Protein AF-0000000068149369 (afdb_homodimer)

Foldseek 3Di:
DQDAKEKEEALLDLLSLLLLLLCVQLVGDHHYHYWDQPPPVGTDPVCCVLPVVRDDIWMDGPRDIDDDSVVSSVVSQPPGHHDHQADPDPQLNVQLVVLLCLLVPQLQCQLQVQFLCQQPVQVVVPHHHDVVSVVVRLVSNLVSVVVQLVCCPQELESSHPDHHSSLSSCLSSLVRSCVGVSSVVSCVVRVSSVNSNVVSCPDPSNVVSPHD/DQDAKEKEEALLDLLSLLLLLLCVQLVGDHHYHYWDQPPPVGTDPVCCVLPVVRDDIWMDGPRDIDDDSVVSSVVSQVPGHHDHQADPDPQLNVQLVVLLCLLVPQLQCQLQVQFLCQQPVQVVVPHHHDVVSVVVRLVSNLVSVVVQLVCCPQELESSHPDHHSSLSSCLSSLVRSCVGPSSVVSCVVRVSSVNSNVVSCPDPSNVVSPHD

Sequence (424 aa):
MTGRPRLFGAEYSVYVRIVRLALAEKGTDYELVPVDIFASDGPPQDYLERHPFGRIPAFEYEGFRLYETGAITRYVDDVFDGRRLQPLDPRERARCSQLMSIADNYAYPTLVWGVYVERVSKPASGAAADENAIAAALPKARTCLKAISEIMGTAPWLAGETMSLADLYAAPIFDYFLRAPEGQEMLREHEMLAAWWARMSVRRSMMETRPAMTGRPRLFGAEYSVYVRIVRLALAEKGTDYELVPVDIFASDGPPQDYLERHPFGRIPAFEYEGFRLYETGAITRYVDDVFDGRRLQPLDPRERARCSQLMSIADNYAYPTLVWGVYVERVSKPASGAAADENAIAAALPKARTCLKAISEIMGTAPWLAGETMSLADLYAAPIFDYFLRAPEGQEMLREHEMLAAWWARMSVRRSMMETRPA

Secondary structure (DSSP, 8-state):
--PPPEEEE-TT-HHHHHHHHHHHHTT---EEEE--TTSTT-S-GGGGGT-TTS-S-EEEETTEEEESHHHHHHHHHHHS-SS-SS-SSHHHHHHHHHHHHHIIIIIIIIIIIIIIIIIIIHHHTTPPP-HHHHHHHHHHHHHHHHHHHHHHTTSSBTTBSS--HHHHHHHHHHHHHTTSHHHHHHHHT-HHHHHHHHHHTTSHHHHHT---/--PPPEEEE-TT-HHHHHHHHHHHHTT---EEEE--TTSTT-S-GGGGGT-TTS-S-EEEETTEEEESHHHHHHHHHHHS-SS-SS-SSHHHHHHHHHHHHHIIIIIIIIIIIIIIIIIIIHHHTTPPP-HHHHHHHHHHHHHHHHHHHHHHTT-SBTTBSS--HHHHHHHHHHHHHTTSHHHHHHHHT-HHHHHHHHHHTTSHHHHHT---

Organism: Rhizobium meliloti (strain 1021) (NCBI:txid266834)

Nearest PDB structures (foldseek):
  1aw9-assembly1_A  TM=8.803E-01  e=4.520E-15  Zea mays
  5a4u-assembly1_F  TM=8.894E-01  e=4.764E-15  Arabidopsis thaliana
  5f05-assembly1_B  TM=9.022E-01  e=8.944E-15  Populus trichocarpa
  4zba-assembly2_C  TM=8.306E-01  e=3.420E-10  Phanerodontia chrysosporium
  2jl4-assembly1_B  TM=7.849E-01  e=1.270E-09  Ralstonia sp. U2

Structure (mmCIF, N/CA/C/O backbone):
data_AF-0000000068149369-model_v1
#
loop_
_entity.id
_entity.type
_entity.pdbx_description
1 polymer 'glutathione transferase'
#
loop_
_atom_site.group_PDB
_atom_site.id
_atom_site.type_symbol
_atom_site.label_atom_id
_atom_site.label_alt_id
_atom_site.label_comp_id
_atom_site.label_asym_id
_atom_site.label_entity_id
_atom_site.label_seq_id
_atom_site.pdbx_PDB_ins_code
_atom_site.Cartn_x
_atom_site.Cartn_y
_atom_site.Cartn_z
_atom_site.occupancy
_atom_site.B_iso_or_equiv
_atom_site.auth_seq_id
_atom_site.auth_comp_id
_atom_site.auth_asym_id
_atom_site.auth_atom_id
_atom_site.pdbx_PDB_model_num
ATOM 1 N N . MET A 1 1 ? 14.984 19.656 -23.672 1 37.75 1 MET A N 1
ATOM 2 C CA . MET A 1 1 ? 13.953 20.469 -23.016 1 37.75 1 MET A CA 1
ATOM 3 C C . MET A 1 1 ? 13.344 19.719 -21.844 1 37.75 1 MET A C 1
ATOM 5 O O . MET A 1 1 ? 12.672 18.703 -22.016 1 37.75 1 MET A O 1
ATOM 9 N N . THR A 1 2 ? 14.039 19.547 -20.641 1 57.09 2 THR A N 1
ATOM 10 C CA . THR A 1 2 ? 13.812 18.656 -19.516 1 57.09 2 THR A CA 1
ATOM 11 C C . THR A 1 2 ? 12.406 18.828 -18.969 1 57.09 2 THR A C 1
ATOM 13 O O . THR A 1 2 ? 12.039 19.906 -18.5 1 57.09 2 THR A O 1
ATOM 16 N N . GLY A 1 3 ? 11.312 18.156 -19.562 1 78.81 3 GLY A N 1
ATOM 17 C CA . GLY A 1 3 ? 9.898 18.453 -19.406 1 78.81 3 GLY A CA 1
ATOM 18 C C . GLY A 1 3 ? 9.43 18.422 -17.969 1 78.81 3 GLY A C 1
ATOM 19 O O . GLY A 1 3 ? 10.086 17.812 -17.125 1 78.81 3 GLY A O 1
ATOM 20 N N . ARG A 1 4 ? 8.633 19.406 -17.594 1 93.5 4 ARG A N 1
ATOM 21 C CA . ARG A 1 4 ? 8.016 19.5 -16.281 1 93.5 4 ARG A CA 1
ATOM 22 C C . ARG A 1 4 ? 7.023 18.375 -16.047 1 93.5 4 ARG A C 1
ATOM 24 O O . ARG A 1 4 ? 6.207 18.078 -16.922 1 93.5 4 ARG A O 1
ATOM 31 N N . PRO A 1 5 ? 7.152 17.688 -14.867 1 98.19 5 PRO A N 1
ATOM 32 C CA . PRO A 1 5 ? 6.168 16.641 -14.57 1 98.19 5 PRO A CA 1
ATOM 33 C C . PRO A 1 5 ? 4.73 17.156 -14.586 1 98.19 5 PRO A C 1
ATOM 35 O O . PRO A 1 5 ? 4.488 18.328 -14.273 1 98.19 5 PRO A O 1
ATOM 38 N N . ARG A 1 6 ? 3.857 16.312 -15.047 1 98.62 6 ARG A N 1
ATOM 39 C CA . ARG A 1 6 ? 2.422 16.562 -14.961 1 98.62 6 ARG A CA 1
ATOM 40 C C . ARG A 1 6 ? 1.763 15.641 -13.945 1 98.62 6 ARG A C 1
ATOM 42 O O . ARG A 1 6 ? 1.981 14.43 -13.969 1 98.62 6 ARG A O 1
ATOM 49 N N . LEU A 1 7 ? 1.094 16.234 -13.023 1 98.75 7 LEU A N 1
ATOM 50 C CA . LEU A 1 7 ? 0.338 15.531 -11.992 1 98.75 7 LEU A CA 1
ATOM 51 C C . LEU A 1 7 ? -1.162 15.703 -12.211 1 98.75 7 LEU A C 1
ATOM 53 O O . LEU A 1 7 ? -1.664 16.828 -12.266 1 98.75 7 LEU A O 1
ATOM 57 N N . PHE A 1 8 ? -1.88 14.586 -12.367 1 98.5 8 PHE A N 1
ATOM 58 C CA . PHE A 1 8 ? -3.311 14.609 -12.641 1 98.5 8 PHE A CA 1
ATOM 59 C C . PHE A 1 8 ? -4.113 14.297 -11.383 1 98.5 8 PHE A C 1
ATOM 61 O O . PHE A 1 8 ? -3.9 13.258 -10.75 1 98.5 8 PHE A O 1
ATOM 68 N N . GLY A 1 9 ? -4.977 15.156 -11.008 1 97.31 9 GLY A N 1
ATOM 69 C CA . GLY A 1 9 ? -5.812 14.938 -9.844 1 97.31 9 GLY A CA 1
ATOM 70 C C . GLY A 1 9 ? -6.426 16.219 -9.297 1 97.31 9 GLY A C 1
ATOM 71 O O . GLY A 1 9 ? -6.352 17.266 -9.938 1 97.31 9 GLY A O 1
ATOM 72 N N . ALA A 1 10 ? -7.074 16.094 -8.156 1 96.56 10 ALA A N 1
ATOM 73 C CA . ALA A 1 10 ? -7.758 17.219 -7.523 1 96.56 10 ALA A CA 1
ATOM 74 C C . ALA A 1 10 ? -6.973 17.734 -6.316 1 96.56 10 ALA A C 1
ATOM 76 O O . ALA A 1 10 ? -6.379 16.938 -5.578 1 96.56 10 ALA A O 1
ATOM 77 N N . GLU A 1 11 ? -7.074 19 -6.016 1 96 11 GLU A N 1
ATOM 78 C CA . GLU A 1 11 ? -6.316 19.641 -4.945 1 96 11 GLU A CA 1
ATOM 79 C C . GLU A 1 11 ? -6.742 19.125 -3.576 1 96 11 GLU A C 1
ATOM 81 O O . GLU A 1 11 ? -5.934 19.062 -2.646 1 96 11 GLU A O 1
ATOM 86 N N . TYR A 1 12 ? -7.977 18.672 -3.486 1 95.25 12 TYR A N 1
ATOM 87 C CA . TYR A 1 12 ? -8.5 18.266 -2.188 1 95.25 12 TYR A CA 1
ATOM 88 C C . TYR A 1 12 ? -8.078 16.844 -1.852 1 95.25 12 TYR A C 1
ATOM 90 O O . TYR A 1 12 ? -8.234 16.391 -0.716 1 95.25 12 TYR A O 1
ATOM 98 N N . SER A 1 13 ? -7.648 16.141 -2.848 1 97.69 13 SER A N 1
ATOM 99 C CA . SER A 1 13 ? -7.316 14.734 -2.662 1 97.69 13 SER A CA 1
ATOM 100 C C . SER A 1 13 ? -6.09 14.57 -1.772 1 97.69 13 SER A C 1
ATOM 102 O O . SER A 1 13 ? -5.02 15.102 -2.074 1 97.69 13 SER A O 1
ATOM 104 N N . VAL A 1 14 ? -6.254 13.766 -0.746 1 98.56 14 VAL A N 1
ATOM 105 C CA . VAL A 1 14 ? -5.152 13.414 0.145 1 98.56 14 VAL A CA 1
ATOM 106 C C . VAL A 1 14 ? -3.988 12.852 -0.668 1 98.56 14 VAL A C 1
ATOM 108 O O . VAL A 1 14 ? -2.84 13.258 -0.479 1 98.56 14 VAL A O 1
ATOM 111 N N . TYR A 1 15 ? -4.254 11.992 -1.598 1 98.75 15 TYR A N 1
ATOM 112 C CA . TYR A 1 15 ? -3.221 11.258 -2.318 1 98.75 15 TYR A CA 1
ATOM 113 C C . TYR A 1 15 ? -2.549 12.148 -3.361 1 98.75 15 TYR A C 1
ATOM 115 O O . TYR A 1 15 ? -1.35 12.016 -3.615 1 98.75 15 TYR A O 1
ATOM 123 N N . VAL A 1 16 ? -3.283 13.023 -3.984 1 98.75 16 VAL A N 1
ATOM 124 C CA . VAL A 1 16 ? -2.678 14.008 -4.871 1 98.75 16 VAL A CA 1
ATOM 125 C C . VAL A 1 16 ? -1.761 14.93 -4.066 1 98.75 16 VAL A C 1
ATOM 127 O O . VAL A 1 16 ? -0.644 15.234 -4.492 1 98.75 16 VAL A O 1
ATOM 130 N N . ARG A 1 17 ? -2.207 15.328 -2.893 1 98.88 17 ARG A N 1
ATOM 131 C CA . ARG A 1 17 ? -1.43 16.25 -2.07 1 98.88 17 ARG A CA 1
ATOM 132 C C . ARG A 1 17 ? -0.136 15.594 -1.593 1 98.88 17 ARG A C 1
ATOM 134 O O . ARG A 1 17 ? 0.893 16.266 -1.47 1 98.88 17 ARG A O 1
ATOM 141 N N . ILE A 1 18 ? -0.173 14.328 -1.31 1 98.94 18 ILE A N 1
ATOM 142 C CA . ILE A 1 18 ? 1.034 13.609 -0.918 1 98.94 18 ILE A CA 1
ATOM 143 C C . ILE A 1 18 ? 2.09 13.742 -2.014 1 98.94 18 ILE A C 1
ATOM 145 O O . ILE A 1 18 ? 3.256 14.023 -1.729 1 98.94 18 ILE A O 1
ATOM 149 N N . VAL A 1 19 ? 1.724 13.57 -3.271 1 98.94 19 VAL A N 1
ATOM 150 C CA . VAL A 1 19 ? 2.67 13.688 -4.379 1 98.94 19 VAL A CA 1
ATOM 151 C C . VAL A 1 19 ? 3.133 15.141 -4.512 1 98.94 19 VAL A C 1
ATOM 153 O O . VAL A 1 19 ? 4.312 15.398 -4.75 1 98.94 19 VAL A O 1
ATOM 156 N N . ARG A 1 20 ? 2.209 16.062 -4.32 1 98.88 20 ARG A N 1
ATOM 157 C CA . ARG A 1 20 ? 2.576 17.484 -4.379 1 98.88 20 ARG A CA 1
ATOM 158 C C . ARG A 1 20 ? 3.59 17.828 -3.295 1 98.88 20 ARG A C 1
ATOM 160 O O . ARG A 1 20 ? 4.535 18.578 -3.541 1 98.88 20 ARG A O 1
ATOM 167 N N . LEU A 1 21 ? 3.393 17.297 -2.119 1 98.94 21 LEU A N 1
ATOM 168 C CA . LEU A 1 21 ? 4.34 17.516 -1.03 1 98.94 21 LEU A CA 1
ATOM 169 C C . LEU A 1 21 ? 5.719 16.969 -1.398 1 98.94 21 LEU A C 1
ATOM 171 O O . LEU A 1 21 ? 6.734 17.641 -1.158 1 98.94 21 LEU A O 1
ATOM 175 N N . ALA A 1 22 ? 5.785 15.758 -1.965 1 98.94 22 ALA A N 1
ATOM 176 C CA . ALA A 1 22 ? 7.059 15.172 -2.369 1 98.94 22 ALA A CA 1
ATOM 177 C C . ALA A 1 22 ? 7.762 16.047 -3.4 1 98.94 22 ALA A C 1
ATOM 179 O O . ALA A 1 22 ? 8.961 16.328 -3.283 1 98.94 22 ALA A O 1
ATOM 180 N N . LEU A 1 23 ? 6.988 16.516 -4.414 1 98.75 23 LEU A N 1
ATOM 181 C CA . LEU A 1 23 ? 7.555 17.359 -5.461 1 98.75 23 LEU A CA 1
ATOM 182 C C . LEU A 1 23 ? 8.055 18.672 -4.887 1 98.75 23 LEU A C 1
ATOM 184 O O . LEU A 1 23 ? 9.133 19.156 -5.25 1 98.75 23 LEU A O 1
ATOM 188 N N . ALA A 1 24 ? 7.277 19.25 -3.965 1 98.56 24 ALA A N 1
ATOM 189 C CA . ALA A 1 24 ? 7.668 20.5 -3.328 1 98.56 24 ALA A CA 1
ATOM 190 C C . ALA A 1 24 ? 8.953 20.328 -2.523 1 98.56 24 ALA A C 1
ATOM 192 O O . ALA A 1 24 ? 9.852 21.172 -2.596 1 98.56 24 ALA A O 1
ATOM 193 N N . GLU A 1 25 ? 9.031 19.234 -1.756 1 98.69 25 GLU A N 1
ATOM 194 C CA . GLU A 1 25 ? 10.203 19 -0.92 1 98.69 25 GLU A CA 1
ATOM 195 C C . GLU A 1 25 ? 11.445 18.734 -1.771 1 98.69 25 GLU A C 1
ATOM 197 O O . GLU A 1 25 ? 12.57 19 -1.337 1 98.69 25 GLU A O 1
ATOM 202 N N . LYS A 1 26 ? 11.219 18.25 -3.02 1 98.19 26 LYS A N 1
ATOM 203 C CA . LYS A 1 26 ? 12.312 18.031 -3.965 1 98.19 26 LYS A CA 1
ATOM 204 C C . LYS A 1 26 ? 12.656 19.312 -4.719 1 98.19 26 LYS A C 1
ATOM 206 O O . LYS A 1 26 ? 13.633 19.359 -5.469 1 98.19 26 LYS A O 1
ATOM 211 N N . GLY A 1 27 ? 11.852 20.328 -4.512 1 97.31 27 GLY A N 1
ATOM 212 C CA . GLY A 1 27 ? 12.062 21.578 -5.223 1 97.31 27 GLY A CA 1
ATOM 213 C C . GLY A 1 27 ? 11.781 21.484 -6.711 1 97.31 27 GLY A C 1
ATOM 214 O O . GLY A 1 27 ? 12.414 22.156 -7.52 1 97.31 27 GLY A O 1
ATOM 215 N N . THR A 1 28 ? 10.906 20.609 -7.082 1 97.12 28 THR A N 1
ATOM 216 C CA . THR A 1 28 ? 10.609 20.344 -8.484 1 97.12 28 THR A CA 1
ATOM 217 C C . THR A 1 28 ? 9.305 21.016 -8.898 1 97.12 28 THR A C 1
ATOM 219 O O . THR A 1 28 ? 8.258 20.75 -8.305 1 97.12 28 THR A O 1
ATOM 222 N N . ASP A 1 29 ? 9.367 21.828 -9.898 1 96.69 29 ASP A N 1
ATOM 223 C CA . ASP A 1 29 ? 8.156 22.422 -10.469 1 96.69 29 ASP A CA 1
ATOM 224 C C . ASP A 1 29 ? 7.363 21.375 -11.25 1 96.69 29 ASP A C 1
ATOM 226 O O . ASP A 1 29 ? 7.938 20.484 -11.875 1 96.69 29 ASP A O 1
ATOM 230 N N . TYR A 1 30 ? 6.07 21.562 -11.164 1 98.12 30 TYR A N 1
ATOM 231 C CA . TYR A 1 30 ? 5.188 20.625 -11.852 1 98.12 30 TYR A CA 1
ATOM 232 C C . TYR A 1 30 ? 3.898 21.312 -12.289 1 98.12 30 TYR A C 1
ATOM 234 O O . TYR A 1 30 ? 3.594 22.422 -11.844 1 98.12 30 TYR A O 1
ATOM 242 N N . GLU A 1 31 ? 3.227 20.656 -13.234 1 98.25 31 GLU A N 1
ATOM 243 C CA . GLU A 1 31 ? 1.89 21.078 -13.648 1 98.25 31 GLU A CA 1
ATOM 244 C C . GLU A 1 31 ? 0.815 20.188 -13.023 1 98.25 31 GLU A C 1
ATOM 246 O O . GLU A 1 31 ? 0.845 18.969 -13.18 1 98.25 31 GLU A O 1
ATOM 251 N N . LEU A 1 32 ? -0.08 20.797 -12.312 1 97.94 32 LEU A N 1
ATOM 252 C CA . LEU A 1 32 ? -1.246 20.078 -11.812 1 97.94 32 LEU A CA 1
ATOM 253 C C . LEU A 1 32 ? -2.398 20.156 -12.805 1 97.94 32 LEU A C 1
ATOM 255 O O . LEU A 1 32 ? -2.891 21.25 -13.109 1 97.94 32 LEU A O 1
ATOM 259 N N . VAL A 1 33 ? -2.824 19.047 -13.352 1 97.38 33 VAL A N 1
ATOM 260 C CA . VAL A 1 33 ? -3.938 18.953 -14.289 1 97.38 33 VAL A CA 1
ATOM 261 C C . VAL A 1 33 ? -5.184 18.453 -13.555 1 97.38 33 VAL A C 1
ATOM 263 O O . VAL A 1 33 ? -5.246 17.297 -13.125 1 97.38 33 VAL A O 1
ATOM 266 N N . PRO A 1 34 ? -6.191 19.281 -13.461 1 95.12 34 PRO A N 1
ATOM 267 C CA . PRO A 1 34 ? -7.359 18.922 -12.656 1 95.12 34 PRO A CA 1
ATOM 268 C C . PRO A 1 34 ? -8.133 17.734 -13.227 1 95.12 34 PRO A C 1
ATOM 270 O O . PRO A 1 34 ? -8.375 17.672 -14.438 1 95.12 34 PRO A O 1
ATOM 273 N N . VAL A 1 35 ? -8.344 16.797 -12.406 1 93.81 35 VAL A N 1
ATOM 274 C CA . VAL A 1 35 ? -9.219 15.656 -12.664 1 93.81 35 VAL A CA 1
ATOM 275 C C . VAL A 1 35 ? -10.188 15.469 -11.5 1 93.81 35 VAL A C 1
ATOM 277 O O . VAL A 1 35 ? -9.766 15.375 -10.344 1 93.81 35 VAL A O 1
ATOM 280 N N . ASP A 1 36 ? -11.516 15.422 -11.82 1 86.5 36 ASP A N 1
ATOM 281 C CA . ASP A 1 36 ? -12.516 15.188 -10.781 1 86.5 36 ASP A CA 1
ATOM 282 C C . ASP A 1 36 ? -13.148 13.812 -10.938 1 86.5 36 ASP A C 1
ATOM 284 O O . ASP A 1 36 ? -14.055 13.625 -11.758 1 86.5 36 ASP A O 1
ATOM 288 N N . ILE A 1 37 ? -12.781 12.953 -9.969 1 85 37 ILE A N 1
ATOM 289 C CA . ILE A 1 37 ? -13.242 11.578 -10.117 1 85 37 ILE A CA 1
ATOM 290 C C . ILE A 1 37 ? -14.594 11.406 -9.43 1 85 37 ILE A C 1
ATOM 292 O O . ILE A 1 37 ? -15.219 10.352 -9.531 1 85 37 ILE A O 1
ATOM 296 N N . PHE A 1 38 ? -15.078 12.406 -8.766 1 79.81 38 PHE A N 1
ATOM 297 C CA . PHE A 1 38 ? -16.391 12.336 -8.117 1 79.81 38 PHE A CA 1
ATOM 298 C C . PHE A 1 38 ? -17.438 13.078 -8.938 1 79.81 38 PHE A C 1
ATOM 300 O O . PHE A 1 38 ? -18.562 13.281 -8.484 1 79.81 38 PHE A O 1
ATOM 307 N N . ALA A 1 39 ? -17.016 13.453 -10.164 1 78.25 39 ALA A N 1
ATOM 308 C CA . ALA A 1 39 ? -18 14.055 -11.055 1 78.25 39 ALA A CA 1
ATOM 309 C C . ALA A 1 39 ? -19.141 13.086 -11.352 1 78.25 39 ALA A C 1
ATOM 311 O O . ALA A 1 39 ? -18.953 11.867 -11.305 1 78.25 39 ALA A O 1
ATOM 312 N N . SER A 1 40 ? -20.219 13.602 -11.531 1 78.56 40 SER A N 1
ATOM 313 C CA . SER A 1 40 ? -21.422 12.82 -11.703 1 78.56 40 SER A CA 1
ATOM 314 C C . SER A 1 40 ? -21.25 11.758 -12.781 1 78.56 40 SER A C 1
ATOM 316 O O . SER A 1 40 ? -21.797 10.656 -12.68 1 78.56 40 SER A O 1
ATOM 318 N N . ASP A 1 41 ? -20.453 12.023 -13.711 1 80.19 41 ASP A N 1
ATOM 319 C CA . ASP A 1 41 ? -20.266 11.086 -14.82 1 80.19 41 ASP A CA 1
ATOM 320 C C . ASP A 1 41 ? -19.031 10.211 -14.594 1 80.19 41 ASP A C 1
ATOM 322 O O . ASP A 1 41 ? -18.688 9.398 -15.445 1 80.19 41 ASP A O 1
ATOM 326 N N . GLY A 1 42 ? -18.5 10.359 -13.43 1 80.69 42 GLY A N 1
ATOM 327 C CA . GLY A 1 42 ? -17.25 9.633 -13.172 1 80.69 42 GLY A CA 1
ATOM 328 C C . GLY A 1 42 ? -16.062 10.234 -13.883 1 80.69 42 GLY A C 1
ATOM 329 O O . GLY A 1 42 ? -16.156 11.305 -14.477 1 80.69 42 GLY A O 1
ATOM 330 N N . PRO A 1 43 ? -14.922 9.516 -13.719 1 83.81 43 PRO A N 1
ATOM 331 C CA . PRO A 1 43 ? -13.75 10.047 -14.422 1 83.81 43 PRO A CA 1
ATOM 332 C C . PRO A 1 43 ? -13.914 10.016 -15.945 1 83.81 43 PRO A C 1
ATOM 334 O O . PRO A 1 43 ? -14.531 9.094 -16.484 1 83.81 43 PRO A O 1
ATOM 337 N N . PRO A 1 44 ? -13.375 11.047 -16.578 1 84 44 PRO A N 1
ATOM 338 C CA . PRO A 1 44 ? -13.398 11.055 -18.031 1 84 44 PRO A CA 1
ATOM 339 C C . PRO A 1 44 ? -12.758 9.805 -18.641 1 84 44 PRO A C 1
ATOM 341 O O . PRO A 1 44 ? -11.766 9.297 -18.109 1 84 44 PRO A O 1
ATOM 344 N N . GLN A 1 45 ? -13.32 9.383 -19.719 1 84.62 45 GLN A N 1
ATOM 345 C CA . GLN A 1 45 ? -12.859 8.156 -20.359 1 84.62 45 GLN A CA 1
ATOM 346 C C . GLN A 1 45 ? -11.391 8.266 -20.766 1 84.62 45 GLN A C 1
ATOM 348 O O . GLN A 1 45 ? -10.633 7.301 -20.656 1 84.62 45 GLN A O 1
ATOM 353 N N . ASP A 1 46 ? -11.039 9.375 -21.203 1 90.62 46 ASP A N 1
ATOM 354 C CA . ASP A 1 46 ? -9.664 9.594 -21.625 1 90.62 46 ASP A CA 1
ATOM 355 C C . ASP A 1 46 ? -8.703 9.477 -20.438 1 90.62 46 ASP A C 1
ATOM 357 O O . ASP A 1 46 ? -7.543 9.102 -20.609 1 90.62 46 ASP A O 1
ATOM 361 N N . TYR A 1 47 ? -9.234 9.703 -19.203 1 95.12 47 TYR A N 1
ATOM 362 C CA . TYR A 1 47 ? -8.406 9.609 -18 1 95.12 47 TYR A CA 1
ATOM 363 C C . TYR A 1 47 ? -8.125 8.164 -17.641 1 95.12 47 TYR A C 1
ATOM 365 O O . TYR A 1 47 ? -7.078 7.848 -17.062 1 95.12 47 TYR A O 1
ATOM 373 N N . LEU A 1 48 ? -8.984 7.305 -18.078 1 94.38 48 LEU A N 1
ATOM 374 C CA . LEU A 1 48 ? -8.852 5.895 -17.719 1 94.38 48 LEU A CA 1
ATOM 375 C C . LEU A 1 48 ? -7.648 5.27 -18.422 1 94.38 48 LEU A C 1
ATOM 377 O O . LEU A 1 48 ? -7.145 4.23 -17.984 1 94.38 48 LEU A O 1
ATOM 381 N N . GLU A 1 49 ? -7.137 5.867 -19.469 1 94.81 49 GLU A N 1
ATOM 382 C CA . GLU A 1 49 ? -5.91 5.418 -20.109 1 94.81 49 GLU A CA 1
ATOM 383 C C . GLU A 1 49 ? -4.688 5.699 -19.25 1 94.81 49 GLU A C 1
ATOM 385 O O . GLU A 1 49 ? -3.666 5.016 -19.359 1 94.81 49 GLU A O 1
ATOM 390 N N . ARG A 1 50 ? -4.859 6.703 -18.328 1 96.5 50 ARG A N 1
ATOM 391 C CA . ARG A 1 50 ? -3.766 7.094 -17.453 1 96.5 50 ARG A CA 1
ATOM 392 C C . ARG A 1 50 ? -3.836 6.34 -16.125 1 96.5 50 ARG A C 1
ATOM 394 O O . ARG A 1 50 ? -2.805 6.027 -15.523 1 96.5 50 ARG A O 1
ATOM 401 N N . HIS A 1 51 ? -5.051 6.066 -15.734 1 98 51 HIS A N 1
ATOM 402 C CA . HIS A 1 51 ? -5.32 5.34 -14.5 1 98 51 HIS A CA 1
ATOM 403 C C . HIS A 1 51 ? -6.484 4.371 -14.672 1 98 51 HIS A C 1
ATOM 405 O O . HIS A 1 51 ? -7.633 4.719 -14.391 1 98 51 HIS A O 1
ATOM 411 N N . PRO A 1 52 ? -6.234 3.172 -14.969 1 97.5 52 PRO A N 1
ATOM 412 C CA . PRO A 1 52 ? -7.273 2.232 -15.406 1 97.5 52 PRO A CA 1
ATOM 413 C C . PRO A 1 52 ? -8.266 1.895 -14.297 1 97.5 52 PRO A C 1
ATOM 415 O O . PRO A 1 52 ? -9.328 1.336 -14.562 1 97.5 52 PRO A O 1
ATOM 418 N N . PHE A 1 53 ? -7.984 2.246 -13.055 1 97.38 53 PHE A N 1
ATOM 419 C CA . PHE A 1 53 ? -8.883 1.948 -11.945 1 97.38 53 PHE A CA 1
ATOM 420 C C . PHE A 1 53 ? -9.711 3.174 -11.578 1 97.38 53 PHE A C 1
ATOM 422 O O . PHE A 1 53 ? -10.477 3.145 -10.617 1 97.38 53 PHE A O 1
ATOM 429 N N . GLY A 1 54 ? -9.477 4.32 -12.32 1 96.19 54 GLY A N 1
ATOM 430 C CA . GLY A 1 54 ? -10.32 5.504 -12.188 1 96.19 54 GLY A CA 1
ATOM 431 C C . GLY A 1 54 ? -10.039 6.289 -10.922 1 96.19 54 GLY A C 1
ATOM 432 O O . GLY A 1 54 ? -10.922 6.996 -10.422 1 96.19 54 GLY A O 1
ATOM 433 N N . ARG A 1 55 ? -8.859 6.121 -10.383 1 97.12 55 ARG A N 1
ATOM 434 C CA . ARG A 1 55 ? -8.469 6.848 -9.172 1 97.12 55 ARG A CA 1
ATOM 435 C C . ARG A 1 55 ? -7.484 7.961 -9.5 1 97.12 55 ARG A C 1
ATOM 437 O O . ARG A 1 55 ? -7.184 8.211 -10.664 1 97.12 55 ARG A O 1
ATOM 444 N N . ILE A 1 56 ? -7.168 8.758 -8.617 1 97.75 56 ILE A N 1
ATOM 445 C CA . ILE A 1 56 ? -6.145 9.797 -8.695 1 97.75 56 ILE A CA 1
ATOM 446 C C . ILE A 1 56 ? -5.137 9.617 -7.559 1 97.75 56 ILE A C 1
ATOM 448 O O . ILE A 1 56 ? -5.477 9.086 -6.496 1 97.75 56 ILE A O 1
ATOM 452 N N . PRO A 1 57 ? -3.859 9.977 -7.766 1 98.5 57 PRO A N 1
ATOM 453 C CA . PRO A 1 57 ? -3.297 10.719 -8.898 1 98.5 57 PRO A CA 1
ATOM 454 C C . PRO A 1 57 ? -2.781 9.805 -10.008 1 98.5 57 PRO A C 1
ATOM 456 O O . PRO A 1 57 ? -2.598 8.602 -9.781 1 98.5 57 PRO A O 1
ATOM 459 N N . ALA A 1 58 ? -2.627 10.328 -11.188 1 98.69 58 ALA A N 1
ATOM 460 C CA . ALA A 1 58 ? -1.709 9.852 -12.219 1 98.69 58 ALA A CA 1
ATOM 461 C C . ALA A 1 58 ? -0.569 10.844 -12.438 1 98.69 58 ALA A C 1
ATOM 463 O O . ALA A 1 58 ? -0.676 12.016 -12.07 1 98.69 58 ALA A O 1
ATOM 464 N N . PHE A 1 59 ? 0.525 10.391 -12.969 1 98.81 59 PHE A N 1
ATOM 465 C CA . PHE A 1 59 ? 1.758 11.156 -13.094 1 98.81 59 PHE A CA 1
ATOM 466 C C . PHE A 1 59 ? 2.422 10.898 -14.438 1 98.81 59 PHE A C 1
ATOM 468 O O . PHE A 1 59 ? 2.404 9.766 -14.938 1 98.81 59 PHE A O 1
ATOM 475 N N . GLU A 1 60 ? 2.934 11.938 -15.086 1 98.44 60 GLU A N 1
ATOM 476 C CA . GLU A 1 60 ? 3.678 11.812 -16.344 1 98.44 60 GLU A CA 1
ATOM 477 C C . GLU A 1 60 ? 4.938 12.672 -16.312 1 98.44 60 GLU A C 1
ATOM 479 O O . GLU A 1 60 ? 4.891 13.852 -15.945 1 98.44 60 GLU A O 1
ATOM 484 N N . TYR A 1 61 ? 6.055 12.078 -16.688 1 98.31 61 TYR A N 1
ATOM 485 C CA . TYR A 1 61 ? 7.332 12.773 -16.797 1 98.31 61 TYR A CA 1
ATOM 486 C C . TYR A 1 61 ? 8.188 12.164 -17.906 1 98.31 61 TYR A C 1
ATOM 488 O O . TYR A 1 61 ? 8.508 10.977 -17.859 1 98.31 61 TYR A O 1
ATOM 496 N N . GLU A 1 62 ? 8.531 12.938 -18.922 1 97.19 62 GLU A N 1
ATOM 497 C CA . GLU A 1 62 ? 9.375 12.516 -20.031 1 97.19 62 GLU A CA 1
ATOM 498 C C . GLU A 1 62 ? 8.844 11.242 -20.672 1 97.19 62 GLU A C 1
ATOM 500 O O . GLU A 1 62 ? 9.594 10.281 -20.875 1 97.19 62 GLU A O 1
ATOM 505 N N . GLY A 1 63 ? 7.59 11.203 -20.828 1 96.38 63 GLY A N 1
ATOM 506 C CA . GLY A 1 63 ? 6.941 10.117 -21.547 1 96.38 63 GLY A CA 1
ATOM 507 C C . GLY A 1 63 ? 6.637 8.914 -20.672 1 96.38 63 GLY A C 1
ATOM 508 O O . GLY A 1 63 ? 5.969 7.977 -21.109 1 96.38 63 GLY A O 1
ATOM 509 N N . PHE A 1 64 ? 7.121 8.984 -19.422 1 98 64 PHE A N 1
ATOM 510 C CA . PHE A 1 64 ? 6.855 7.906 -18.484 1 98 64 PHE A CA 1
ATOM 511 C C . PHE A 1 64 ? 5.578 8.172 -17.703 1 98 64 PHE A C 1
ATOM 513 O O . PHE A 1 64 ? 5.484 9.164 -16.969 1 98 64 PHE A O 1
ATOM 520 N N . ARG A 1 65 ? 4.555 7.332 -17.875 1 98.44 65 ARG A N 1
ATOM 521 C CA . ARG A 1 65 ? 3.279 7.445 -17.172 1 98.44 65 ARG A CA 1
ATOM 522 C C . ARG A 1 65 ? 3.225 6.5 -15.977 1 98.44 65 ARG A C 1
ATOM 524 O O . ARG A 1 65 ? 3.648 5.348 -16.078 1 98.44 65 ARG A O 1
ATOM 531 N N . LEU A 1 66 ? 2.734 7.035 -14.922 1 98.81 66 LEU A N 1
ATOM 532 C CA . LEU A 1 66 ? 2.713 6.293 -13.664 1 98.81 66 LEU A CA 1
ATOM 533 C C . LEU A 1 66 ? 1.479 6.648 -12.844 1 98.81 66 LEU A C 1
ATOM 535 O O . LEU A 1 66 ? 1.005 7.785 -12.891 1 98.81 66 LEU A O 1
ATOM 539 N N . TYR A 1 67 ? 0.923 5.594 -12.141 1 98.75 67 TYR A N 1
ATOM 540 C CA . TYR A 1 67 ? -0.085 5.832 -11.117 1 98.75 67 TYR A CA 1
ATOM 541 C C . TYR A 1 67 ? 0.218 5.027 -9.859 1 98.75 67 TYR A C 1
ATOM 543 O O . TYR A 1 67 ? 1.197 4.281 -9.812 1 98.75 67 TYR A O 1
ATOM 551 N N . GLU A 1 68 ? -0.601 5.242 -8.852 1 98.81 68 GLU A N 1
ATOM 552 C CA . GLU A 1 68 ? -0.383 4.777 -7.488 1 98.81 68 GLU A CA 1
ATOM 553 C C . GLU A 1 68 ? 0.553 5.711 -6.73 1 98.81 68 GLU A C 1
ATOM 555 O O . GLU A 1 68 ? 1.734 5.824 -7.066 1 98.81 68 GLU A O 1
ATOM 560 N N . THR A 1 69 ? 0.088 6.277 -5.68 1 98.88 69 THR A N 1
ATOM 561 C CA . THR A 1 69 ? 0.771 7.344 -4.957 1 98.88 69 THR A CA 1
ATOM 562 C C . THR A 1 69 ? 2.135 6.875 -4.457 1 98.88 69 THR A C 1
ATOM 564 O O . THR A 1 69 ? 3.139 7.566 -4.633 1 98.88 69 THR A O 1
ATOM 567 N N . GLY A 1 70 ? 2.168 5.652 -3.889 1 98.88 70 GLY A N 1
ATOM 568 C CA . GLY A 1 70 ? 3.43 5.133 -3.379 1 98.88 70 GLY A CA 1
ATOM 569 C C . GLY A 1 70 ? 4.488 4.984 -4.453 1 98.88 70 GLY A C 1
ATOM 570 O O . GLY A 1 70 ? 5.656 5.316 -4.23 1 98.88 70 GLY A O 1
ATOM 571 N N . ALA A 1 71 ? 4.117 4.512 -5.625 1 98.94 71 ALA A N 1
ATOM 572 C CA . ALA A 1 71 ? 5.039 4.352 -6.746 1 98.94 71 ALA A CA 1
ATOM 573 C C . ALA A 1 71 ? 5.516 5.707 -7.262 1 98.94 71 ALA A C 1
ATOM 575 O O . ALA A 1 71 ? 6.703 5.891 -7.539 1 98.94 71 ALA A O 1
ATOM 576 N N . ILE A 1 72 ? 4.598 6.664 -7.336 1 98.94 72 ILE A N 1
ATOM 577 C CA . ILE A 1 72 ? 4.914 7.988 -7.852 1 98.94 72 ILE A CA 1
ATOM 578 C C . ILE A 1 72 ? 5.914 8.68 -6.922 1 98.94 72 ILE A C 1
ATOM 580 O O . ILE A 1 72 ? 6.938 9.195 -7.379 1 98.94 72 ILE A O 1
ATOM 584 N N . THR A 1 73 ? 5.656 8.633 -5.625 1 98.94 73 THR A N 1
ATOM 585 C CA . THR A 1 73 ? 6.5 9.367 -4.691 1 98.94 73 THR A CA 1
ATOM 586 C C . THR A 1 73 ? 7.887 8.742 -4.602 1 98.94 73 THR A C 1
ATOM 588 O O . THR A 1 73 ? 8.891 9.453 -4.473 1 98.94 73 THR A O 1
ATOM 591 N N . ARG A 1 74 ? 7.953 7.434 -4.672 1 98.88 74 ARG A N 1
ATOM 592 C CA . ARG A 1 74 ? 9.25 6.773 -4.672 1 98.88 74 ARG A CA 1
ATOM 593 C C . ARG A 1 74 ? 10.023 7.09 -5.949 1 98.88 74 ARG A C 1
ATOM 595 O O . ARG A 1 74 ? 11.242 7.289 -5.91 1 98.88 74 ARG A O 1
ATOM 602 N N . TYR A 1 75 ? 9.32 7.164 -7.066 1 98.88 75 TYR A N 1
ATOM 603 C CA . TYR A 1 75 ? 9.953 7.535 -8.328 1 98.88 75 TYR A CA 1
ATOM 604 C C . TYR A 1 75 ? 10.477 8.961 -8.273 1 98.88 75 TYR A C 1
ATOM 606 O O . TYR A 1 75 ? 11.609 9.227 -8.68 1 98.88 75 TYR A O 1
ATOM 614 N N . VAL A 1 76 ? 9.703 9.852 -7.73 1 98.81 76 VAL A N 1
ATOM 615 C CA . VAL A 1 76 ? 10.094 11.25 -7.555 1 98.81 76 VAL A CA 1
ATOM 616 C C . VAL A 1 76 ? 11.359 11.336 -6.711 1 98.81 76 VAL A C 1
ATOM 618 O O . VAL A 1 76 ? 12.289 12.07 -7.051 1 98.81 76 VAL A O 1
ATOM 621 N N . ASP A 1 77 ? 11.367 10.555 -5.668 1 98.69 77 ASP A N 1
ATOM 622 C CA . ASP A 1 77 ? 12.531 10.523 -4.797 1 98.69 77 ASP A CA 1
ATOM 623 C C . ASP A 1 77 ? 13.773 10.047 -5.551 1 98.69 77 ASP A C 1
ATOM 625 O O . ASP A 1 77 ? 14.875 10.555 -5.336 1 98.69 77 ASP A O 1
ATOM 629 N N . ASP A 1 78 ? 13.578 9.109 -6.41 1 97.75 78 ASP A N 1
ATOM 630 C CA . ASP A 1 78 ? 14.672 8.438 -7.098 1 97.75 78 ASP A CA 1
ATOM 631 C C . ASP A 1 78 ? 15.273 9.336 -8.18 1 97.75 78 ASP A C 1
ATOM 633 O O . ASP A 1 78 ? 16.484 9.312 -8.406 1 97.75 78 ASP A O 1
ATOM 637 N N . VAL A 1 79 ? 14.484 10.141 -8.875 1 97.81 79 VAL A N 1
ATOM 638 C CA . VAL A 1 79 ? 14.984 10.648 -10.148 1 97.81 79 VAL A CA 1
ATOM 639 C C . VAL A 1 79 ? 15.172 12.164 -10.062 1 97.81 79 VAL A C 1
ATOM 641 O O . VAL A 1 79 ? 15.883 12.758 -10.875 1 97.81 79 VAL A O 1
ATOM 644 N N . PHE A 1 80 ? 14.5 12.773 -9.133 1 97.88 80 PHE A N 1
ATOM 645 C CA . PHE A 1 80 ? 14.648 14.219 -9.031 1 97.88 80 PHE A CA 1
ATOM 646 C C . PHE A 1 80 ? 15.703 14.586 -8.008 1 97.88 80 PHE A C 1
ATOM 648 O O . PHE A 1 80 ? 15.852 13.914 -6.984 1 97.88 80 PHE A O 1
ATOM 655 N N . ASP A 1 81 ? 16.391 15.633 -8.188 1 96.62 81 ASP A N 1
ATOM 656 C CA . ASP A 1 81 ? 17.422 16.125 -7.277 1 96.62 81 ASP A CA 1
ATOM 657 C C . ASP A 1 81 ? 16.797 16.656 -5.98 1 96.62 81 ASP A C 1
ATOM 659 O O . ASP A 1 81 ? 15.578 16.844 -5.902 1 96.62 81 ASP A O 1
ATOM 663 N N . GLY A 1 82 ? 17.688 16.844 -4.953 1 96.75 82 GLY A N 1
ATOM 664 C CA . GLY A 1 82 ? 17.234 17.359 -3.67 1 96.75 82 GLY A CA 1
ATOM 665 C C . GLY A 1 82 ? 17.375 16.359 -2.543 1 96.75 82 GLY A C 1
ATOM 666 O O . GLY A 1 82 ? 18.125 15.383 -2.662 1 96.75 82 GLY A O 1
ATOM 667 N N . ARG A 1 83 ? 16.703 16.656 -1.529 1 96.88 83 ARG A N 1
ATOM 668 C CA . ARG A 1 83 ? 16.844 15.828 -0.334 1 96.88 83 ARG A CA 1
ATOM 669 C C . ARG A 1 83 ? 16.297 14.422 -0.568 1 96.88 83 ARG A C 1
ATOM 671 O O . ARG A 1 83 ? 15.328 14.25 -1.307 1 96.88 83 ARG A O 1
ATOM 678 N N . ARG A 1 84 ? 16.859 13.461 0.104 1 97.88 84 ARG A N 1
ATOM 679 C CA . ARG A 1 84 ? 16.328 12.102 0.092 1 97.88 84 ARG A CA 1
ATOM 680 C C . ARG A 1 84 ? 15.055 12 0.921 1 97.88 84 ARG A C 1
ATOM 682 O O . ARG A 1 84 ? 14.992 12.516 2.039 1 97.88 84 ARG A O 1
ATOM 689 N N . LEU A 1 85 ? 14.109 11.359 0.375 1 98.81 85 LEU A N 1
ATOM 690 C CA . LEU A 1 85 ? 12.82 11.273 1.059 1 98.81 85 LEU A CA 1
ATOM 691 C C . LEU A 1 85 ? 12.609 9.883 1.645 1 98.81 85 LEU A C 1
ATOM 693 O O . LEU A 1 85 ? 11.547 9.594 2.197 1 98.81 85 LEU A O 1
ATOM 697 N N . GLN A 1 86 ? 13.539 8.992 1.439 1 98.62 86 GLN A N 1
ATOM 698 C CA . GLN A 1 86 ? 13.57 7.703 2.131 1 98.62 86 GLN A CA 1
ATOM 699 C C . GLN A 1 86 ? 14.883 7.52 2.889 1 98.62 86 GLN A C 1
ATOM 701 O O . GLN A 1 86 ? 15.953 7.82 2.363 1 98.62 86 GLN A O 1
ATOM 706 N N . PRO A 1 87 ? 14.773 7.023 4.113 1 98.44 87 PRO A N 1
ATOM 707 C CA . PRO A 1 87 ? 15.984 6.863 4.922 1 98.44 87 PRO A CA 1
ATOM 708 C C . PRO A 1 87 ? 17 5.914 4.285 1 98.44 87 PRO A C 1
ATOM 710 O O . PRO A 1 87 ? 16.609 4.984 3.57 1 98.44 87 PRO A O 1
ATOM 713 N N . LEU A 1 88 ? 18.281 6.113 4.605 1 96.81 88 LEU A N 1
ATOM 714 C CA . LEU A 1 88 ? 19.344 5.234 4.129 1 96.81 88 LEU A CA 1
ATOM 715 C C . LEU A 1 88 ? 19.469 3.998 5.012 1 96.81 88 LEU A C 1
ATOM 717 O O . LEU A 1 88 ? 19.75 2.904 4.52 1 96.81 88 LEU A O 1
ATOM 721 N N . ASP A 1 89 ? 19.266 4.254 6.309 1 97.81 89 ASP A N 1
ATOM 722 C CA . ASP A 1 89 ? 19.328 3.141 7.246 1 97.81 89 ASP A CA 1
ATOM 723 C C . ASP A 1 89 ? 18.219 2.121 6.961 1 97.81 89 ASP A C 1
ATOM 725 O O . ASP A 1 89 ? 17.047 2.479 6.887 1 97.81 89 ASP A O 1
ATOM 729 N N . PRO A 1 90 ? 18.578 0.851 6.836 1 97.94 90 PRO A N 1
ATOM 730 C CA . PRO A 1 90 ? 17.594 -0.15 6.422 1 97.94 90 PRO A CA 1
ATOM 731 C C . PRO A 1 90 ? 16.422 -0.255 7.387 1 97.94 90 PRO A C 1
ATOM 733 O O . PRO A 1 90 ? 15.281 -0.471 6.961 1 97.94 90 PRO A O 1
ATOM 736 N N . ARG A 1 91 ? 16.672 -0.131 8.656 1 98.19 91 ARG A N 1
ATOM 737 C CA . ARG A 1 91 ? 15.586 -0.23 9.617 1 98.19 91 ARG A CA 1
ATOM 738 C C . ARG A 1 91 ? 14.672 0.986 9.531 1 98.19 91 ARG A C 1
ATOM 740 O O . ARG A 1 91 ? 13.445 0.848 9.539 1 98.19 91 ARG A O 1
ATOM 747 N N . GLU A 1 92 ? 15.258 2.174 9.422 1 98.62 92 GLU A N 1
ATOM 748 C CA . GLU A 1 92 ? 14.453 3.383 9.258 1 98.62 92 GLU A CA 1
ATOM 749 C C . GLU A 1 92 ? 13.695 3.369 7.934 1 98.62 92 GLU A C 1
ATOM 751 O O . GLU A 1 92 ? 12.555 3.832 7.863 1 98.62 92 GLU A O 1
ATOM 756 N N . ARG A 1 93 ? 14.32 2.838 6.891 1 98.62 93 ARG A N 1
ATOM 757 C CA . ARG A 1 93 ? 13.664 2.736 5.594 1 98.62 93 ARG A CA 1
ATOM 758 C C . ARG A 1 93 ? 12.484 1.776 5.648 1 98.62 93 ARG A C 1
ATOM 760 O O . ARG A 1 93 ? 11.445 2.021 5.027 1 98.62 93 ARG A O 1
ATOM 767 N N . ALA A 1 94 ? 12.648 0.71 6.438 1 98.88 94 ALA A N 1
ATOM 768 C CA . ALA A 1 94 ? 11.547 -0.226 6.645 1 98.88 94 ALA A CA 1
ATOM 769 C C . ALA A 1 94 ? 10.406 0.437 7.402 1 98.88 94 ALA A C 1
ATOM 771 O O . ALA A 1 94 ? 9.234 0.231 7.07 1 98.88 94 ALA A O 1
ATOM 772 N N . ARG A 1 95 ? 10.742 1.244 8.398 1 98.94 95 ARG A N 1
ATOM 773 C CA . ARG A 1 95 ? 9.719 1.977 9.148 1 98.94 95 ARG A CA 1
ATOM 774 C C . ARG A 1 95 ? 8.977 2.955 8.242 1 98.94 95 ARG A C 1
ATOM 776 O O . ARG A 1 95 ? 7.758 3.096 8.336 1 98.94 95 ARG A O 1
ATOM 783 N N . CYS A 1 96 ? 9.727 3.59 7.379 1 98.94 96 CYS A N 1
ATOM 784 C CA . CYS A 1 96 ? 9.117 4.492 6.406 1 98.94 96 CYS A CA 1
ATOM 785 C C . CYS A 1 96 ? 8.086 3.762 5.551 1 98.94 96 CYS A C 1
ATOM 787 O O . CYS A 1 96 ? 6.941 4.199 5.441 1 98.94 96 CYS A O 1
ATOM 789 N N . SER A 1 97 ? 8.461 2.615 5.023 1 98.88 97 SER A N 1
ATOM 790 C CA . SER A 1 97 ? 7.555 1.811 4.207 1 98.88 97 SER A CA 1
ATOM 791 C C . SER A 1 97 ? 6.363 1.318 5.02 1 98.88 97 SER A C 1
ATOM 793 O O . SER A 1 97 ? 5.238 1.286 4.523 1 98.88 97 SER A O 1
ATOM 795 N N . GLN A 1 98 ? 6.637 0.942 6.238 1 98.94 98 GLN A N 1
ATOM 796 C CA . GLN A 1 98 ? 5.586 0.479 7.137 1 98.94 98 GLN A CA 1
ATOM 797 C C . GLN A 1 98 ? 4.551 1.574 7.383 1 98.94 98 GLN A C 1
ATOM 799 O O . GLN A 1 98 ? 3.346 1.327 7.305 1 98.94 98 GLN A O 1
ATOM 804 N N . LEU A 1 99 ? 5.004 2.748 7.645 1 98.94 99 LEU A N 1
ATOM 805 C CA . LEU A 1 99 ? 4.125 3.871 7.957 1 98.94 99 LEU A CA 1
ATOM 806 C C . LEU A 1 99 ? 3.332 4.297 6.727 1 98.94 99 LEU A C 1
ATOM 808 O O . LEU A 1 99 ? 2.172 4.699 6.84 1 98.94 99 LEU A O 1
ATOM 812 N N . MET A 1 100 ? 3.955 4.23 5.535 1 98.94 100 MET A N 1
ATOM 813 C CA . MET A 1 100 ? 3.211 4.473 4.301 1 98.94 100 MET A CA 1
ATOM 814 C C . MET A 1 100 ? 2.07 3.471 4.152 1 98.94 100 MET A C 1
ATOM 816 O O . MET A 1 100 ? 0.954 3.846 3.787 1 98.94 100 MET A O 1
ATOM 820 N N . SER A 1 101 ? 2.371 2.221 4.449 1 98.88 101 SER A N 1
ATOM 821 C CA . SER A 1 101 ? 1.357 1.175 4.371 1 98.88 101 SER A CA 1
ATOM 822 C C . SER A 1 101 ? 0.254 1.397 5.402 1 98.88 101 SER A C 1
ATOM 824 O O . SER A 1 101 ? -0.928 1.223 5.102 1 98.88 101 SER A O 1
ATOM 826 N N . ILE A 1 102 ? 0.583 1.76 6.637 1 98.94 102 ILE A N 1
ATOM 827 C CA . ILE A 1 102 ? -0.384 2.061 7.688 1 98.94 102 ILE A CA 1
ATOM 828 C C . ILE A 1 102 ? -1.283 3.213 7.246 1 98.94 102 ILE A C 1
ATOM 830 O O . ILE A 1 102 ? -2.496 3.182 7.469 1 98.94 102 ILE A O 1
ATOM 834 N N . ALA A 1 103 ? -0.685 4.203 6.617 1 98.88 103 ALA A N 1
ATOM 835 C CA . ALA A 1 103 ? -1.44 5.348 6.121 1 98.88 103 ALA A CA 1
ATOM 836 C C . ALA A 1 103 ? -2.48 4.914 5.094 1 98.88 103 ALA A C 1
ATOM 838 O O . ALA A 1 103 ? -3.646 5.312 5.176 1 98.88 103 ALA A O 1
ATOM 839 N N . ASP A 1 104 ? -2.076 4.074 4.188 1 98.62 104 ASP A N 1
ATOM 840 C CA . ASP A 1 104 ? -2.93 3.65 3.084 1 98.62 104 ASP A CA 1
ATOM 841 C C . ASP A 1 104 ? -4.043 2.727 3.574 1 98.62 104 ASP A C 1
ATOM 843 O O . ASP A 1 104 ? -5.195 2.859 3.156 1 98.62 104 ASP A O 1
ATOM 847 N N . ASN A 1 105 ? -3.668 1.809 4.477 1 98.44 105 ASN A N 1
ATOM 848 C CA . ASN A 1 105 ? -4.547 0.67 4.727 1 98.44 105 ASN A CA 1
ATOM 849 C C . ASN A 1 105 ? -5.461 0.92 5.926 1 98.44 105 ASN A C 1
ATOM 851 O O . ASN A 1 105 ? -6.52 0.302 6.039 1 98.44 105 ASN A O 1
ATOM 855 N N . TYR A 1 106 ? -5.07 1.841 6.805 1 98.75 106 TYR A N 1
ATOM 856 C CA . TYR A 1 106 ? -5.82 1.979 8.047 1 98.75 106 TYR A CA 1
ATOM 857 C C . TYR A 1 106 ? -6.125 3.443 8.344 1 98.75 106 TYR A C 1
ATOM 859 O O . TYR A 1 106 ? -7.281 3.807 8.578 1 98.75 106 TYR A O 1
ATOM 867 N N . ALA A 1 107 ? -5.129 4.332 8.242 1 98.94 107 ALA A N 1
ATOM 868 C CA . ALA A 1 107 ? -5.297 5.715 8.688 1 98.94 107 ALA A CA 1
ATOM 869 C C . ALA A 1 107 ? -6.227 6.48 7.75 1 98.94 107 ALA A C 1
ATOM 871 O O . ALA A 1 107 ? -7.176 7.129 8.195 1 98.94 107 ALA A O 1
ATOM 872 N N . TYR A 1 108 ? -5.984 6.348 6.441 1 98.88 108 TYR A N 1
ATOM 873 C CA . TYR A 1 108 ? -6.781 7.117 5.488 1 98.88 108 TYR A CA 1
ATOM 874 C C . TYR A 1 108 ? -8.25 6.727 5.57 1 98.88 108 TYR A C 1
ATOM 876 O O . TYR A 1 108 ? -9.117 7.578 5.789 1 98.88 108 TYR A O 1
ATOM 884 N N . PRO A 1 109 ? -8.578 5.43 5.465 1 98.75 109 PRO A N 1
ATOM 885 C CA . PRO A 1 109 ? -10 5.105 5.52 1 98.75 109 PRO A CA 1
ATOM 886 C C . PRO A 1 109 ? -10.641 5.465 6.859 1 98.75 109 PRO A C 1
ATOM 888 O O . PRO A 1 109 ? -11.805 5.859 6.906 1 98.75 109 PRO A O 1
ATOM 891 N N . THR A 1 110 ? -9.938 5.395 7.934 1 98.88 110 THR A N 1
ATOM 892 C CA . THR A 1 110 ? -10.516 5.598 9.258 1 98.88 110 THR A CA 1
ATOM 893 C C . THR A 1 110 ? -10.539 7.082 9.617 1 98.88 110 THR A C 1
ATOM 895 O O . THR A 1 110 ? -11.594 7.641 9.906 1 98.88 110 THR A O 1
ATOM 898 N N . LEU A 1 111 ? -9.398 7.746 9.531 1 98.94 111 LEU A N 1
ATOM 899 C CA . LEU A 1 111 ? -9.266 9.117 10.016 1 98.94 111 LEU A CA 1
ATOM 900 C C . LEU A 1 111 ? -9.961 10.094 9.07 1 98.94 111 LEU A C 1
ATOM 902 O O . LEU A 1 111 ? -10.562 11.07 9.516 1 98.94 111 LEU A O 1
ATOM 906 N N . VAL A 1 112 ? -9.898 9.82 7.781 1 98.81 112 VAL A N 1
ATOM 907 C CA . VAL A 1 112 ? -10.469 10.75 6.809 1 98.81 112 VAL A CA 1
ATOM 908 C C . VAL A 1 112 ? -11.914 10.367 6.516 1 98.81 112 VAL A C 1
ATOM 910 O O . VAL A 1 112 ? -12.836 11.148 6.785 1 98.81 112 VAL A O 1
ATOM 913 N N . TRP A 1 113 ? -12.172 9.164 6.109 1 98.38 113 TRP A N 1
ATOM 914 C CA . TRP A 1 113 ? -13.516 8.789 5.691 1 98.38 113 TRP A CA 1
ATOM 915 C C . TRP A 1 113 ? -14.398 8.477 6.898 1 98.38 113 TRP A C 1
ATOM 917 O O . TRP A 1 113 ? -15.586 8.797 6.898 1 98.38 113 TRP A O 1
ATOM 927 N N . GLY A 1 114 ? -13.844 7.879 7.891 1 98.69 114 GLY A N 1
ATOM 928 C CA . GLY A 1 114 ? -14.609 7.488 9.062 1 98.69 114 GLY A CA 1
ATOM 929 C C . GLY A 1 114 ? -14.914 8.648 9.992 1 98.69 114 GLY A C 1
ATOM 930 O O . GLY A 1 114 ? -15.945 8.656 10.664 1 98.69 114 GLY A O 1
ATOM 931 N N . VAL A 1 115 ? -13.961 9.641 10.047 1 98.81 115 VAL A N 1
ATOM 932 C CA . VAL A 1 115 ? -14.133 10.711 11.031 1 98.81 115 VAL A CA 1
ATOM 933 C C . VAL A 1 115 ? -14.305 12.047 10.312 1 98.81 115 VAL A C 1
ATOM 935 O O . VAL A 1 115 ? -15.391 12.641 10.344 1 98.81 115 VAL A O 1
ATOM 938 N N . TYR A 1 116 ? -13.43 12.492 9.516 1 98.81 116 TYR A N 1
ATOM 939 C CA . TYR A 1 116 ? -13.461 13.828 8.922 1 98.81 116 TYR A CA 1
ATOM 940 C C . TYR A 1 116 ? -14.656 13.984 7.996 1 98.81 116 TYR A C 1
ATOM 942 O O . TYR A 1 116 ? -15.391 14.977 8.078 1 98.81 116 TYR A O 1
ATOM 950 N N . VAL A 1 117 ? -14.805 12.992 7.074 1 98.44 117 VAL A N 1
ATOM 951 C CA . VAL A 1 117 ? -15.883 13.109 6.102 1 98.44 117 VAL A CA 1
ATOM 952 C C . VAL A 1 117 ? -17.234 13.148 6.824 1 98.44 117 VAL A C 1
ATOM 954 O O . VAL A 1 117 ? -18.078 14 6.535 1 98.44 117 VAL A O 1
ATOM 957 N N . GLU A 1 118 ? -17.375 12.305 7.832 1 98.56 118 GLU A N 1
ATOM 958 C CA . GLU A 1 118 ? -18.641 12.219 8.555 1 98.56 118 GLU A CA 1
ATOM 959 C C . GLU A 1 118 ? -18.844 13.43 9.461 1 98.56 118 GLU A C 1
ATOM 961 O O . GLU A 1 118 ? -19.938 13.992 9.523 1 98.56 118 GLU A O 1
ATOM 966 N N . ARG A 1 119 ? -17.781 13.883 10.102 1 98.44 119 ARG A N 1
ATOM 967 C CA . ARG A 1 119 ? -17.922 14.891 11.148 1 98.44 119 ARG A CA 1
ATOM 968 C C . ARG A 1 119 ? -17.844 16.297 10.562 1 98.44 119 ARG A C 1
ATOM 970 O O . ARG A 1 119 ? -18.469 17.219 11.086 1 98.44 119 ARG A O 1
ATOM 977 N N . VAL A 1 120 ? -17.172 16.438 9.422 1 98.5 120 VAL A N 1
ATOM 978 C CA . VAL A 1 120 ? -16.844 17.797 8.969 1 98.5 120 VAL A CA 1
ATOM 979 C C . VAL A 1 120 ? -17.359 17.984 7.547 1 98.5 120 VAL A C 1
ATOM 981 O O . VAL A 1 120 ? -18.172 18.891 7.289 1 98.5 120 VAL A O 1
ATOM 984 N N . SER A 1 121 ? -16.984 17.156 6.598 1 97.62 121 SER A N 1
ATOM 985 C CA . SER A 1 121 ? -17.266 17.359 5.18 1 97.62 121 SER A CA 1
ATOM 986 C C . SER A 1 121 ? -18.766 17.297 4.895 1 97.62 121 SER A C 1
ATOM 988 O O . SER A 1 121 ? -19.312 18.172 4.238 1 97.62 121 SER A O 1
ATOM 990 N N . LYS A 1 122 ? -19.422 16.266 5.391 1 97.38 122 LYS A N 1
ATOM 991 C CA . LYS A 1 122 ? -20.844 16.078 5.133 1 97.38 122 LYS A CA 1
ATOM 992 C C . LYS A 1 122 ? -21.672 17.234 5.707 1 97.38 122 LYS A C 1
ATOM 994 O O . LYS A 1 122 ? -22.422 17.891 4.98 1 97.38 122 LYS A O 1
ATOM 999 N N . PRO A 1 123 ? -21.453 17.531 6.949 1 97.62 123 PRO A N 1
ATOM 1000 C CA . PRO A 1 123 ? -22.234 18.656 7.492 1 97.62 123 PRO A CA 1
ATOM 1001 C C . PRO A 1 123 ? -21.953 19.969 6.773 1 97.62 123 PRO A C 1
ATOM 1003 O O . PRO A 1 123 ? -22.859 20.781 6.582 1 97.62 123 PRO A O 1
ATOM 1006 N N . ALA A 1 124 ? -20.719 20.156 6.414 1 96.62 124 ALA A N 1
ATOM 1007 C CA . ALA A 1 124 ? -20.359 21.391 5.699 1 96.62 124 ALA A CA 1
ATOM 1008 C C . ALA A 1 124 ? -21.094 21.484 4.367 1 96.62 124 ALA A C 1
ATOM 1010 O O . ALA A 1 124 ? -21.359 22.578 3.871 1 96.62 124 ALA A O 1
ATOM 1011 N N . SER A 1 125 ? -21.453 20.359 3.766 1 94.94 125 SER A N 1
ATOM 1012 C CA . SER A 1 125 ? -22.156 20.328 2.484 1 94.94 125 SER A CA 1
ATOM 1013 C C . SER A 1 125 ? -23.656 20.172 2.676 1 94.94 125 SER A C 1
ATOM 1015 O O . SER A 1 125 ? -24.391 19.969 1.709 1 94.94 125 SER A O 1
ATOM 1017 N N . GLY A 1 126 ? -24.062 20.141 3.941 1 96.56 126 GLY A N 1
ATOM 1018 C CA . GLY A 1 126 ? -25.484 20.141 4.246 1 96.56 126 GLY A CA 1
ATOM 1019 C C . GLY A 1 126 ? -26.031 18.75 4.512 1 96.56 126 GLY A C 1
ATOM 1020 O O . GLY A 1 126 ? -27.234 18.578 4.738 1 96.56 126 GLY A O 1
ATOM 1021 N N . ALA A 1 127 ? -25.188 17.812 4.441 1 96.88 127 ALA A N 1
ATOM 1022 C CA . ALA A 1 127 ? -25.594 16.453 4.719 1 96.88 127 ALA A CA 1
ATOM 1023 C C . ALA A 1 127 ? -25.438 16.109 6.199 1 96.88 127 ALA A C 1
ATOM 1025 O O . ALA A 1 127 ? -24.641 16.734 6.898 1 96.88 127 ALA A O 1
ATOM 1026 N N . ALA A 1 128 ? -26.25 15.195 6.66 1 97.06 128 ALA A N 1
ATOM 1027 C CA . ALA A 1 128 ? -26.172 14.805 8.062 1 97.06 128 ALA A CA 1
ATOM 1028 C C . ALA A 1 128 ? -25.016 13.852 8.305 1 97.06 128 ALA A C 1
ATOM 1030 O O . ALA A 1 128 ? -24.734 12.977 7.48 1 97.06 128 ALA A O 1
ATOM 1031 N N . ALA A 1 129 ? -24.375 14.008 9.453 1 97.38 129 ALA A N 1
ATOM 1032 C CA . ALA A 1 129 ? -23.328 13.078 9.875 1 97.38 129 ALA A CA 1
ATOM 1033 C C . ALA A 1 129 ? -23.906 11.711 10.211 1 97.38 129 ALA A C 1
ATOM 1035 O O . ALA A 1 129 ? -25.031 11.617 10.719 1 97.38 129 ALA A O 1
ATOM 1036 N N . ASP A 1 130 ? -23.219 10.664 9.938 1 98.06 130 ASP A N 1
ATOM 1037 C CA . ASP A 1 130 ? -23.547 9.32 10.406 1 98.06 130 ASP A CA 1
ATOM 1038 C C . ASP A 1 130 ? -22.875 9.008 11.734 1 98.06 130 ASP A C 1
ATOM 1040 O O . ASP A 1 130 ? -21.766 8.477 11.75 1 98.06 130 ASP A O 1
ATOM 1044 N N . GLU A 1 131 ? -23.594 9.234 12.766 1 97.75 131 GLU A N 1
ATOM 1045 C CA . GLU A 1 131 ? -23 9.109 14.094 1 97.75 131 GLU A CA 1
ATOM 1046 C C . GLU A 1 131 ? -22.578 7.672 14.383 1 97.75 131 GLU A C 1
ATOM 1048 O O . GLU A 1 131 ? -21.625 7.438 15.125 1 97.75 131 GLU A O 1
ATOM 1053 N N . ASN A 1 132 ? -23.266 6.703 13.828 1 98.19 132 ASN A N 1
ATOM 1054 C CA . ASN A 1 132 ? -22.875 5.309 13.992 1 98.19 132 ASN A CA 1
ATOM 1055 C C . ASN A 1 132 ? -21.547 5.012 13.312 1 98.19 132 ASN A C 1
ATOM 1057 O O . ASN A 1 132 ? -20.719 4.273 13.844 1 98.19 132 ASN A O 1
ATOM 1061 N N . ALA A 1 133 ? -21.359 5.586 12.148 1 97.88 133 ALA A N 1
ATOM 1062 C CA . ALA A 1 133 ? -20.094 5.422 11.43 1 97.88 133 ALA A CA 1
ATOM 1063 C C . ALA A 1 133 ? -18.938 6.051 12.203 1 97.88 133 ALA A C 1
ATOM 1065 O O . ALA A 1 133 ? -17.859 5.469 12.289 1 97.88 133 ALA A O 1
ATOM 1066 N N . ILE A 1 134 ? -19.219 7.211 12.758 1 98.38 134 ILE A N 1
ATOM 1067 C CA . ILE A 1 134 ? -18.203 7.902 13.547 1 98.38 134 ILE A CA 1
ATOM 1068 C C . ILE A 1 134 ? -17.844 7.07 14.773 1 98.38 134 ILE A C 1
ATOM 1070 O O . ILE A 1 134 ? -16.672 6.848 15.062 1 98.38 134 ILE A O 1
ATOM 1074 N N . ALA A 1 135 ? -18.859 6.578 15.469 1 98.44 135 ALA A N 1
ATOM 1075 C CA . ALA A 1 135 ? -18.656 5.789 16.688 1 98.44 135 ALA A CA 1
ATOM 1076 C C . ALA A 1 135 ? -17.844 4.531 16.391 1 98.44 135 ALA A C 1
ATOM 1078 O O . ALA A 1 135 ? -17.016 4.113 17.203 1 98.44 135 ALA A O 1
ATOM 1079 N N . ALA A 1 136 ? -18.078 3.953 15.234 1 98.44 136 ALA A N 1
ATOM 1080 C CA . ALA A 1 136 ? -17.359 2.748 14.828 1 98.44 136 ALA A CA 1
ATOM 1081 C C . ALA A 1 136 ? -15.914 3.07 14.453 1 98.44 136 ALA A C 1
ATOM 1083 O O . ALA A 1 136 ? -15.016 2.238 14.625 1 98.44 136 ALA A O 1
ATOM 1084 N N . ALA A 1 137 ? -15.641 4.301 14.016 1 98.75 137 ALA A N 1
ATOM 1085 C CA . ALA A 1 137 ? -14.328 4.688 13.508 1 98.75 137 ALA A CA 1
ATOM 1086 C C . ALA A 1 137 ? -13.398 5.109 14.641 1 98.75 137 ALA A C 1
ATOM 1088 O O . ALA A 1 137 ? -12.172 5.004 14.523 1 98.75 137 ALA A O 1
ATOM 1089 N N . LEU A 1 138 ? -13.914 5.586 15.727 1 98.75 138 LEU A N 1
ATOM 1090 C CA . LEU A 1 138 ? -13.125 6.258 16.75 1 98.75 138 LEU A CA 1
ATOM 1091 C C . LEU A 1 138 ? -12.164 5.281 17.422 1 98.75 138 LEU A C 1
ATOM 1093 O O . LEU A 1 138 ? -10.977 5.59 17.594 1 98.75 138 LEU A O 1
ATOM 1097 N N . PRO A 1 139 ? -12.602 4.023 17.797 1 98.56 139 PRO A N 1
ATOM 1098 C CA . PRO A 1 139 ? -11.625 3.09 18.359 1 98.56 139 PRO A CA 1
ATOM 1099 C C . PRO A 1 139 ? -10.523 2.727 17.359 1 98.56 139 PRO A C 1
ATOM 1101 O O . PRO A 1 139 ? -9.367 2.547 17.766 1 98.56 139 PRO A O 1
ATOM 1104 N N . LYS A 1 140 ? -10.844 2.625 16.125 1 98.75 140 LYS A N 1
ATOM 1105 C CA . LYS A 1 140 ? -9.852 2.344 15.086 1 98.75 140 LYS A CA 1
ATOM 1106 C C . LYS A 1 140 ? -8.883 3.51 14.914 1 98.75 140 LYS A C 1
ATOM 1108 O O . LYS A 1 140 ? -7.695 3.305 14.664 1 98.75 140 LYS A O 1
ATOM 1113 N N . ALA A 1 141 ? -9.438 4.703 15.023 1 98.88 141 ALA A N 1
ATOM 1114 C CA . ALA A 1 141 ? -8.602 5.898 14.953 1 98.88 141 ALA A CA 1
ATOM 1115 C C . ALA A 1 141 ? -7.57 5.918 16.078 1 98.88 141 ALA A C 1
ATOM 1117 O O . ALA A 1 141 ? -6.402 6.238 15.852 1 98.88 141 ALA A O 1
ATOM 1118 N N . ARG A 1 142 ? -7.98 5.52 17.25 1 98.81 142 ARG A N 1
ATOM 1119 C CA . ARG A 1 142 ? -7.062 5.461 18.375 1 98.81 142 ARG A CA 1
ATOM 1120 C C . ARG A 1 142 ? -5.953 4.441 18.141 1 98.81 142 ARG A C 1
ATOM 1122 O O . ARG A 1 142 ? -4.793 4.684 18.469 1 98.81 142 ARG A O 1
ATOM 1129 N N . THR A 1 143 ? -6.328 3.305 17.547 1 98.69 143 THR A N 1
ATOM 1130 C CA . THR A 1 143 ? -5.34 2.285 17.203 1 98.69 143 THR A CA 1
ATOM 1131 C C . THR A 1 143 ? -4.324 2.826 16.203 1 98.69 143 THR A C 1
ATOM 1133 O O . THR A 1 143 ? -3.125 2.564 16.328 1 98.69 143 THR A O 1
ATOM 1136 N N . CYS A 1 144 ? -4.777 3.588 15.227 1 98.88 144 CYS A N 1
ATOM 1137 C CA . CYS A 1 144 ? -3.887 4.184 14.234 1 98.88 144 CYS A CA 1
ATOM 1138 C C . CYS A 1 144 ? -2.883 5.117 14.898 1 98.88 144 CYS A C 1
ATOM 1140 O O . CYS A 1 144 ? -1.676 5 14.68 1 98.88 144 CYS A O 1
ATOM 1142 N N . LEU A 1 145 ? -3.361 6.039 15.742 1 98.94 145 LEU A N 1
ATOM 1143 C CA . LEU A 1 145 ? -2.484 7.012 16.375 1 98.94 145 LEU A CA 1
ATOM 1144 C C . LEU A 1 145 ? -1.499 6.324 17.312 1 98.94 145 LEU A C 1
ATOM 1146 O O . LEU A 1 145 ? -0.321 6.684 17.359 1 98.94 145 LEU A O 1
ATOM 1150 N N . LYS A 1 146 ? -1.983 5.34 18.016 1 98.81 146 LYS A N 1
ATOM 1151 C CA . LYS A 1 146 ? -1.105 4.598 18.906 1 98.81 146 LYS A CA 1
ATOM 1152 C C . LYS A 1 146 ? 0.003 3.889 18.141 1 98.81 146 LYS A C 1
ATOM 1154 O O . LYS A 1 146 ? 1.169 3.93 18.547 1 98.81 146 LYS A O 1
ATOM 1159 N N . ALA A 1 147 ? -0.353 3.217 17.062 1 98.81 147 ALA A N 1
ATOM 1160 C CA . ALA A 1 147 ? 0.624 2.494 16.25 1 98.81 147 ALA A CA 1
ATOM 1161 C C . ALA A 1 147 ? 1.68 3.441 15.695 1 98.81 147 ALA A C 1
ATOM 1163 O O . ALA A 1 147 ? 2.879 3.164 15.781 1 98.81 147 ALA A O 1
ATOM 1164 N N . ILE A 1 148 ? 1.209 4.559 15.133 1 98.94 148 ILE A N 1
ATOM 1165 C CA . ILE A 1 148 ? 2.117 5.535 14.539 1 98.94 148 ILE A CA 1
ATOM 1166 C C . ILE A 1 148 ? 3.035 6.105 15.625 1 98.94 148 ILE A C 1
ATOM 1168 O O . ILE A 1 148 ? 4.242 6.246 15.406 1 98.94 148 ILE A O 1
ATOM 1172 N N . SER A 1 149 ? 2.471 6.41 16.781 1 98.81 149 SER A N 1
ATOM 1173 C CA . SER A 1 149 ? 3.234 6.949 17.906 1 98.81 149 SER A CA 1
ATOM 1174 C C . SER A 1 149 ? 4.312 5.969 18.359 1 98.81 149 SER A C 1
ATOM 1176 O O . SER A 1 149 ? 5.449 6.367 18.625 1 98.81 149 SER A O 1
ATOM 1178 N N . GLU A 1 150 ? 3.961 4.715 18.469 1 98.44 150 GLU A N 1
ATOM 1179 C CA . GLU A 1 150 ? 4.895 3.695 18.922 1 98.44 150 GLU A CA 1
ATOM 1180 C C . GLU A 1 150 ? 6.035 3.494 17.938 1 98.44 150 GLU A C 1
ATOM 1182 O O . GLU A 1 150 ? 7.184 3.299 18.328 1 98.44 150 GLU A O 1
ATOM 1187 N N . ILE A 1 151 ? 5.742 3.564 16.672 1 98.75 151 ILE A N 1
ATOM 1188 C CA . ILE A 1 151 ? 6.773 3.424 15.648 1 98.75 151 ILE A CA 1
ATOM 1189 C C . ILE A 1 151 ? 7.711 4.629 15.695 1 98.75 151 ILE A C 1
ATOM 1191 O O . ILE A 1 151 ? 8.93 4.473 15.625 1 98.75 151 ILE A O 1
ATOM 1195 N N . MET A 1 152 ? 7.148 5.785 15.836 1 98.69 152 MET A N 1
ATOM 1196 C CA . MET A 1 152 ? 7.922 7.023 15.867 1 98.69 152 MET A CA 1
ATOM 1197 C C . MET A 1 152 ? 8.852 7.051 17.078 1 98.69 152 MET A C 1
ATOM 1199 O O . MET A 1 152 ? 10 7.492 16.969 1 98.69 152 MET A O 1
ATOM 1203 N N . GLY A 1 153 ? 8.305 6.602 18.188 1 98 153 GLY A N 1
ATOM 1204 C CA . GLY A 1 153 ? 9.062 6.699 19.422 1 98 153 GLY A CA 1
ATOM 1205 C C . GLY A 1 153 ? 9.352 8.125 19.844 1 98 153 GLY A C 1
ATOM 1206 O O . GLY A 1 153 ? 8.445 8.953 19.906 1 98 153 GLY A O 1
ATOM 1207 N N . THR A 1 154 ? 10.633 8.445 20.016 1 97.88 154 THR A N 1
ATOM 1208 C CA . THR A 1 154 ? 11.023 9.781 20.469 1 97.88 154 THR A CA 1
ATOM 1209 C C . THR A 1 154 ? 11.695 10.562 19.344 1 97.88 154 THR A C 1
ATOM 1211 O O . THR A 1 154 ? 12.289 11.617 19.578 1 97.88 154 THR A O 1
ATOM 1214 N N . ALA A 1 155 ? 11.711 10.023 18.156 1 98.31 155 ALA A N 1
ATOM 1215 C CA . ALA A 1 155 ? 12.352 10.68 17.016 1 98.31 155 ALA A CA 1
ATOM 1216 C C . ALA A 1 155 ? 11.578 11.922 16.594 1 98.31 155 ALA A C 1
ATOM 1218 O O . ALA A 1 155 ? 10.398 12.062 16.906 1 98.31 155 ALA A O 1
ATOM 1219 N N . PRO A 1 156 ? 12.234 12.844 15.945 1 98.31 156 PRO A N 1
ATOM 1220 C CA . PRO A 1 156 ? 11.562 14.078 15.531 1 98.31 156 PRO A CA 1
ATOM 1221 C C . PRO A 1 156 ? 10.617 13.859 14.352 1 98.31 156 PRO A C 1
ATOM 1223 O O . PRO A 1 156 ? 9.688 14.648 14.148 1 98.31 156 PRO A O 1
ATOM 1226 N N . TRP A 1 157 ? 10.875 12.812 13.578 1 98.81 157 TRP A N 1
ATOM 1227 C CA . TRP A 1 157 ? 10.039 12.477 12.43 1 98.81 157 TRP A CA 1
ATOM 1228 C C . TRP A 1 157 ? 9.508 11.055 12.539 1 98.81 157 TRP A C 1
ATOM 1230 O O . TRP A 1 157 ? 9.977 10.266 13.367 1 98.81 157 TRP A O 1
ATOM 1240 N N . LEU A 1 158 ? 8.516 10.711 11.727 1 98.94 158 LEU A N 1
ATOM 1241 C CA . LEU A 1 158 ? 7.762 9.484 11.93 1 98.94 158 LEU A CA 1
ATOM 1242 C C . LEU A 1 158 ? 8.656 8.258 11.781 1 98.94 158 LEU A C 1
ATOM 1244 O O . LEU A 1 158 ? 8.523 7.285 12.523 1 98.94 158 LEU A O 1
ATOM 1248 N N . ALA A 1 159 ? 9.57 8.32 10.773 1 98.75 159 ALA A N 1
ATOM 1249 C CA . ALA A 1 159 ? 10.398 7.148 10.508 1 98.75 159 ALA A CA 1
ATOM 1250 C C . ALA A 1 159 ? 11.844 7.391 10.953 1 98.75 159 ALA A C 1
ATOM 1252 O O . ALA A 1 159 ? 12.773 6.805 10.398 1 98.75 159 ALA A O 1
ATOM 1253 N N . GLY A 1 160 ? 12.039 8.32 11.898 1 98.12 160 GLY A N 1
ATOM 1254 C CA . GLY A 1 160 ? 13.391 8.492 12.398 1 98.12 160 GLY A CA 1
ATOM 1255 C C . GLY A 1 160 ? 13.828 9.945 12.438 1 98.12 160 GLY A C 1
ATOM 1256 O O . GLY A 1 160 ? 13.031 10.836 12.734 1 98.12 160 GLY A O 1
ATOM 1257 N N . GLU A 1 161 ? 15.117 10.164 12.102 1 97.25 161 GLU A N 1
ATOM 1258 C CA . GLU A 1 161 ? 15.773 11.438 12.398 1 97.25 161 GLU A CA 1
ATOM 1259 C C . GLU A 1 161 ? 15.516 12.453 11.289 1 97.25 161 GLU A C 1
ATOM 1261 O O . GLU A 1 161 ? 15.68 13.656 11.492 1 97.25 161 GLU A O 1
ATOM 1266 N N . THR A 1 162 ? 15.117 11.969 10.18 1 97.56 162 THR A N 1
ATOM 1267 C CA . THR A 1 162 ? 14.914 12.867 9.047 1 97.56 162 THR A CA 1
ATOM 1268 C C . THR A 1 162 ? 13.5 12.711 8.484 1 97.56 162 THR A C 1
ATOM 1270 O O . THR A 1 162 ? 12.922 11.625 8.555 1 97.56 162 THR A O 1
ATOM 1273 N N . MET A 1 163 ? 13 13.852 7.934 1 98.56 163 MET A N 1
ATOM 1274 C CA . MET A 1 163 ? 11.703 13.797 7.266 1 98.56 163 MET A CA 1
ATOM 1275 C C . MET A 1 163 ? 11.75 12.844 6.074 1 98.56 163 MET A C 1
ATOM 1277 O O . MET A 1 163 ? 12.727 12.82 5.324 1 98.56 163 MET A O 1
ATOM 1281 N N . SER A 1 164 ? 10.75 12.07 5.926 1 98.88 164 SER A N 1
ATOM 1282 C CA . SER A 1 164 ? 10.688 11.07 4.863 1 98.88 164 SER A CA 1
ATOM 1283 C C . SER A 1 164 ? 9.297 10.992 4.254 1 98.88 164 SER A C 1
ATOM 1285 O O . SER A 1 164 ? 8.414 11.781 4.605 1 98.88 164 SER A O 1
ATOM 1287 N N . LEU A 1 165 ? 9.078 10.07 3.355 1 98.94 165 LEU A N 1
ATOM 1288 C CA . LEU A 1 165 ? 7.781 9.836 2.738 1 98.94 165 LEU A CA 1
ATOM 1289 C C . LEU A 1 165 ? 6.738 9.461 3.787 1 98.94 165 LEU A C 1
ATOM 1291 O O . LEU A 1 165 ? 5.551 9.742 3.617 1 98.94 165 LEU A O 1
ATOM 1295 N N . ALA A 1 166 ? 7.18 8.859 4.891 1 98.94 166 ALA A N 1
ATOM 1296 C CA . ALA A 1 166 ? 6.242 8.547 5.969 1 98.94 166 ALA A CA 1
ATOM 1297 C C . ALA A 1 166 ? 5.531 9.812 6.453 1 98.94 166 ALA A C 1
ATOM 1299 O O . ALA A 1 166 ? 4.312 9.805 6.656 1 98.94 166 ALA A O 1
ATOM 1300 N N . ASP A 1 167 ? 6.273 10.883 6.602 1 98.94 167 ASP A N 1
ATOM 1301 C CA . ASP A 1 167 ? 5.711 12.148 7.059 1 98.94 167 ASP A CA 1
ATOM 1302 C C . ASP A 1 167 ? 4.805 12.766 5.992 1 98.94 167 ASP A C 1
ATOM 1304 O O . ASP A 1 167 ? 3.729 13.273 6.305 1 98.94 167 ASP A O 1
ATOM 1308 N N . LEU A 1 168 ? 5.234 12.68 4.773 1 98.94 168 LEU A N 1
ATOM 1309 C CA . LEU A 1 168 ? 4.5 13.297 3.674 1 98.94 168 LEU A CA 1
ATOM 1310 C C . LEU A 1 168 ? 3.197 12.555 3.404 1 98.94 168 LEU A C 1
ATOM 1312 O O . LEU A 1 168 ? 2.213 13.156 2.969 1 98.94 168 LEU A O 1
ATOM 1316 N N . TYR A 1 169 ? 3.156 11.234 3.668 1 98.88 169 TYR A N 1
ATOM 1317 C CA . TYR A 1 169 ? 1.943 10.438 3.549 1 98.88 169 TYR A CA 1
ATOM 1318 C C . TYR A 1 169 ? 0.955 10.781 4.66 1 98.88 169 TYR A C 1
ATOM 1320 O O . TYR A 1 169 ? -0.248 10.891 4.41 1 98.88 169 TYR A O 1
ATOM 1328 N N . ALA A 1 170 ? 1.481 10.961 5.801 1 98.94 170 ALA A N 1
ATOM 1329 C CA . ALA A 1 170 ? 0.63 11.133 6.977 1 98.94 170 ALA A CA 1
ATOM 1330 C C . ALA A 1 170 ? 0.066 12.547 7.043 1 98.94 170 ALA A C 1
ATOM 1332 O O . ALA A 1 170 ? -1.059 12.75 7.504 1 98.94 170 ALA A O 1
ATOM 1333 N N . ALA A 1 171 ? 0.763 13.516 6.59 1 98.94 171 ALA A N 1
ATOM 1334 C CA . ALA A 1 171 ? 0.478 14.922 6.855 1 98.94 171 ALA A CA 1
ATOM 1335 C C . ALA A 1 171 ? -0.887 15.32 6.301 1 98.94 171 ALA A C 1
ATOM 1337 O O . ALA A 1 171 ? -1.717 15.883 7.02 1 98.94 171 ALA A O 1
ATOM 1338 N N . PRO A 1 172 ? -1.194 15 5 1 98.94 172 PRO A N 1
ATOM 1339 C CA . PRO A 1 172 ? -2.52 15.383 4.508 1 98.94 172 PRO A CA 1
ATOM 1340 C C . PRO A 1 172 ? -3.652 14.672 5.246 1 98.94 172 PRO A C 1
ATOM 1342 O O . PRO A 1 172 ? -4.742 15.234 5.402 1 98.94 172 PRO A O 1
ATOM 1345 N N . ILE A 1 173 ? -3.416 13.469 5.711 1 98.94 173 ILE A N 1
ATOM 1346 C CA . ILE A 1 173 ? -4.406 12.695 6.453 1 98.94 173 ILE A CA 1
ATOM 1347 C C . ILE A 1 173 ? -4.68 13.367 7.797 1 98.94 173 ILE A C 1
ATOM 1349 O O . ILE A 1 173 ? -5.836 13.586 8.164 1 98.94 173 ILE A O 1
ATOM 1353 N N . PHE A 1 174 ? -3.613 13.75 8.477 1 98.94 174 PHE A N 1
ATOM 1354 C CA . PHE A 1 174 ? -3.744 14.414 9.773 1 98.94 174 PHE A CA 1
ATOM 1355 C C . PHE A 1 174 ? -4.375 15.797 9.609 1 98.94 174 PHE A C 1
ATOM 1357 O O . PHE A 1 174 ? -5.152 16.234 10.461 1 98.94 174 PHE A O 1
ATOM 1364 N N . ASP A 1 175 ? -4.016 16.484 8.547 1 98.88 175 ASP A N 1
ATOM 1365 C CA . ASP A 1 175 ? -4.578 17.797 8.305 1 98.88 175 ASP A CA 1
ATOM 1366 C C . ASP A 1 175 ? -6.105 17.75 8.25 1 98.88 175 ASP A C 1
ATOM 1368 O O . ASP A 1 175 ? -6.781 18.609 8.828 1 98.88 175 ASP A O 1
ATOM 1372 N N . TYR A 1 176 ? -6.656 16.75 7.594 1 98.88 176 TYR A N 1
ATOM 1373 C CA . TYR A 1 176 ? -8.102 16.578 7.543 1 98.88 176 TYR A CA 1
ATOM 1374 C C . TYR A 1 176 ? -8.641 16.078 8.875 1 98.88 176 TYR A C 1
ATOM 1376 O O . TYR A 1 176 ? -9.609 16.625 9.406 1 98.88 176 TYR A O 1
ATOM 1384 N N . PHE A 1 177 ? -8.008 15.102 9.438 1 98.94 177 PHE A N 1
ATOM 1385 C CA . PHE A 1 177 ? -8.453 14.461 10.664 1 98.94 177 PHE A CA 1
ATOM 1386 C C . PHE A 1 177 ? -8.578 15.469 11.797 1 98.94 177 PHE A C 1
ATOM 1388 O O . PHE A 1 177 ? -9.531 15.422 12.578 1 98.94 177 PHE A O 1
ATOM 1395 N N . LEU A 1 178 ? -7.711 16.422 11.82 1 98.81 178 LEU A N 1
ATOM 1396 C CA . LEU A 1 178 ? -7.613 17.344 12.945 1 98.81 178 LEU A CA 1
ATOM 1397 C C . LEU A 1 178 ? -8.602 18.5 12.781 1 98.81 178 LEU A C 1
ATOM 1399 O O . LEU A 1 178 ? -8.711 19.359 13.664 1 98.81 178 LEU A O 1
ATOM 1403 N N . ARG A 1 179 ? -9.312 18.484 11.703 1 98.56 179 ARG A N 1
ATOM 1404 C CA . ARG A 1 179 ? -10.43 19.422 11.578 1 98.56 179 ARG A CA 1
ATOM 1405 C C . ARG A 1 179 ? -11.617 18.953 12.414 1 98.56 179 ARG A C 1
ATOM 1407 O O . ARG A 1 179 ? -12.531 19.734 12.688 1 98.56 179 ARG A O 1
ATOM 1414 N N . ALA A 1 180 ? -11.641 17.703 12.703 1 98.69 180 ALA A N 1
ATOM 1415 C CA . ALA A 1 180 ? -12.672 17.172 13.594 1 98.69 180 ALA A CA 1
ATOM 1416 C C . ALA A 1 180 ? -12.266 17.344 15.055 1 98.69 180 ALA A C 1
ATOM 1418 O O . ALA A 1 180 ? -11.117 17.094 15.422 1 98.69 180 ALA A O 1
ATOM 1419 N N . PRO A 1 181 ? -13.203 17.703 15.906 1 98.19 181 PRO A N 1
ATOM 1420 C CA . PRO A 1 181 ? -12.875 17.828 17.328 1 98.19 181 PRO A CA 1
ATOM 1421 C C . PRO A 1 181 ? -12.312 16.547 17.922 1 98.19 181 PRO A C 1
ATOM 1423 O O . PRO A 1 181 ? -11.43 16.594 18.781 1 98.19 181 PRO A O 1
ATOM 1426 N N . GLU A 1 182 ? -12.82 15.383 17.516 1 98.31 182 GLU A N 1
ATOM 1427 C CA . GLU A 1 182 ? -12.32 14.102 18 1 98.31 182 GLU A CA 1
ATOM 1428 C C . GLU A 1 182 ? -10.836 13.938 17.688 1 98.31 182 GLU A C 1
ATOM 1430 O O . GLU A 1 182 ? -10.086 13.398 18.5 1 98.31 182 GLU A O 1
ATOM 1435 N N . GLY A 1 183 ? -10.438 14.391 16.469 1 98.75 183 GLY A N 1
ATOM 1436 C CA . GLY A 1 183 ? -9.047 14.297 16.078 1 98.75 183 GLY A CA 1
ATOM 1437 C C . GLY A 1 183 ? -8.125 15.133 16.953 1 98.75 183 GLY A C 1
ATOM 1438 O O . GLY A 1 183 ? -7.047 14.672 17.344 1 98.75 183 GLY A O 1
ATOM 1439 N N . GLN A 1 184 ? -8.547 16.312 17.297 1 98.5 184 GLN A N 1
ATOM 1440 C CA . GLN A 1 184 ? -7.773 17.203 18.156 1 98.5 184 GLN A CA 1
ATOM 1441 C C . GLN A 1 184 ? -7.594 16.578 19.547 1 98.5 184 GLN A C 1
ATOM 1443 O O . GLN A 1 184 ? -6.496 16.594 20.109 1 98.5 184 GLN A O 1
ATOM 1448 N N . GLU A 1 185 ? -8.641 16.031 20.047 1 98.44 185 GLU A N 1
ATOM 1449 C CA . GLU A 1 185 ? -8.594 15.398 21.359 1 98.44 185 GLU A CA 1
ATOM 1450 C C . GLU A 1 185 ? -7.645 14.211 21.359 1 98.44 185 GLU A C 1
ATOM 1452 O O . GLU A 1 185 ? -6.832 14.055 22.281 1 98.44 185 GLU A O 1
ATOM 1457 N N . MET A 1 186 ? -7.699 13.398 20.375 1 98.75 186 MET A N 1
ATOM 1458 C CA . MET A 1 186 ? -6.875 12.195 20.297 1 98.75 186 MET A CA 1
ATOM 1459 C C . MET A 1 186 ? -5.402 12.547 20.141 1 98.75 186 MET A C 1
ATOM 1461 O O . MET A 1 186 ? -4.531 11.891 20.719 1 98.75 186 MET A O 1
ATOM 1465 N N . LEU A 1 187 ? -5.148 13.578 19.297 1 98.75 187 LEU A N 1
ATOM 1466 C CA . LEU A 1 187 ? -3.758 13.961 19.094 1 98.75 187 LEU A CA 1
ATOM 1467 C C . LEU A 1 187 ? -3.111 14.406 20.391 1 98.75 187 LEU A C 1
ATOM 1469 O O . LEU A 1 187 ? -1.933 14.133 20.641 1 98.75 187 LEU A O 1
ATOM 1473 N N . ARG A 1 188 ? -3.82 15.039 21.266 1 97.94 188 ARG A N 1
ATOM 1474 C CA . ARG A 1 188 ? -3.314 15.57 22.531 1 97.94 188 ARG A CA 1
ATOM 1475 C C . ARG A 1 188 ? -2.867 14.445 23.453 1 97.94 188 ARG A C 1
ATOM 1477 O O . ARG A 1 188 ? -2.068 14.664 24.375 1 97.94 188 ARG A O 1
ATOM 1484 N N . GLU A 1 189 ? -3.367 13.25 23.203 1 98.06 189 GLU A N 1
ATOM 1485 C CA . GLU A 1 189 ? -3.008 12.094 24.016 1 98.06 189 GLU A CA 1
ATOM 1486 C C . GLU A 1 189 ? -1.627 11.562 23.641 1 98.06 189 GLU A C 1
ATOM 1488 O O . GLU A 1 189 ? -1.083 10.695 24.328 1 98.06 189 GLU A O 1
ATOM 1493 N N . HIS A 1 190 ? -1.038 12.109 22.578 1 98.69 190 HIS A N 1
ATOM 1494 C CA . HIS A 1 190 ? 0.262 11.672 22.078 1 98.69 190 HIS A CA 1
ATOM 1495 C C . HIS A 1 190 ? 1.222 12.852 21.938 1 98.69 190 HIS A C 1
ATOM 1497 O O . HIS A 1 190 ? 1.312 13.461 20.875 1 98.69 190 HIS A O 1
ATOM 1503 N N . GLU A 1 191 ? 2.012 13.062 22.906 1 98.25 191 GLU A N 1
ATOM 1504 C CA . GLU A 1 191 ? 2.844 14.258 23 1 98.25 191 GLU A CA 1
ATOM 1505 C C . GLU A 1 191 ? 3.82 14.336 21.828 1 98.25 191 GLU A C 1
ATOM 1507 O O . GLU A 1 191 ? 3.934 15.383 21.188 1 98.25 191 GLU A O 1
ATOM 1512 N N . MET A 1 192 ? 4.504 13.203 21.594 1 98.56 192 MET A N 1
ATOM 1513 C CA . MET A 1 192 ? 5.512 13.219 20.547 1 98.56 192 MET A CA 1
ATOM 1514 C C . MET A 1 192 ? 4.863 13.391 19.172 1 98.56 192 MET A C 1
ATOM 1516 O O . MET A 1 192 ? 5.41 14.07 18.297 1 98.56 192 MET A O 1
ATOM 1520 N N . LEU A 1 193 ? 3.74 12.773 18.969 1 98.69 193 LEU A N 1
ATOM 1521 C CA . LEU A 1 193 ? 3.021 12.906 17.719 1 98.69 193 LEU A CA 1
ATOM 1522 C C . LEU A 1 193 ? 2.506 14.328 17.531 1 98.69 193 LEU A C 1
ATOM 1524 O O . LEU A 1 193 ? 2.514 14.859 16.406 1 98.69 193 LEU A O 1
ATOM 1528 N N . ALA A 1 194 ? 2.002 14.938 18.609 1 98.81 194 ALA A N 1
ATOM 1529 C CA . ALA A 1 194 ? 1.578 16.344 18.562 1 98.81 194 ALA A CA 1
ATOM 1530 C C . ALA A 1 194 ? 2.744 17.25 18.203 1 98.81 194 ALA A C 1
ATOM 1532 O O . ALA A 1 194 ? 2.578 18.203 17.438 1 98.81 194 ALA A O 1
ATOM 1533 N N . ALA A 1 195 ? 3.869 17 18.734 1 98.81 195 ALA A N 1
ATOM 1534 C CA . ALA A 1 195 ? 5.066 17.766 18.422 1 98.81 195 ALA A CA 1
ATOM 1535 C C . ALA A 1 195 ? 5.449 17.609 16.953 1 98.81 195 ALA A C 1
ATOM 1537 O O . ALA A 1 195 ? 5.844 18.562 16.297 1 98.81 195 ALA A O 1
ATOM 1538 N N . TRP A 1 196 ? 5.387 16.375 16.484 1 98.88 196 TRP A N 1
ATOM 1539 C CA . TRP A 1 196 ? 5.625 16.109 15.062 1 98.88 196 TRP A CA 1
ATOM 1540 C C . TRP A 1 196 ? 4.691 16.953 14.195 1 98.88 196 TRP A C 1
ATOM 1542 O O . TRP A 1 196 ? 5.125 17.578 13.227 1 98.88 196 TRP A O 1
ATOM 1552 N N . TRP A 1 197 ? 3.402 16.969 14.5 1 98.88 197 TRP A N 1
ATOM 1553 C CA . TRP A 1 197 ? 2.428 17.719 13.711 1 98.88 197 TRP A CA 1
ATOM 1554 C C . TRP A 1 197 ? 2.732 19.203 13.742 1 98.88 197 TRP A C 1
ATOM 1556 O O . TRP A 1 197 ? 2.627 19.891 12.719 1 98.88 197 TRP A O 1
ATOM 1566 N N . ALA A 1 198 ? 3.104 19.703 14.875 1 98.75 198 ALA A N 1
ATOM 1567 C CA . ALA A 1 198 ? 3.441 21.125 15.008 1 98.75 198 ALA A CA 1
ATOM 1568 C C . ALA A 1 198 ? 4.594 21.5 14.078 1 98.75 198 ALA A C 1
ATOM 1570 O O . ALA A 1 198 ? 4.613 22.594 13.523 1 98.75 198 ALA A O 1
ATOM 1571 N N . ARG A 1 199 ? 5.543 20.609 13.898 1 98.62 199 ARG A N 1
ATOM 1572 C CA . ARG A 1 199 ? 6.656 20.828 12.984 1 98.62 199 ARG A CA 1
ATOM 1573 C C . ARG A 1 199 ? 6.211 20.703 11.531 1 98.62 199 ARG A C 1
ATOM 1575 O O . ARG A 1 199 ? 6.539 21.547 10.703 1 98.62 199 ARG A O 1
ATOM 1582 N N . MET A 1 200 ? 5.484 19.688 11.258 1 98.81 200 MET A N 1
ATOM 1583 C CA . MET A 1 200 ? 5.09 19.359 9.891 1 98.81 200 MET A CA 1
ATOM 1584 C C . MET A 1 200 ? 4.113 20.391 9.336 1 98.81 200 MET A C 1
ATOM 1586 O O . MET A 1 200 ? 4.234 20.812 8.188 1 98.81 200 MET A O 1
ATOM 1590 N N . SER A 1 201 ? 3.15 20.844 10.141 1 98.5 201 SER A N 1
ATOM 1591 C CA . SER A 1 201 ? 2.021 21.641 9.688 1 98.5 201 SER A CA 1
ATOM 1592 C C . SER A 1 201 ? 2.471 23.031 9.242 1 98.5 201 SER A C 1
ATOM 1594 O O . SER A 1 201 ? 1.764 23.719 8.5 1 98.5 201 SER A O 1
ATOM 1596 N N . VAL A 1 202 ? 3.645 23.469 9.617 1 98.19 202 VAL A N 1
ATOM 1597 C CA . VAL A 1 202 ? 4.047 24.844 9.312 1 98.19 202 VAL A CA 1
ATOM 1598 C C . VAL A 1 202 ? 5.117 24.844 8.227 1 98.19 202 VAL A C 1
ATOM 1600 O O . VAL A 1 202 ? 5.707 25.875 7.93 1 98.19 202 VAL A O 1
ATOM 1603 N N . ARG A 1 203 ? 5.418 23.703 7.707 1 98.38 203 ARG A N 1
ATOM 1604 C CA . ARG A 1 203 ? 6.398 23.641 6.629 1 98.38 203 ARG A CA 1
ATOM 1605 C C . ARG A 1 203 ? 5.91 24.391 5.391 1 98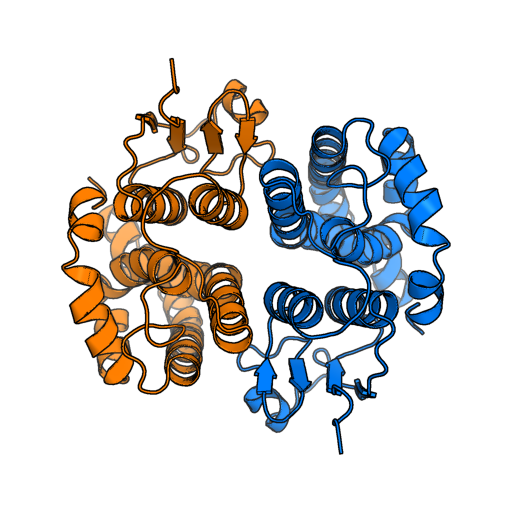.38 203 ARG A C 1
ATOM 1607 O O . ARG A 1 203 ? 4.711 24.406 5.109 1 98.38 203 ARG A O 1
ATOM 1614 N N . ARG A 1 204 ? 6.852 24.891 4.613 1 98.25 204 ARG A N 1
ATOM 1615 C CA . ARG A 1 204 ? 6.523 25.609 3.385 1 98.25 204 ARG A CA 1
ATOM 1616 C C . ARG A 1 204 ? 5.742 24.719 2.422 1 98.25 204 ARG A C 1
ATOM 1618 O O . ARG A 1 204 ? 4.781 25.172 1.794 1 98.25 204 ARG A O 1
ATOM 1625 N N . SER A 1 205 ? 6.16 23.453 2.234 1 98.62 205 SER A N 1
ATOM 1626 C CA . SER A 1 205 ? 5.465 22.547 1.334 1 98.62 205 SER A CA 1
ATOM 1627 C C . SER A 1 205 ? 4.008 22.359 1.74 1 98.62 205 SER A C 1
ATOM 1629 O O . SER A 1 205 ? 3.125 22.266 0.883 1 98.62 205 SER A O 1
ATOM 1631 N N . MET A 1 206 ? 3.756 22.328 3.082 1 98.75 206 MET A N 1
ATOM 1632 C CA . MET A 1 206 ? 2.389 22.203 3.58 1 98.75 206 MET A CA 1
ATOM 1633 C C . MET A 1 206 ? 1.565 23.438 3.219 1 98.75 206 MET A C 1
ATOM 1635 O O . MET A 1 206 ? 0.404 23.312 2.824 1 98.75 206 MET A O 1
ATOM 1639 N N . MET A 1 207 ? 2.07 24.562 3.281 1 97.88 207 MET A N 1
ATOM 1640 C CA . MET A 1 207 ? 1.377 25.797 2.938 1 97.88 207 MET A CA 1
ATOM 1641 C C . MET A 1 207 ? 1.11 25.875 1.438 1 97.88 207 MET A C 1
ATOM 1643 O O . MET A 1 207 ? 0.011 26.25 1.016 1 97.88 207 MET A O 1
ATOM 1647 N N . GLU A 1 208 ? 2.078 25.469 0.668 1 97.44 208 GLU A N 1
ATOM 1648 C CA . GLU A 1 208 ? 2.012 25.594 -0.785 1 97.44 208 GLU A CA 1
ATOM 1649 C C . GLU A 1 208 ? 1 24.609 -1.371 1 97.44 208 GLU A C 1
ATOM 1651 O O . GLU A 1 208 ? 0.511 24.812 -2.486 1 97.44 208 GLU A O 1
ATOM 1656 N N . THR A 1 209 ? 0.718 23.531 -0.596 1 98.31 209 THR A N 1
ATOM 1657 C CA . THR A 1 209 ? -0.146 22.5 -1.152 1 98.31 209 THR A CA 1
ATOM 1658 C C . THR A 1 209 ? -1.51 22.5 -0.469 1 98.31 209 THR A C 1
ATOM 1660 O O . THR A 1 209 ? -2.324 21.609 -0.684 1 98.31 209 THR A O 1
ATOM 1663 N N . ARG A 1 210 ? -1.771 23.469 0.354 1 97.25 210 ARG A N 1
ATOM 1664 C CA . ARG A 1 210 ? -3.053 23.547 1.048 1 97.25 210 ARG A CA 1
ATOM 1665 C C . ARG A 1 210 ? -4.211 23.516 0.058 1 97.25 210 ARG A C 1
ATOM 1667 O O . ARG A 1 210 ? -4.219 24.266 -0.919 1 97.25 210 ARG A O 1
ATOM 1674 N N . PRO A 1 211 ? -5.129 22.562 0.307 1 94.19 211 PRO A N 1
ATOM 1675 C CA . PRO A 1 211 ? -6.262 22.531 -0.619 1 94.19 211 PRO A CA 1
ATOM 1676 C C . PRO A 1 211 ? -7.031 23.844 -0.654 1 94.19 211 PRO A C 1
ATOM 1678 O O . PRO A 1 211 ? -7.113 24.547 0.358 1 94.19 211 PRO A O 1
ATOM 1681 N N . ALA A 1 212 ? -7.504 24.188 -1.833 1 83.38 212 ALA A N 1
ATOM 1682 C CA . ALA A 1 212 ? -8.25 25.438 -2.021 1 83.38 212 ALA A CA 1
ATOM 1683 C C . ALA A 1 212 ? -9.609 25.375 -1.338 1 83.38 212 ALA A C 1
ATOM 1685 O O . ALA A 1 212 ? -10.195 24.281 -1.216 1 83.38 212 ALA A O 1
ATOM 1686 N N . MET B 1 1 ? 25.516 -14.742 17.188 1 37.91 1 MET B N 1
ATOM 1687 C CA . MET B 1 1 ? 24.562 -15.812 16.859 1 37.91 1 MET B CA 1
ATOM 1688 C C . MET B 1 1 ? 23.484 -15.305 15.914 1 37.91 1 MET B C 1
ATOM 1690 O O . MET B 1 1 ? 22.656 -14.484 16.297 1 37.91 1 MET B O 1
ATOM 1694 N N . THR B 1 2 ? 23.75 -15.047 14.578 1 57.03 2 THR B N 1
ATOM 1695 C CA . THR B 1 2 ? 22.984 -14.305 13.586 1 57.03 2 THR B CA 1
ATOM 1696 C C . THR B 1 2 ? 21.562 -14.875 13.461 1 57.03 2 THR B C 1
ATOM 1698 O O . THR B 1 2 ? 21.391 -16.031 13.109 1 57.03 2 THR B O 1
ATOM 1701 N 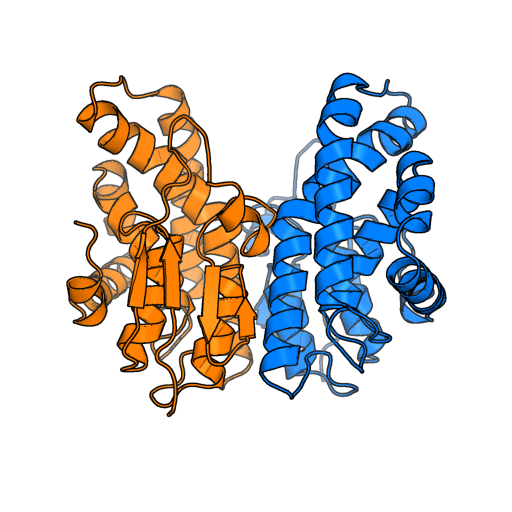N . GLY B 1 3 ? 20.578 -14.484 14.367 1 79.06 3 GLY B N 1
ATOM 1702 C CA . GLY B 1 3 ? 19.297 -15.148 14.617 1 79.06 3 GLY B CA 1
ATOM 1703 C C . GLY B 1 3 ? 18.438 -15.273 13.375 1 79.06 3 GLY B C 1
ATOM 1704 O O . GLY B 1 3 ? 18.625 -14.531 12.406 1 79.06 3 GLY B O 1
ATOM 1705 N N . ARG B 1 4 ? 17.844 -16.438 13.195 1 93.5 4 ARG B N 1
ATOM 1706 C CA . ARG B 1 4 ? 16.922 -16.719 12.109 1 93.5 4 ARG B CA 1
ATOM 1707 C C . ARG B 1 4 ? 15.656 -15.883 12.227 1 93.5 4 ARG B C 1
ATOM 1709 O O . ARG B 1 4 ? 15.086 -15.766 13.312 1 93.5 4 ARG B O 1
ATOM 1716 N N . PRO B 1 5 ? 15.266 -15.234 11.094 1 98.19 5 PRO B N 1
ATOM 1717 C CA . PRO B 1 5 ? 14.008 -14.477 11.133 1 98.19 5 PRO B CA 1
ATOM 1718 C C . PRO B 1 5 ? 12.812 -15.336 11.539 1 98.19 5 PRO B C 1
ATOM 1720 O O . PRO B 1 5 ? 12.789 -16.531 11.266 1 98.19 5 PRO B O 1
ATOM 1723 N N . ARG B 1 6 ? 11.93 -14.719 12.266 1 98.62 6 ARG B N 1
ATOM 1724 C CA . ARG B 1 6 ? 10.641 -15.32 12.578 1 98.62 6 ARG B CA 1
ATOM 1725 C C . ARG B 1 6 ? 9.508 -14.625 11.828 1 98.62 6 ARG B C 1
ATOM 1727 O O . ARG B 1 6 ? 9.414 -13.398 11.828 1 98.62 6 ARG B O 1
ATOM 1734 N N . LEU B 1 7 ? 8.773 -15.406 11.117 1 98.75 7 LEU B N 1
ATOM 1735 C CA . LEU B 1 7 ? 7.602 -14.945 10.375 1 98.75 7 LEU B CA 1
ATOM 1736 C C . LEU B 1 7 ? 6.316 -15.469 11.008 1 98.75 7 LEU B C 1
ATOM 1738 O O . LEU B 1 7 ? 6.145 -16.672 11.164 1 98.75 7 LEU B O 1
ATOM 1742 N N . PHE B 1 8 ? 5.422 -14.555 11.406 1 98.5 8 PHE B N 1
ATOM 1743 C CA . PHE B 1 8 ? 4.184 -14.922 12.086 1 98.5 8 PHE B CA 1
ATOM 1744 C C . PHE B 1 8 ? 3.004 -14.867 11.117 1 98.5 8 PHE B C 1
ATOM 1746 O O . PHE B 1 8 ? 2.764 -13.836 10.484 1 98.5 8 PHE B O 1
ATOM 1753 N N . GLY B 1 9 ? 2.309 -15.93 10.984 1 97.38 9 GLY B N 1
ATOM 1754 C CA . GLY B 1 9 ? 1.142 -15.961 10.109 1 97.38 9 GLY B CA 1
ATOM 1755 C C . GLY B 1 9 ? 0.737 -17.375 9.719 1 97.38 9 GLY B C 1
ATOM 1756 O O . GLY B 1 9 ? 1.261 -18.344 10.258 1 97.38 9 GLY B O 1
ATOM 1757 N N . ALA B 1 10 ? -0.229 -17.453 8.828 1 96.56 10 ALA B N 1
ATOM 1758 C CA . ALA B 1 10 ? -0.765 -18.734 8.375 1 96.56 10 ALA B CA 1
ATOM 1759 C C . ALA B 1 10 ? -0.249 -19.078 6.977 1 96.56 10 ALA B C 1
ATOM 1761 O O . ALA B 1 10 ? -0.095 -18.203 6.129 1 96.56 10 ALA B O 1
ATOM 1762 N N . GLU B 1 11 ? -0.123 -20.344 6.672 1 96 11 GLU B N 1
ATOM 1763 C CA . GLU B 1 11 ? 0.433 -20.828 5.41 1 96 11 GLU B CA 1
ATOM 1764 C C . GLU B 1 11 ? -0.479 -20.484 4.234 1 96 11 GLU B C 1
ATOM 1766 O O . GLU B 1 11 ? -0.006 -20.266 3.117 1 96 11 GLU B O 1
ATOM 1771 N N . TYR B 1 12 ? -1.754 -20.359 4.516 1 95.19 12 TYR B N 1
ATOM 1772 C CA . TYR B 1 12 ? -2.709 -20.141 3.438 1 95.19 12 TYR B CA 1
ATOM 1773 C C . TYR B 1 12 ? -2.764 -18.672 3.045 1 95.19 12 TYR B C 1
ATOM 1775 O O . TYR B 1 12 ? -3.35 -18.312 2.02 1 95.19 12 TYR B O 1
ATOM 1783 N N . SER B 1 13 ? -2.262 -17.844 3.904 1 97.62 13 SER B N 1
ATOM 1784 C CA . SER B 1 13 ? -2.355 -16.406 3.68 1 97.62 13 SER B CA 1
ATOM 1785 C C . SER B 1 13 ? -1.519 -15.984 2.479 1 97.62 13 SER B C 1
ATOM 1787 O O . SER B 1 13 ? -0.312 -16.234 2.434 1 97.62 13 SER B O 1
ATOM 1789 N N . VAL B 1 14 ? -2.166 -15.281 1.571 1 98.56 14 VAL B N 1
ATOM 1790 C CA . VAL B 1 14 ? -1.49 -14.703 0.415 1 98.56 14 VAL B CA 1
ATOM 1791 C C . VAL B 1 14 ? -0.322 -13.836 0.879 1 98.56 14 VAL B C 1
ATOM 1793 O O . VAL B 1 14 ? 0.79 -13.953 0.357 1 98.56 14 VAL B O 1
ATOM 1796 N N . TYR B 1 15 ? -0.518 -13.023 1.877 1 98.75 15 TYR B N 1
ATOM 1797 C CA . TYR B 1 15 ? 0.464 -12.031 2.295 1 98.75 15 TYR B CA 1
ATOM 1798 C C . TYR B 1 15 ? 1.605 -12.688 3.068 1 98.75 15 TYR B C 1
ATOM 1800 O O . TYR B 1 15 ? 2.754 -12.25 2.975 1 98.75 15 TYR B O 1
ATOM 1808 N N . VAL B 1 16 ? 1.322 -13.695 3.836 1 98.75 16 VAL B N 1
ATOM 1809 C CA . VAL B 1 16 ? 2.385 -14.469 4.473 1 98.75 16 VAL B CA 1
ATOM 1810 C C . VAL B 1 16 ? 3.23 -15.164 3.408 1 98.75 16 VAL B C 1
ATOM 1812 O O . VAL B 1 16 ? 4.461 -15.164 3.486 1 98.75 16 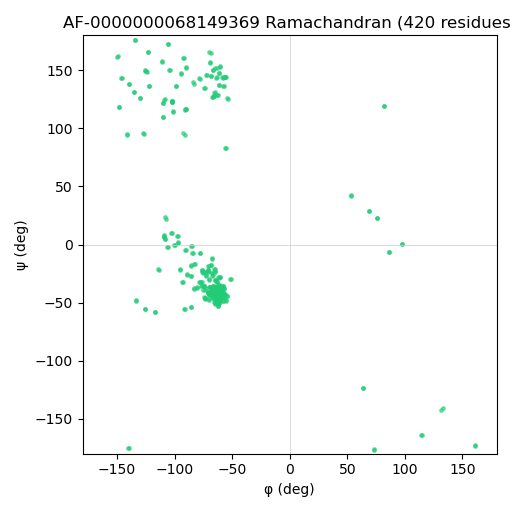VAL B O 1
ATOM 1815 N N . ARG B 1 17 ? 2.582 -15.695 2.404 1 98.88 17 ARG B N 1
ATOM 1816 C CA . ARG B 1 17 ? 3.291 -16.422 1.359 1 98.88 17 ARG B CA 1
ATOM 1817 C C . ARG B 1 17 ? 4.191 -15.492 0.555 1 98.88 17 ARG B C 1
ATOM 1819 O O . ARG B 1 17 ? 5.273 -15.891 0.116 1 98.88 17 ARG B O 1
ATOM 1826 N N . ILE B 1 18 ? 3.764 -14.297 0.344 1 98.94 18 ILE B N 1
ATOM 1827 C CA . ILE B 1 18 ? 4.594 -13.312 -0.349 1 98.94 18 ILE B CA 1
ATOM 1828 C C . ILE B 1 18 ? 5.918 -13.141 0.392 1 98.94 18 ILE B C 1
ATOM 1830 O O . ILE B 1 18 ? 6.984 -13.141 -0.225 1 98.94 18 ILE B O 1
ATOM 1834 N N . VAL B 1 19 ? 5.891 -13.023 1.713 1 98.94 19 VAL B N 1
ATOM 1835 C CA . VAL B 1 19 ? 7.113 -12.859 2.496 1 98.94 19 VAL B CA 1
ATOM 1836 C C . VAL B 1 19 ? 7.938 -14.148 2.436 1 98.94 19 VAL B C 1
ATOM 1838 O O . VAL B 1 19 ? 9.164 -14.094 2.314 1 98.94 19 VAL B O 1
ATOM 1841 N N . ARG B 1 20 ? 7.254 -15.281 2.475 1 98.88 20 ARG B N 1
ATOM 1842 C CA . ARG B 1 20 ? 7.961 -16.562 2.373 1 98.88 20 ARG B CA 1
ATOM 1843 C C . ARG B 1 20 ? 8.672 -16.688 1.031 1 98.88 20 ARG B C 1
ATOM 1845 O O . ARG B 1 20 ? 9.805 -17.156 0.968 1 98.88 20 ARG B O 1
ATOM 1852 N N . LEU B 1 21 ? 8.031 -16.266 -0.013 1 98.94 21 LEU B N 1
ATOM 1853 C CA . LEU B 1 21 ? 8.648 -16.281 -1.335 1 98.94 21 LEU B CA 1
ATOM 1854 C C . LEU B 1 21 ? 9.891 -15.398 -1.36 1 98.94 21 LEU B C 1
ATOM 1856 O O . LEU B 1 21 ? 10.922 -15.797 -1.906 1 98.94 21 LEU B O 1
ATOM 1860 N N . ALA B 1 22 ? 9.812 -14.18 -0.795 1 98.94 22 ALA B N 1
ATOM 1861 C CA . ALA B 1 22 ? 10.961 -13.281 -0.753 1 98.94 22 ALA B CA 1
ATOM 1862 C C . ALA B 1 22 ? 12.125 -13.922 0.001 1 98.94 22 ALA B C 1
ATOM 1864 O O . ALA B 1 22 ? 13.266 -13.891 -0.465 1 98.94 22 ALA B O 1
ATOM 1865 N N . LEU B 1 23 ? 11.82 -14.531 1.177 1 98.75 23 LEU B N 1
ATOM 1866 C CA . LEU B 1 23 ? 12.852 -15.164 1.985 1 98.75 23 LEU B CA 1
ATOM 1867 C C . LEU B 1 23 ? 13.477 -16.344 1.239 1 98.75 23 LEU B C 1
ATOM 1869 O O . LEU B 1 23 ? 14.695 -16.516 1.263 1 98.75 23 LEU B O 1
ATOM 1873 N N . ALA B 1 24 ? 12.633 -17.109 0.558 1 98.56 24 ALA B N 1
ATOM 1874 C CA . ALA B 1 24 ? 13.125 -18.25 -0.211 1 98.56 24 ALA B CA 1
ATOM 1875 C C . ALA B 1 24 ? 14.039 -17.797 -1.343 1 98.56 24 ALA B C 1
ATOM 1877 O O . ALA B 1 24 ? 15.102 -18.391 -1.562 1 98.56 24 ALA B O 1
ATOM 1878 N N . GLU B 1 25 ? 13.625 -16.75 -2.055 1 98.69 25 GLU B N 1
ATOM 1879 C CA . GLU B 1 25 ? 14.414 -16.266 -3.182 1 98.69 25 GLU B CA 1
ATOM 1880 C C . GLU B 1 25 ? 15.742 -15.672 -2.711 1 98.69 25 GLU B C 1
ATOM 1882 O O . GLU B 1 25 ? 16.719 -15.664 -3.455 1 98.69 25 GLU B O 1
ATOM 1887 N N . LYS B 1 26 ? 15.766 -15.211 -1.434 1 98.19 26 LYS B N 1
ATOM 1888 C CA . LYS B 1 26 ? 16.984 -14.695 -0.833 1 98.19 26 LYS B CA 1
ATOM 1889 C C . LYS B 1 26 ? 17.844 -15.82 -0.257 1 98.19 26 LYS B C 1
ATOM 1891 O O . LYS B 1 26 ? 18.969 -15.594 0.18 1 98.19 26 LYS B O 1
ATOM 1896 N N . GLY B 1 27 ? 17.297 -17.016 -0.262 1 97.31 27 GLY B N 1
ATOM 1897 C CA . GLY B 1 27 ? 18 -18.156 0.309 1 97.31 27 GLY B CA 1
ATOM 1898 C C . GLY B 1 27 ? 18.141 -18.078 1.817 1 97.31 27 GLY B C 1
ATOM 1899 O O . GLY B 1 27 ? 19.125 -18.531 2.383 1 97.31 27 GLY B O 1
ATOM 1900 N N . THR B 1 28 ? 17.219 -17.438 2.455 1 97.12 28 THR B N 1
ATOM 1901 C CA . THR B 1 28 ? 17.281 -17.203 3.895 1 97.12 28 THR B CA 1
ATOM 1902 C C . THR B 1 28 ? 16.359 -18.156 4.641 1 97.12 28 THR B C 1
ATOM 1904 O O . THR B 1 28 ? 15.148 -18.188 4.379 1 97.12 28 THR B O 1
ATOM 1907 N N . ASP B 1 29 ? 16.906 -18.891 5.535 1 96.62 29 ASP B N 1
ATOM 1908 C CA . ASP B 1 29 ? 16.094 -19.734 6.41 1 96.62 29 ASP B CA 1
ATOM 1909 C C . ASP B 1 29 ? 15.328 -18.891 7.426 1 96.62 29 ASP B C 1
ATOM 1911 O O . ASP B 1 29 ? 15.82 -17.859 7.891 1 96.62 29 ASP B O 1
ATOM 1915 N N . TYR B 1 30 ? 14.141 -19.391 7.711 1 98.12 30 TYR B N 1
ATOM 1916 C CA . TYR B 1 30 ? 13.297 -18.688 8.656 1 98.12 30 TYR B CA 1
ATOM 1917 C C . TYR B 1 30 ? 12.406 -19.656 9.43 1 98.12 30 TYR B C 1
ATOM 1919 O O . TYR B 1 30 ? 12.266 -20.812 9.047 1 98.12 30 TYR B O 1
ATOM 1927 N N . GLU B 1 31 ? 11.898 -19.141 10.555 1 98.25 31 GLU B N 1
ATOM 1928 C CA . GLU B 1 31 ? 10.883 -19.875 11.32 1 98.25 31 GLU B CA 1
ATOM 1929 C C . GLU B 1 31 ? 9.492 -19.297 11.062 1 98.25 31 GLU B C 1
ATOM 1931 O O . GLU B 1 31 ? 9.258 -18.109 11.242 1 98.25 31 GLU B O 1
ATOM 1936 N N . LEU B 1 32 ? 8.617 -20.125 10.609 1 97.94 32 LEU B N 1
ATOM 1937 C CA . LEU B 1 32 ? 7.215 -19.734 10.492 1 97.94 32 LEU B CA 1
ATOM 1938 C C . LEU B 1 32 ? 6.453 -20.062 11.773 1 97.94 32 LEU B C 1
ATOM 1940 O O . LEU B 1 32 ? 6.355 -21.234 12.164 1 97.94 32 LEU B O 1
ATOM 1944 N N . VAL B 1 33 ? 5.934 -19.078 12.461 1 97.38 33 VAL B N 1
ATOM 1945 C CA . VAL B 1 33 ? 5.145 -19.219 13.68 1 97.38 33 VAL B CA 1
ATOM 1946 C C . VAL B 1 33 ? 3.658 -19.078 13.359 1 97.38 33 VAL B C 1
ATOM 1948 O O . VAL B 1 33 ? 3.193 -18 13.008 1 97.38 33 VAL B O 1
ATOM 1951 N N . PRO B 1 34 ? 2.904 -20.125 13.516 1 95.12 34 PRO B N 1
ATOM 1952 C CA . PRO B 1 34 ? 1.501 -20.094 13.094 1 95.12 34 PRO B CA 1
ATOM 1953 C C . PRO B 1 34 ? 0.658 -19.125 13.914 1 95.12 34 PRO B C 1
ATOM 1955 O O . PRO B 1 34 ? 0.77 -19.078 15.141 1 95.12 34 PRO B O 1
ATOM 1958 N N . VAL B 1 35 ? -0.004 -18.297 13.227 1 93.75 35 VAL B N 1
ATOM 1959 C CA . VAL B 1 35 ? -1.019 -17.406 13.773 1 93.75 35 VAL B CA 1
ATOM 1960 C C . VAL B 1 35 ? -2.297 -17.5 12.938 1 93.75 35 VAL B C 1
ATOM 1962 O O . VAL B 1 35 ? -2.264 -17.344 11.719 1 93.75 35 VAL B O 1
ATOM 1965 N N . ASP B 1 36 ? -3.441 -17.781 13.625 1 86.25 36 ASP B N 1
ATOM 1966 C CA . ASP B 1 36 ? -4.723 -17.828 12.922 1 86.25 36 ASP B CA 1
ATOM 1967 C C . ASP B 1 36 ? -5.609 -16.656 13.312 1 86.25 36 ASP B C 1
ATOM 1969 O O . ASP B 1 36 ? -6.246 -16.672 14.367 1 86.25 36 ASP B O 1
ATOM 1973 N N . ILE B 1 37 ? -5.758 -15.773 12.312 1 84.94 37 ILE B N 1
ATOM 1974 C CA . ILE B 1 37 ? -6.48 -14.555 12.648 1 84.94 37 ILE B CA 1
ATOM 1975 C C . ILE B 1 37 ? -7.973 -14.742 12.383 1 84.94 37 ILE B C 1
ATOM 1977 O O . ILE B 1 37 ? -8.781 -13.867 12.688 1 84.94 37 ILE B O 1
ATOM 1981 N N . PHE B 1 38 ? -8.359 -15.852 11.844 1 79.94 38 PHE B N 1
ATOM 1982 C CA . PHE B 1 38 ? -9.773 -16.125 11.602 1 79.94 38 PHE B CA 1
ATOM 1983 C C . PHE B 1 38 ? -10.32 -17.078 12.648 1 79.94 38 PHE B C 1
ATOM 1985 O O . PHE B 1 38 ? -11.445 -17.578 12.523 1 79.94 38 PHE B O 1
ATOM 1992 N N . ALA B 1 39 ? -9.492 -17.312 13.695 1 78.56 39 ALA B N 1
ATOM 1993 C CA . ALA B 1 39 ? -10 -18.109 14.805 1 78.56 39 ALA B CA 1
ATOM 1994 C C . ALA B 1 39 ? -11.211 -17.438 15.461 1 78.56 39 ALA B C 1
ATOM 1996 O O . ALA B 1 39 ? -11.352 -16.219 15.406 1 78.56 39 ALA B O 1
ATOM 1997 N N . SER B 1 40 ? -12.031 -18.203 15.914 1 79 40 SER B N 1
ATOM 1998 C CA . SER B 1 40 ? -13.297 -17.734 16.469 1 79 40 SER B CA 1
ATOM 1999 C C . SER B 1 40 ? -13.078 -16.625 17.484 1 79 40 SER B C 1
ATOM 2001 O O . SER B 1 40 ? -13.891 -15.695 17.594 1 79 40 SER B O 1
ATOM 2003 N N . ASP B 1 41 ? -12.008 -16.641 18.125 1 80.38 41 ASP B N 1
ATOM 2004 C CA . ASP B 1 41 ? -11.742 -15.648 19.172 1 80.38 41 ASP B CA 1
ATOM 2005 C C . ASP B 1 41 ? -10.883 -14.508 18.625 1 80.38 41 ASP B C 1
ATOM 2007 O O . ASP B 1 41 ? -10.508 -13.602 19.375 1 80.38 41 ASP B O 1
ATOM 2011 N N . GLY B 1 42 ? -10.68 -14.547 17.344 1 80.81 42 GLY B N 1
ATOM 2012 C CA . GLY B 1 42 ? -9.789 -13.555 16.781 1 80.81 42 GLY B CA 1
ATOM 2013 C C . GLY B 1 42 ? -8.328 -13.812 17.094 1 80.81 42 GLY B C 1
ATOM 2014 O O . GLY B 1 42 ? -7.984 -14.852 17.641 1 80.81 42 GLY B O 1
ATOM 2015 N N . PRO B 1 43 ? -7.496 -12.852 16.625 1 83.94 43 PRO B N 1
ATOM 2016 C CA . PRO B 1 43 ? -6.082 -13.047 16.953 1 83.94 43 PRO B CA 1
ATOM 2017 C C . PRO B 1 43 ? -5.805 -13.008 18.453 1 83.94 43 PRO B C 1
ATOM 2019 O O . PRO B 1 43 ? -6.457 -12.258 19.188 1 83.94 43 PRO B O 1
ATOM 2022 N N . PRO B 1 44 ? -4.867 -13.836 18.859 1 84.19 44 PRO B N 1
ATOM 2023 C CA . PRO B 1 44 ? -4.473 -13.797 20.266 1 84.19 44 PRO B CA 1
ATOM 2024 C C . PRO B 1 44 ? -4.016 -12.406 20.719 1 84.19 44 PRO B C 1
ATOM 2026 O O . PRO B 1 44 ? -3.383 -11.688 19.938 1 84.19 44 PRO B O 1
ATOM 2029 N N . GLN B 1 45 ? -4.34 -12.109 21.906 1 84.75 45 GLN B N 1
ATOM 2030 C CA . GLN B 1 45 ? -4.043 -10.781 22.438 1 84.75 45 GLN B CA 1
ATOM 2031 C C . GLN B 1 45 ? -2.543 -10.5 22.406 1 84.75 45 GLN B C 1
ATOM 2033 O O . GLN B 1 45 ? -2.123 -9.375 22.125 1 84.75 45 GLN B O 1
ATOM 2038 N N . ASP B 1 46 ? -1.815 -11.461 22.688 1 90.56 46 ASP B N 1
ATOM 2039 C CA . ASP B 1 46 ? -0.365 -11.297 22.688 1 90.56 46 ASP B CA 1
ATOM 2040 C C . ASP B 1 46 ? 0.157 -11 21.281 1 90.56 46 ASP B C 1
ATOM 2042 O O . ASP B 1 46 ? 1.188 -10.344 21.125 1 90.56 46 ASP B O 1
ATOM 2046 N N . TYR B 1 47 ? -0.636 -11.391 20.25 1 95.12 47 TYR B N 1
ATOM 2047 C CA . TYR B 1 47 ? -0.236 -11.148 18.859 1 95.12 47 TYR B CA 1
ATOM 2048 C C . TYR B 1 47 ? -0.442 -9.688 18.484 1 95.12 47 TYR B C 1
ATOM 2050 O O . TYR B 1 47 ? 0.285 -9.148 17.641 1 95.12 47 TYR B O 1
ATOM 2058 N N . LEU B 1 48 ? -1.318 -9.055 19.188 1 94.31 48 LEU B N 1
ATOM 2059 C CA . LEU B 1 48 ? -1.646 -7.672 18.859 1 94.31 48 LEU B CA 1
ATOM 2060 C C . LEU B 1 48 ? -0.49 -6.738 19.203 1 94.31 48 LEU B C 1
ATOM 2062 O O . LEU B 1 48 ? -0.405 -5.625 18.672 1 94.31 48 LEU B O 1
ATOM 2066 N N . GLU B 1 49 ? 0.428 -7.152 20.031 1 94.81 49 GLU B N 1
ATOM 2067 C CA . GLU B 1 49 ? 1.638 -6.387 20.312 1 94.81 49 GLU B CA 1
ATOM 2068 C C . GLU B 1 49 ? 2.588 -6.391 19.125 1 94.81 49 GLU B C 1
ATOM 2070 O O . GLU B 1 49 ? 3.393 -5.473 18.953 1 94.81 49 GLU B O 1
ATOM 2075 N N . ARG B 1 50 ? 2.42 -7.445 18.266 1 96.56 50 ARG B N 1
ATOM 2076 C CA . ARG B 1 50 ? 3.271 -7.586 17.094 1 96.56 50 ARG B CA 1
ATOM 2077 C C . ARG B 1 50 ? 2.637 -6.922 15.867 1 96.56 50 ARG B C 1
ATOM 2079 O O . ARG B 1 50 ? 3.342 -6.379 15.016 1 96.56 50 ARG B O 1
ATOM 2086 N N . HIS B 1 51 ? 1.336 -6.973 15.867 1 98 51 HIS B N 1
ATOM 2087 C CA . HIS B 1 51 ? 0.553 -6.379 14.789 1 98 51 HIS B CA 1
ATOM 2088 C C . HIS B 1 51 ? -0.714 -5.719 15.32 1 98 51 HIS B C 1
ATOM 2090 O O . HIS B 1 51 ? -1.773 -6.352 15.367 1 98 51 HIS B O 1
ATOM 2096 N N . PRO B 1 52 ? -0.697 -4.484 15.57 1 97.56 52 PRO B N 1
ATOM 2097 C CA . PRO B 1 52 ? -1.763 -3.809 16.312 1 97.56 52 PRO B CA 1
ATOM 2098 C C . PRO B 1 52 ? -3.084 -3.77 15.555 1 97.56 52 PRO B C 1
ATOM 2100 O O . PRO B 1 52 ? -4.129 -3.479 16.141 1 97.56 52 PRO B O 1
ATOM 2103 N N . PHE B 1 53 ? -3.088 -4.102 14.281 1 97.44 53 PHE B N 1
ATOM 2104 C CA . PHE B 1 53 ? -4.312 -4.078 13.484 1 97.44 53 PHE B CA 1
ATOM 2105 C C . PHE B 1 53 ? -4.883 -5.48 13.328 1 97.44 53 PHE B C 1
ATOM 2107 O O . PHE B 1 53 ? -5.875 -5.68 12.625 1 97.44 53 PHE B O 1
ATOM 2114 N N . GLY B 1 54 ? -4.168 -6.5 13.93 1 96.19 54 GLY B N 1
ATOM 2115 C CA . GLY B 1 54 ? -4.688 -7.855 14 1 96.19 54 GLY B CA 1
ATOM 2116 C C . GLY B 1 54 ? -4.605 -8.602 12.68 1 96.19 54 GLY B C 1
ATOM 2117 O O . GLY B 1 54 ? -5.383 -9.516 12.43 1 96.19 54 GLY B O 1
ATOM 2118 N N . ARG B 1 55 ? -3.703 -8.164 11.828 1 97.12 55 ARG B N 1
ATOM 2119 C CA . ARG B 1 55 ? -3.512 -8.82 10.531 1 97.12 55 ARG B CA 1
ATOM 2120 C C . ARG B 1 55 ? -2.229 -9.641 10.523 1 97.12 55 ARG B C 1
ATOM 2122 O O . ARG B 1 55 ? -1.553 -9.766 11.547 1 97.12 55 ARG B O 1
ATOM 2129 N N . ILE B 1 56 ? -1.991 -10.359 9.555 1 97.75 56 ILE B N 1
ATOM 2130 C CA . ILE B 1 56 ? -0.763 -11.102 9.297 1 97.75 56 ILE B CA 1
ATOM 2131 C C . ILE B 1 56 ? -0.202 -10.719 7.934 1 97.75 56 ILE B C 1
ATOM 2133 O O . ILE B 1 56 ? -0.951 -10.32 7.035 1 97.75 56 ILE B O 1
ATOM 2137 N N . PRO B 1 57 ? 1.126 -10.75 7.742 1 98.5 57 PRO B N 1
ATOM 2138 C CA . PRO B 1 57 ? 2.154 -11.289 8.633 1 98.5 57 PRO B CA 1
ATOM 2139 C C . PRO B 1 57 ? 2.727 -10.234 9.578 1 98.5 57 PRO B C 1
ATOM 2141 O O . PRO B 1 57 ? 2.529 -9.031 9.367 1 98.5 57 PRO B O 1
ATOM 2144 N N . ALA B 1 58 ? 3.342 -10.672 10.648 1 98.69 58 ALA B N 1
ATOM 2145 C CA . ALA B 1 58 ? 4.367 -9.945 11.391 1 98.69 58 ALA B CA 1
ATOM 2146 C C . ALA B 1 58 ? 5.73 -10.609 11.242 1 98.69 58 ALA B C 1
ATOM 2148 O O . ALA B 1 58 ? 5.816 -11.789 10.883 1 98.69 58 ALA B O 1
ATOM 2149 N N . PHE B 1 59 ? 6.781 -9.883 11.445 1 98.81 59 PHE B N 1
ATOM 2150 C CA . PHE B 1 59 ? 8.148 -10.32 11.18 1 98.81 59 PHE B CA 1
ATOM 2151 C C . PHE B 1 59 ? 9.086 -9.852 12.289 1 98.81 59 PHE B C 1
ATOM 2153 O O . PHE B 1 59 ? 8.938 -8.742 12.812 1 98.81 59 PHE B O 1
ATOM 2160 N N . GLU B 1 60 ? 10 -10.711 12.719 1 98.44 60 GLU B N 1
ATOM 2161 C CA . GLU B 1 60 ? 11.016 -10.359 13.703 1 98.44 60 GLU B CA 1
ATOM 2162 C C . GLU B 1 60 ? 12.391 -10.883 13.297 1 98.44 60 GLU B C 1
ATOM 2164 O O . GLU B 1 60 ? 12.531 -12.047 12.906 1 98.44 60 GLU B O 1
ATOM 2169 N N . TYR B 1 61 ? 13.383 -10.016 13.352 1 98.31 61 TYR B N 1
ATOM 2170 C CA . TYR B 1 61 ? 14.773 -10.367 13.062 1 98.31 61 TYR B CA 1
ATOM 2171 C C . TYR B 1 61 ? 15.734 -9.516 13.898 1 98.31 61 TYR B C 1
ATOM 2173 O O . TYR B 1 61 ? 15.727 -8.289 13.805 1 98.31 61 TYR B O 1
ATOM 2181 N N . GLU B 1 62 ? 16.531 -10.141 14.75 1 97.19 62 GLU B N 1
ATOM 2182 C CA . GLU B 1 62 ? 17.531 -9.484 15.578 1 97.19 62 GLU B CA 1
ATOM 2183 C C . GLU B 1 62 ? 16.922 -8.352 16.391 1 97.19 62 GLU B C 1
ATOM 2185 O O . GLU B 1 62 ? 17.422 -7.227 16.391 1 97.19 62 GLU B O 1
ATOM 2190 N N . GLY B 1 63 ? 15.781 -8.625 16.906 1 96.31 63 GLY B N 1
ATOM 2191 C CA . GLY B 1 63 ? 15.125 -7.703 17.828 1 96.31 63 GLY B CA 1
ATOM 2192 C C . GLY B 1 63 ? 14.289 -6.652 17.109 1 96.31 63 GLY B C 1
ATOM 2193 O O . GLY B 1 63 ? 13.562 -5.887 17.75 1 96.31 63 GLY B O 1
ATOM 2194 N N . PHE B 1 64 ? 14.391 -6.656 15.789 1 98 64 PHE B N 1
ATOM 2195 C CA . PHE B 1 64 ? 13.602 -5.711 15.008 1 98 64 PHE B CA 1
ATOM 2196 C C . PHE B 1 6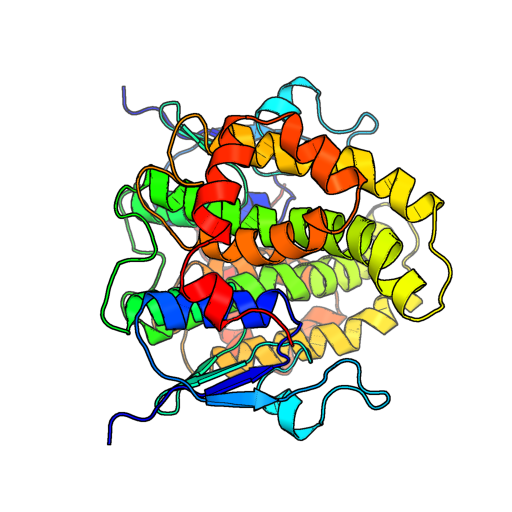4 ? 12.258 -6.316 14.609 1 98 64 PHE B C 1
ATOM 2198 O O . PHE B 1 64 ? 12.211 -7.328 13.914 1 98 64 PHE B O 1
ATOM 2205 N N . ARG B 1 65 ? 11.148 -5.742 15.094 1 98.38 65 ARG B N 1
ATOM 2206 C CA . ARG B 1 65 ? 9.797 -6.191 14.789 1 98.38 65 ARG B CA 1
ATOM 2207 C C . ARG B 1 65 ? 9.172 -5.336 13.695 1 98.38 65 ARG B C 1
ATOM 2209 O O . ARG B 1 65 ? 9.305 -4.109 13.703 1 98.38 65 ARG B O 1
ATOM 2216 N N . LEU B 1 66 ? 8.547 -6.012 12.797 1 98.81 66 LEU B N 1
ATOM 2217 C CA . LEU B 1 66 ? 7.977 -5.344 11.633 1 98.81 66 LEU B CA 1
ATOM 2218 C C . LEU B 1 66 ? 6.688 -6.027 11.188 1 98.81 66 LEU B C 1
ATOM 2220 O O . LEU B 1 66 ? 6.547 -7.242 11.32 1 98.81 66 LEU B O 1
ATOM 2224 N N . TYR B 1 67 ? 5.715 -5.168 10.719 1 98.75 67 TYR B N 1
ATOM 2225 C CA . TYR B 1 67 ? 4.547 -5.688 10.016 1 98.75 67 TYR B CA 1
ATOM 2226 C C . TYR B 1 67 ? 4.266 -4.879 8.758 1 98.75 67 TYR B C 1
ATOM 2228 O O . TYR B 1 67 ? 4.977 -3.918 8.453 1 98.75 67 TYR B O 1
ATOM 2236 N N . GLU B 1 68 ? 3.281 -5.324 8.023 1 98.81 68 GLU B N 1
ATOM 2237 C CA . GLU B 1 68 ? 2.973 -4.871 6.672 1 98.81 68 GLU B CA 1
ATOM 2238 C C . GLU B 1 68 ? 3.852 -5.57 5.641 1 98.81 68 GLU B C 1
ATOM 2240 O O . GLU B 1 68 ? 5.07 -5.375 5.617 1 98.81 68 GLU B O 1
ATOM 2245 N N . THR B 1 69 ? 3.262 -6.277 4.754 1 98.88 69 THR B N 1
ATOM 2246 C CA . THR B 1 69 ? 3.949 -7.168 3.828 1 98.88 69 THR B CA 1
ATOM 2247 C C . THR B 1 69 ? 4.949 -6.395 2.975 1 98.88 69 THR B C 1
ATOM 2249 O O . THR B 1 69 ? 6.102 -6.809 2.828 1 98.88 69 THR B O 1
ATOM 2252 N N . GLY B 1 70 ? 4.512 -5.23 2.469 1 98.88 70 GLY B N 1
ATOM 2253 C CA . GLY B 1 70 ? 5.402 -4.438 1.636 1 98.88 70 GLY B CA 1
ATOM 2254 C C . GLY B 1 70 ? 6.652 -3.986 2.363 1 98.88 70 GLY B C 1
ATOM 2255 O O . GLY B 1 70 ? 7.75 -4.023 1.802 1 98.88 70 GLY B O 1
ATOM 2256 N N . ALA B 1 71 ? 6.531 -3.576 3.605 1 98.94 71 ALA B N 1
ATOM 2257 C CA . ALA B 1 71 ? 7.668 -3.15 4.414 1 98.94 71 ALA B CA 1
ATOM 2258 C C . ALA B 1 71 ? 8.594 -4.324 4.723 1 98.94 71 ALA B C 1
ATOM 2260 O O . ALA B 1 71 ? 9.812 -4.199 4.641 1 98.94 71 ALA B O 1
ATOM 2261 N N . ILE B 1 72 ? 8 -5.469 5.023 1 98.94 72 ILE B N 1
ATOM 2262 C CA . ILE B 1 72 ? 8.773 -6.656 5.379 1 98.94 72 ILE B CA 1
ATOM 2263 C C . ILE B 1 72 ? 9.602 -7.109 4.176 1 98.94 72 ILE B C 1
ATOM 2265 O O . ILE B 1 72 ? 10.805 -7.34 4.301 1 98.94 72 ILE B O 1
ATOM 2269 N N . THR B 1 73 ? 8.984 -7.176 3.012 1 98.94 73 THR B N 1
ATOM 2270 C CA . THR B 1 73 ? 9.68 -7.719 1.851 1 98.94 73 THR B CA 1
ATOM 2271 C C . THR B 1 73 ? 10.781 -6.77 1.389 1 98.94 73 THR B C 1
ATOM 2273 O O . THR B 1 73 ? 11.844 -7.215 0.954 1 98.94 73 THR B O 1
ATOM 2276 N N . ARG B 1 74 ? 10.531 -5.484 1.479 1 98.88 74 ARG B N 1
ATOM 2277 C CA . ARG B 1 74 ? 11.57 -4.523 1.128 1 98.88 74 ARG B CA 1
ATOM 2278 C C . ARG B 1 74 ? 12.734 -4.594 2.117 1 98.88 74 ARG B C 1
ATOM 2280 O O . ARG B 1 74 ? 13.898 -4.492 1.724 1 98.88 74 ARG B O 1
ATOM 2287 N N . TYR B 1 75 ? 12.422 -4.797 3.393 1 98.88 75 TYR B N 1
ATOM 2288 C CA . TYR B 1 75 ? 13.461 -4.945 4.402 1 98.88 75 TYR B CA 1
ATOM 2289 C C . TYR B 1 75 ? 14.289 -6.203 4.152 1 98.88 75 TYR B C 1
ATOM 2291 O O . TYR B 1 75 ? 15.516 -6.164 4.203 1 98.88 75 TYR B O 1
ATOM 2299 N N . VAL B 1 76 ? 13.641 -7.277 3.824 1 98.81 76 VAL B N 1
ATOM 2300 C CA . VAL B 1 76 ? 14.289 -8.539 3.498 1 98.81 76 VAL B CA 1
ATOM 2301 C C . VAL B 1 76 ? 15.242 -8.344 2.324 1 98.81 76 VAL B C 1
ATOM 2303 O O . VAL B 1 76 ? 16.375 -8.812 2.355 1 98.81 76 VAL B O 1
ATOM 2306 N N . ASP B 1 77 ? 14.75 -7.621 1.348 1 98.69 77 ASP B N 1
ATOM 2307 C CA . ASP B 1 77 ? 15.578 -7.34 0.179 1 98.69 77 ASP B CA 1
ATOM 2308 C C . ASP B 1 77 ? 16.828 -6.543 0.566 1 98.69 77 ASP B C 1
ATOM 2310 O O . ASP B 1 77 ? 17.906 -6.773 0.028 1 98.69 77 ASP B O 1
ATOM 2314 N N . ASP B 1 78 ? 16.656 -5.656 1.475 1 97.75 78 ASP B N 1
ATOM 2315 C CA . ASP B 1 78 ? 17.703 -4.707 1.841 1 97.75 78 ASP B CA 1
ATOM 2316 C C . ASP B 1 78 ? 18.797 -5.387 2.674 1 97.75 78 ASP B C 1
ATOM 2318 O O . ASP B 1 78 ? 19.969 -5.062 2.545 1 97.75 78 ASP B O 1
ATOM 2322 N N . VAL B 1 79 ? 18.453 -6.344 3.545 1 97.81 79 VAL B N 1
ATOM 2323 C CA . VAL B 1 79 ? 19.406 -6.668 4.602 1 97.81 79 VAL B CA 1
ATOM 2324 C C . VAL B 1 79 ? 19.938 -8.086 4.402 1 97.81 79 VAL B C 1
ATOM 2326 O O . VAL B 1 79 ? 20.969 -8.461 4.965 1 97.81 79 VAL B O 1
ATOM 2329 N N . PHE B 1 80 ? 19.203 -8.875 3.689 1 97.88 80 PHE B N 1
ATOM 2330 C CA . PHE B 1 80 ? 19.656 -10.242 3.498 1 97.88 80 PHE B CA 1
ATOM 2331 C C . PHE B 1 80 ? 20.438 -10.375 2.195 1 97.88 80 PHE B C 1
ATOM 2333 O O . PHE B 1 80 ? 20.109 -9.727 1.201 1 97.88 80 PHE B O 1
ATOM 2340 N N . ASP B 1 81 ? 21.391 -11.203 2.135 1 96.62 81 ASP B N 1
ATOM 2341 C CA . ASP B 1 81 ? 22.203 -11.477 0.949 1 96.62 81 ASP B CA 1
ATOM 2342 C C . ASP B 1 81 ? 21.375 -12.172 -0.13 1 96.62 81 ASP B C 1
ATOM 2344 O O . ASP B 1 81 ? 20.266 -12.656 0.137 1 96.62 81 ASP B O 1
ATOM 2348 N N . GLY B 1 82 ? 21.953 -12.18 -1.386 1 96.81 82 GLY B N 1
ATOM 2349 C CA . GLY B 1 82 ? 21.281 -12.836 -2.498 1 96.81 82 GLY B CA 1
ATOM 2350 C C . GLY B 1 82 ? 20.844 -11.867 -3.584 1 96.81 82 GLY B C 1
ATOM 2351 O O . GLY B 1 82 ? 21.328 -10.734 -3.646 1 96.81 82 GLY B O 1
ATOM 2352 N N . ARG B 1 83 ? 20.016 -12.352 -4.367 1 96.88 83 ARG B N 1
ATOM 2353 C CA . ARG B 1 83 ? 19.594 -11.562 -5.523 1 96.88 83 ARG B CA 1
ATOM 2354 C C . ARG B 1 83 ? 18.812 -10.336 -5.09 1 96.88 83 ARG B C 1
ATOM 2356 O O . ARG B 1 83 ? 18.078 -10.375 -4.098 1 96.88 83 ARG B O 1
ATOM 2363 N N . ARG B 1 84 ? 18.891 -9.297 -5.859 1 97.94 84 ARG B N 1
ATOM 2364 C CA . ARG B 1 84 ? 18.078 -8.102 -5.645 1 97.94 84 ARG B CA 1
ATOM 2365 C C . ARG B 1 84 ? 16.625 -8.352 -6.07 1 97.94 84 ARG B C 1
ATOM 2367 O O . ARG B 1 84 ? 16.375 -8.906 -7.141 1 97.94 84 ARG B O 1
ATOM 2374 N N . LEU B 1 85 ? 15.758 -7.934 -5.254 1 98.81 85 LEU B N 1
ATOM 2375 C CA . LEU B 1 85 ? 14.344 -8.195 -5.539 1 98.81 85 LEU B CA 1
ATOM 2376 C C . LEU B 1 85 ? 13.641 -6.918 -5.98 1 98.81 85 LEU B C 1
ATOM 2378 O O . LEU B 1 85 ? 12.422 -6.922 -6.195 1 98.81 85 LEU B O 1
ATOM 2382 N N . GLN B 1 86 ? 14.336 -5.824 -6.008 1 98.62 86 GLN B N 1
ATOM 2383 C CA . GLN B 1 86 ? 13.852 -4.594 -6.629 1 98.62 86 GLN B CA 1
ATOM 2384 C C . GLN B 1 86 ? 14.805 -4.121 -7.723 1 98.62 86 GLN B C 1
ATOM 2386 O O . GLN B 1 86 ? 16.016 -4.121 -7.535 1 98.62 86 GLN B O 1
ATOM 2391 N N . PRO B 1 87 ? 14.227 -3.713 -8.852 1 98.44 87 PRO B N 1
ATOM 2392 C CA . PRO B 1 87 ? 15.078 -3.289 -9.961 1 98.44 87 PRO B CA 1
ATOM 2393 C C . PRO B 1 87 ? 15.969 -2.1 -9.609 1 98.44 87 PRO B C 1
ATOM 2395 O O . PRO B 1 87 ? 15.594 -1.269 -8.781 1 98.44 87 PRO B O 1
ATOM 2398 N N . LEU B 1 88 ? 17.109 -1.984 -10.289 1 96.88 88 LEU B N 1
ATOM 2399 C CA . LEU B 1 88 ? 18.016 -0.853 -10.109 1 96.88 88 LEU B CA 1
ATOM 2400 C C . LEU B 1 88 ? 17.562 0.339 -10.945 1 96.88 88 LEU B C 1
ATOM 2402 O O . LEU B 1 88 ? 17.703 1.489 -10.523 1 96.88 88 LEU B O 1
ATOM 2406 N N . ASP B 1 89 ? 17.078 -0.005 -12.141 1 97.81 89 ASP B N 1
ATOM 2407 C CA . ASP B 1 89 ? 16.578 1.053 -13.016 1 97.81 89 ASP B CA 1
ATOM 2408 C C . ASP B 1 89 ? 15.391 1.776 -12.391 1 97.81 89 ASP B C 1
ATOM 2410 O O . ASP B 1 89 ? 14.414 1.142 -12 1 97.81 89 ASP B O 1
ATOM 2414 N N . PRO B 1 90 ? 15.445 3.09 -12.336 1 97.94 90 PRO B N 1
ATOM 2415 C CA . PRO B 1 90 ? 14.398 3.83 -11.617 1 97.94 90 PRO B CA 1
ATOM 2416 C C . PRO B 1 90 ? 13.008 3.602 -12.203 1 97.94 90 PRO B C 1
ATOM 2418 O O . PRO B 1 90 ? 12.023 3.545 -11.461 1 97.94 90 PRO B O 1
ATOM 2421 N N . ARG B 1 91 ? 12.922 3.504 -13.5 1 98.19 91 ARG B N 1
ATOM 2422 C CA . ARG B 1 91 ? 11.609 3.293 -14.102 1 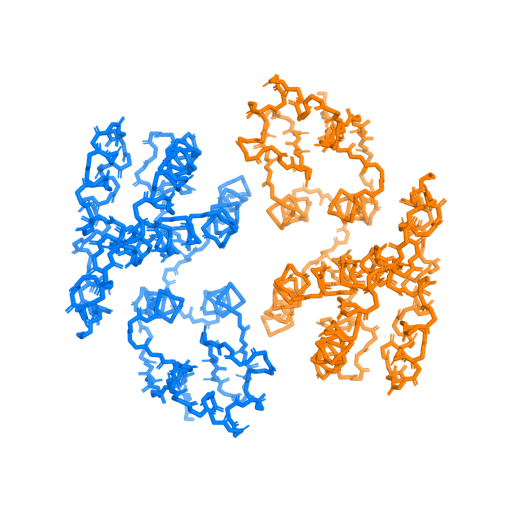98.19 91 ARG B CA 1
ATOM 2423 C C . ARG B 1 91 ? 11.086 1.892 -13.797 1 98.19 91 ARG B C 1
ATOM 2425 O O . ARG B 1 91 ? 9.914 1.721 -13.461 1 98.19 91 ARG B O 1
ATOM 2432 N N . GLU B 1 92 ? 11.953 0.892 -13.906 1 98.62 92 GLU B N 1
ATOM 2433 C CA . GLU B 1 92 ? 11.555 -0.471 -13.562 1 98.62 92 GLU B CA 1
ATOM 2434 C C . GLU B 1 92 ? 11.227 -0.594 -12.078 1 98.62 92 GLU B C 1
ATOM 2436 O O . GLU B 1 92 ? 10.305 -1.32 -11.695 1 98.62 92 GLU B O 1
ATOM 2441 N N . ARG B 1 93 ? 11.969 0.107 -11.234 1 98.62 93 ARG B N 1
ATOM 2442 C CA . ARG B 1 93 ? 11.711 0.092 -9.805 1 98.62 93 ARG B CA 1
ATOM 2443 C C . ARG B 1 93 ? 10.359 0.728 -9.484 1 98.62 93 ARG B C 1
ATOM 2445 O O . ARG B 1 93 ? 9.641 0.257 -8.602 1 98.62 93 ARG B O 1
ATOM 2452 N N . ALA B 1 94 ? 10.031 1.779 -10.25 1 98.88 94 ALA B N 1
ATOM 2453 C CA . ALA B 1 94 ? 8.727 2.404 -10.094 1 98.88 94 ALA B CA 1
ATOM 2454 C C . ALA B 1 94 ? 7.609 1.452 -10.516 1 98.88 94 ALA B C 1
ATOM 2456 O O . ALA B 1 94 ? 6.57 1.373 -9.852 1 98.88 94 ALA B O 1
ATOM 2457 N N . ARG B 1 95 ? 7.832 0.718 -11.602 1 98.94 95 ARG B N 1
ATOM 2458 C CA . ARG B 1 95 ? 6.855 -0.27 -12.047 1 98.94 95 ARG B CA 1
ATOM 2459 C C . ARG B 1 95 ? 6.672 -1.367 -11 1 98.94 95 ARG B C 1
ATOM 2461 O O . ARG B 1 95 ? 5.547 -1.809 -10.75 1 98.94 95 ARG B O 1
ATOM 2468 N N . CYS B 1 96 ? 7.762 -1.771 -10.414 1 98.94 96 CYS B N 1
ATOM 2469 C CA . CYS B 1 96 ? 7.699 -2.76 -9.344 1 98.94 96 CYS B CA 1
ATOM 2470 C C . CYS B 1 96 ? 6.812 -2.273 -8.203 1 98.94 96 CYS B C 1
ATOM 2472 O O . CYS B 1 96 ? 5.891 -2.979 -7.781 1 98.94 96 CYS B O 1
ATOM 2474 N N . SER B 1 97 ? 7.023 -1.051 -7.758 1 98.88 97 SER B N 1
ATOM 2475 C CA . SER B 1 97 ? 6.227 -0.464 -6.688 1 98.88 97 SER B CA 1
ATOM 2476 C C . SER B 1 97 ? 4.766 -0.314 -7.105 1 98.88 97 SER B C 1
ATOM 2478 O O . SER B 1 97 ? 3.857 -0.546 -6.305 1 98.88 97 SER B O 1
ATOM 2480 N N . GLN B 1 98 ? 4.578 0.076 -8.336 1 98.94 98 GLN B N 1
ATOM 2481 C CA . GLN B 1 98 ? 3.23 0.229 -8.875 1 98.94 98 GLN B CA 1
ATOM 2482 C C . GLN B 1 98 ? 2.475 -1.097 -8.859 1 98.94 98 GLN B C 1
ATOM 2484 O O . GLN B 1 98 ? 1.32 -1.152 -8.43 1 98.94 98 GLN B O 1
ATOM 2489 N N . LEU B 1 99 ? 3.115 -2.129 -9.281 1 98.94 99 LEU B N 1
ATOM 2490 C CA . LEU B 1 99 ? 2.492 -3.445 -9.367 1 98.94 99 LEU B CA 1
ATOM 2491 C C . LEU B 1 99 ? 2.215 -4.008 -7.98 1 98.94 99 LEU B C 1
ATOM 2493 O O . LEU B 1 99 ? 1.209 -4.691 -7.773 1 98.94 99 LEU B O 1
ATOM 2497 N N . MET B 1 100 ? 3.113 -3.746 -7.016 1 98.94 100 MET B N 1
ATOM 2498 C CA . MET B 1 100 ? 2.836 -4.117 -5.629 1 98.94 100 MET B CA 1
ATOM 2499 C C . MET B 1 100 ? 1.575 -3.424 -5.125 1 98.94 100 MET B C 1
ATOM 2501 O O . MET B 1 100 ? 0.738 -4.047 -4.469 1 98.94 100 MET B O 1
ATOM 2505 N N . SER B 1 101 ? 1.459 -2.15 -5.449 1 98.88 101 SER B N 1
ATOM 2506 C CA . SER B 1 101 ? 0.282 -1.386 -5.047 1 98.88 101 SER B CA 1
ATOM 2507 C C . SER B 1 101 ? -0.978 -1.914 -5.723 1 98.88 101 SER B C 1
ATOM 2509 O O . SER B 1 101 ? -2.029 -2.025 -5.09 1 98.88 101 SER B O 1
ATOM 2511 N N . ILE B 1 102 ? -0.935 -2.23 -7.012 1 98.94 102 ILE B N 1
ATOM 2512 C CA . ILE B 1 102 ? -2.057 -2.801 -7.75 1 98.94 102 ILE B CA 1
ATOM 2513 C C . ILE B 1 102 ? -2.475 -4.125 -7.113 1 98.94 102 ILE B C 1
ATOM 2515 O O . ILE B 1 102 ? -3.668 -4.402 -6.973 1 98.94 102 ILE B O 1
ATOM 2519 N N . ALA B 1 103 ? -1.496 -4.91 -6.727 1 98.88 103 ALA B N 1
ATOM 2520 C CA . ALA B 1 103 ? -1.769 -6.188 -6.074 1 98.88 103 ALA B CA 1
ATOM 2521 C C . ALA B 1 103 ? -2.543 -5.988 -4.773 1 98.88 103 ALA B C 1
ATOM 2523 O O . ALA B 1 103 ? -3.549 -6.66 -4.531 1 98.88 103 ALA B O 1
ATOM 2524 N N . ASP B 1 104 ? -2.113 -5.039 -3.994 1 98.62 104 ASP B N 1
ATOM 2525 C CA . ASP B 1 104 ? -2.688 -4.797 -2.676 1 98.62 104 ASP B CA 1
ATOM 2526 C C . ASP B 1 104 ? -4.09 -4.199 -2.787 1 98.62 104 ASP B C 1
ATOM 2528 O O . ASP B 1 104 ? -5 -4.594 -2.055 1 98.62 104 ASP B O 1
ATOM 2532 N N . ASN B 1 105 ? -4.238 -3.256 -3.729 1 98.44 105 ASN B N 1
ATOM 2533 C CA . ASN B 1 105 ? -5.406 -2.383 -3.67 1 98.44 105 ASN B CA 1
ATOM 2534 C C . ASN B 1 105 ? -6.531 -2.893 -4.562 1 98.44 105 ASN B C 1
ATOM 2536 O O . ASN B 1 105 ? -7.699 -2.561 -4.352 1 98.44 105 ASN B O 1
ATOM 2540 N N . TYR B 1 106 ? -6.199 -3.719 -5.551 1 98.75 106 TYR B N 1
ATOM 2541 C CA . TYR B 1 106 ? -7.215 -4.086 -6.531 1 98.75 106 TYR B CA 1
ATOM 2542 C C . TYR B 1 106 ? -7.219 -5.59 -6.777 1 98.75 106 TYR B C 1
ATOM 2544 O O . TYR B 1 106 ? -8.258 -6.238 -6.684 1 98.75 106 TYR B O 1
ATOM 2552 N N . ALA B 1 107 ? -6.047 -6.199 -7.012 1 98.94 107 ALA B N 1
ATOM 2553 C CA . ALA B 1 107 ? -5.98 -7.594 -7.441 1 98.94 107 ALA B CA 1
ATOM 2554 C C . ALA B 1 107 ? -6.379 -8.531 -6.309 1 98.94 107 ALA B C 1
ATOM 2556 O O . ALA B 1 107 ? -7.227 -9.406 -6.492 1 98.94 107 ALA B O 1
ATOM 2557 N N . TYR B 1 108 ? -5.812 -8.297 -5.121 1 98.88 108 TYR B N 1
ATOM 2558 C CA . TYR B 1 108 ? -6.086 -9.203 -4.016 1 98.88 108 TYR B CA 1
ATOM 2559 C C . TYR B 1 108 ? -7.566 -9.195 -3.652 1 98.88 108 TYR B C 1
ATOM 2561 O O . TYR B 1 108 ? -8.219 -10.242 -3.645 1 98.88 108 TYR B O 1
ATOM 2569 N N . PRO B 1 109 ? -8.148 -8.016 -3.4 1 98.75 109 PRO B N 1
ATOM 2570 C CA . PRO B 1 109 ? -9.57 -8.062 -3.029 1 98.75 109 PRO B CA 1
ATOM 2571 C C . PRO B 1 109 ? -10.453 -8.617 -4.145 1 98.75 109 PRO B C 1
ATOM 2573 O O . PRO B 1 109 ? -11.453 -9.289 -3.869 1 98.75 109 PRO B O 1
ATOM 2576 N N . THR B 1 110 ? -10.133 -8.414 -5.367 1 98.88 110 THR B N 1
ATOM 2577 C CA . THR B 1 110 ? -10.992 -8.805 -6.48 1 98.88 110 THR B CA 1
ATOM 2578 C C . THR B 1 110 ? -10.75 -10.258 -6.875 1 98.88 110 THR B C 1
ATOM 2580 O O . THR B 1 110 ? -11.672 -11.07 -6.859 1 98.88 110 THR B O 1
ATOM 2583 N N . LEU B 1 111 ? -9.508 -10.609 -7.152 1 98.94 111 LEU B N 1
ATOM 2584 C CA . LEU B 1 111 ? -9.18 -11.922 -7.699 1 98.94 111 LEU B CA 1
ATOM 2585 C C . LEU B 1 111 ? -9.32 -13.008 -6.633 1 98.94 111 LEU B C 1
ATOM 2587 O O . LEU B 1 111 ? -9.758 -14.117 -6.926 1 98.94 111 LEU B O 1
ATOM 2591 N N . VAL B 1 112 ? -8.953 -12.688 -5.406 1 98.81 112 VAL B N 1
ATOM 2592 C CA . VAL B 1 112 ? -8.969 -13.688 -4.348 1 98.81 112 VAL B CA 1
ATOM 2593 C C . VAL B 1 112 ? -10.32 -13.672 -3.637 1 98.81 112 VAL B C 1
ATOM 2595 O O . VAL B 1 112 ? -11.055 -14.664 -3.658 1 98.81 112 VAL B O 1
ATOM 2598 N N . TRP B 1 113 ? -10.742 -12.555 -3.133 1 98.31 113 TRP B N 1
ATOM 2599 C CA . TRP B 1 113 ? -11.961 -12.508 -2.33 1 98.31 113 TRP B CA 1
ATOM 2600 C C . TRP B 1 113 ? -13.195 -12.477 -3.221 1 98.31 113 TRP B C 1
ATOM 2602 O O . TRP B 1 113 ? -14.219 -13.07 -2.891 1 98.31 113 TRP B O 1
ATOM 2612 N N . GLY B 1 114 ? -13.109 -11.789 -4.301 1 98.69 114 GLY B N 1
ATOM 2613 C CA . GLY B 1 114 ? -14.25 -11.641 -5.191 1 98.69 114 GLY B CA 1
ATOM 2614 C C . GLY B 1 114 ? -14.516 -12.875 -6.035 1 98.69 114 GLY B C 1
ATOM 2615 O O . GLY B 1 114 ? -15.664 -13.172 -6.375 1 98.69 114 GLY B O 1
ATOM 2616 N N . VAL B 1 115 ? -13.398 -13.602 -6.398 1 98.81 115 VAL B N 1
ATOM 2617 C CA . VAL B 1 115 ? -13.578 -14.719 -7.328 1 98.81 115 VAL B CA 1
ATOM 2618 C C . VAL B 1 115 ? -13.203 -16.031 -6.641 1 98.81 115 VAL B C 1
ATOM 2620 O O . VAL B 1 115 ? -14.07 -16.875 -6.383 1 98.81 115 VAL B O 1
ATOM 2623 N N . TYR B 1 116 ? -12.055 -16.219 -6.148 1 98.81 116 TYR B N 1
ATOM 2624 C CA . TYR B 1 116 ? -11.578 -17.484 -5.625 1 98.81 116 TYR B CA 1
ATOM 2625 C C . TYR B 1 116 ? -12.383 -17.906 -4.398 1 98.81 116 TYR B C 1
ATOM 2627 O O . TYR B 1 116 ? -12.836 -19.047 -4.305 1 98.81 116 TYR B O 1
ATOM 2635 N N . VAL B 1 117 ? -12.5 -16.953 -3.436 1 98.44 117 VAL B N 1
ATOM 2636 C CA . VAL B 1 117 ? -13.188 -17.297 -2.197 1 98.44 117 VAL B CA 1
ATOM 2637 C C . VAL B 1 117 ? -14.633 -17.688 -2.504 1 98.44 117 VAL B C 1
ATOM 2639 O O . VAL B 1 117 ? -15.117 -18.719 -2.014 1 98.44 117 VAL B O 1
ATOM 2642 N N . GLU B 1 118 ? -15.258 -16.953 -3.406 1 98.56 118 GLU B N 1
ATOM 2643 C CA . GLU B 1 118 ? -16.656 -17.219 -3.725 1 98.56 118 GLU B CA 1
ATOM 2644 C C . GLU B 1 118 ? -16.797 -18.469 -4.586 1 98.56 118 GLU B C 1
ATOM 2646 O O . GLU B 1 118 ? -17.688 -19.297 -4.344 1 98.56 118 GLU B O 1
ATOM 2651 N N . ARG B 1 119 ? -15.906 -18.672 -5.512 1 98.44 119 ARG B N 1
ATOM 2652 C CA . ARG B 1 119 ? -16.078 -19.719 -6.512 1 98.44 119 ARG B CA 1
ATOM 2653 C C . ARG B 1 119 ? -15.484 -21.031 -6.023 1 98.44 119 ARG B C 1
ATOM 2655 O O . ARG B 1 119 ? -15.977 -22.109 -6.387 1 98.44 119 ARG B O 1
ATOM 2662 N N . VAL B 1 120 ? -14.5 -20.969 -5.129 1 98.44 120 VAL B N 1
ATOM 2663 C CA . VAL B 1 120 ? -13.742 -22.172 -4.832 1 98.44 120 VAL B CA 1
ATOM 2664 C C . VAL B 1 120 ? -13.758 -22.438 -3.33 1 98.44 120 VAL B C 1
ATOM 2666 O O . VAL B 1 120 ? -14.211 -23.5 -2.885 1 98.44 120 VAL B O 1
ATOM 2669 N N . SER B 1 121 ? -13.344 -21.5 -2.5 1 97.62 121 SER B N 1
ATOM 2670 C CA . SER B 1 121 ? -13.141 -21.719 -1.071 1 97.62 121 SER B CA 1
ATOM 2671 C C . SER B 1 121 ? -14.461 -22.016 -0.365 1 97.62 121 SER B C 1
ATOM 2673 O O . SER B 1 121 ? -14.562 -22.984 0.391 1 97.62 121 SER B O 1
ATOM 2675 N N . LYS B 1 122 ? -15.477 -21.188 -0.614 1 97.44 122 LYS B N 1
ATOM 2676 C CA . LYS B 1 122 ? -16.766 -21.344 0.049 1 97.44 122 LYS B CA 1
ATOM 2677 C C . LYS B 1 122 ? -17.406 -22.688 -0.309 1 97.44 122 LYS B C 1
ATOM 2679 O O . LYS B 1 122 ? -17.734 -23.484 0.576 1 97.44 122 LYS B O 1
ATOM 2684 N N . PRO B 1 123 ? -17.484 -22.969 -1.573 1 97.56 123 PRO B N 1
ATOM 2685 C CA . PRO B 1 123 ? -18.078 -24.266 -1.914 1 97.56 123 PRO B CA 1
ATOM 2686 C C . PRO B 1 123 ? -17.297 -25.453 -1.354 1 97.56 123 PRO B C 1
ATOM 2688 O O . PRO B 1 123 ? -17.875 -26.453 -0.938 1 97.56 123 PRO B O 1
ATOM 2691 N N . ALA B 1 124 ? -16 -25.328 -1.359 1 96.56 124 ALA B N 1
ATOM 2692 C CA . ALA B 1 124 ? -15.164 -26.391 -0.824 1 96.56 124 ALA B CA 1
ATOM 2693 C C . ALA B 1 124 ? -15.445 -26.625 0.66 1 96.56 124 ALA B C 1
ATOM 2695 O O . ALA B 1 124 ? -15.273 -27.734 1.168 1 96.56 124 ALA B O 1
ATOM 2696 N N . SER B 1 125 ? -15.875 -25.594 1.378 1 94.94 125 SER B N 1
ATOM 2697 C CA . SER B 1 125 ? -16.156 -25.688 2.807 1 94.94 125 SER B CA 1
ATOM 2698 C C . SER B 1 125 ? -17.641 -25.922 3.062 1 94.94 125 SER B C 1
ATOM 2700 O O . SER B 1 125 ? -18.109 -25.859 4.207 1 94.94 125 SER B O 1
ATOM 2702 N N . GLY B 1 126 ? -18.391 -26.031 1.967 1 96.5 126 GLY B N 1
ATOM 2703 C CA . GLY B 1 126 ? -19.797 -26.391 2.084 1 96.5 126 GLY B CA 1
ATOM 2704 C C . GLY B 1 126 ? -20.719 -25.188 2.041 1 96.5 126 GLY B C 1
ATOM 2705 O O . GLY B 1 126 ? -21.938 -25.328 2.184 1 96.5 126 GLY B O 1
ATOM 2706 N N . ALA B 1 127 ? -20.156 -24.078 1.899 1 96.88 127 ALA B N 1
ATOM 2707 C CA . ALA B 1 127 ? -20.953 -22.875 1.806 1 96.88 127 ALA B CA 1
ATOM 2708 C C . ALA B 1 127 ? -21.312 -22.562 0.355 1 96.88 127 ALA B C 1
ATOM 2710 O O . ALA B 1 127 ? -20.625 -22.984 -0.568 1 96.88 127 ALA B O 1
ATOM 2711 N N . ALA B 1 128 ? -22.422 -21.891 0.183 1 97 128 ALA B N 1
ATOM 2712 C CA . ALA B 1 128 ? -22.859 -21.531 -1.169 1 97 128 ALA B CA 1
ATOM 2713 C C . ALA B 1 128 ? -22.078 -20.328 -1.699 1 97 128 ALA B C 1
ATOM 2715 O O . ALA B 1 128 ? -21.812 -19.391 -0.958 1 97 128 ALA B O 1
ATOM 2716 N N . ALA B 1 129 ? -21.781 -20.375 -2.996 1 97.38 129 ALA B N 1
ATOM 2717 C CA . ALA B 1 129 ? -21.172 -19.234 -3.664 1 97.38 129 ALA B CA 1
ATOM 2718 C C . ALA B 1 129 ? -22.156 -18.062 -3.768 1 97.38 129 ALA B C 1
ATOM 2720 O O . ALA B 1 129 ? -23.359 -18.281 -3.922 1 97.38 129 ALA B O 1
ATOM 2721 N N . ASP B 1 130 ? -21.688 -16.875 -3.67 1 98.06 130 ASP B N 1
ATOM 2722 C CA . ASP B 1 130 ? -22.469 -15.68 -3.971 1 98.06 130 ASP B CA 1
ATOM 2723 C C . ASP B 1 130 ? -22.281 -15.258 -5.43 1 98.06 130 ASP B C 1
ATOM 2725 O O . ASP B 1 130 ? -21.406 -14.461 -5.746 1 98.06 130 ASP B O 1
ATOM 2729 N N . GLU B 1 131 ? -23.203 -15.695 -6.211 1 97.69 131 GLU B N 1
ATOM 2730 C CA . GLU B 1 131 ? -23.078 -15.484 -7.652 1 97.69 131 GLU B CA 1
ATOM 2731 C C . GLU B 1 131 ? -23.125 -13.992 -7.992 1 97.69 131 GLU B C 1
ATOM 2733 O O . GLU B 1 131 ? -22.516 -13.555 -8.969 1 97.69 131 GLU B O 1
ATOM 2738 N N . ASN B 1 132 ? -23.828 -13.211 -7.227 1 98.19 132 ASN B N 1
ATOM 2739 C CA . ASN B 1 132 ? -23.859 -11.766 -7.445 1 98.19 132 ASN B CA 1
ATOM 2740 C C . ASN B 1 132 ? -22.5 -11.125 -7.164 1 98.19 132 ASN B C 1
ATOM 2742 O O . ASN B 1 132 ? -22.078 -10.227 -7.883 1 98.19 132 ASN B O 1
ATOM 2746 N N . ALA B 1 133 ? -21.859 -11.586 -6.121 1 97.88 133 ALA B N 1
ATOM 2747 C CA . ALA B 1 133 ? -20.531 -11.094 -5.793 1 97.88 133 ALA B CA 1
ATOM 2748 C C . ALA B 1 133 ? -19.531 -11.445 -6.891 1 97.88 133 ALA B C 1
ATOM 2750 O O . ALA B 1 133 ? -18.703 -10.617 -7.266 1 97.88 133 ALA B O 1
ATOM 2751 N N . ILE B 1 134 ? -19.656 -12.656 -7.387 1 98.38 134 ILE B N 1
ATOM 2752 C CA . ILE B 1 134 ? -18.766 -13.102 -8.461 1 98.38 134 ILE B CA 1
ATOM 2753 C C . ILE B 1 134 ? -19 -12.25 -9.703 1 98.38 134 ILE B C 1
ATOM 2755 O O . ILE B 1 134 ? -18.047 -11.75 -10.312 1 98.38 134 ILE B O 1
ATOM 2759 N N . ALA B 1 135 ? -20.266 -12.055 -10.062 1 98.38 135 ALA B N 1
ATOM 2760 C CA . ALA B 1 135 ? -20.609 -11.281 -11.25 1 98.38 135 ALA B CA 1
ATOM 2761 C C . ALA B 1 135 ? -20.078 -9.852 -11.148 1 98.38 135 ALA B C 1
ATOM 2763 O O . ALA B 1 135 ? -19.656 -9.273 -12.148 1 98.38 135 ALA B O 1
ATOM 2764 N N . ALA B 1 136 ? -20.109 -9.312 -9.961 1 98.44 136 ALA B N 1
ATOM 2765 C CA . ALA B 1 136 ? -19.625 -7.953 -9.734 1 98.44 136 ALA B CA 1
ATOM 2766 C C . ALA B 1 136 ? -18.109 -7.895 -9.805 1 98.44 136 ALA B C 1
ATOM 2768 O O . ALA B 1 136 ? -17.531 -6.875 -10.195 1 98.44 136 ALA B O 1
ATOM 2769 N N . ALA B 1 137 ? -17.422 -9 -9.508 1 98.75 137 ALA B N 1
ATOM 2770 C CA . ALA B 1 137 ? -15.969 -9.031 -9.414 1 98.75 137 ALA B CA 1
ATOM 2771 C C . ALA B 1 137 ? -15.336 -9.25 -10.781 1 98.75 137 ALA B C 1
ATOM 2773 O O . ALA B 1 137 ? -14.195 -8.836 -11.023 1 98.75 137 ALA B O 1
ATOM 2774 N N . LEU B 1 138 ? -16 -9.875 -11.695 1 98.75 138 LEU B N 1
ATOM 2775 C CA . LEU B 1 138 ? -15.398 -10.367 -12.93 1 98.75 138 LEU B CA 1
ATOM 2776 C C . LEU B 1 138 ? -14.945 -9.211 -13.812 1 98.75 138 LEU B C 1
ATOM 2778 O O . LEU B 1 138 ? -13.82 -9.227 -14.328 1 98.75 138 LEU B O 1
ATOM 2782 N N . PRO B 1 139 ? -15.773 -8.117 -14 1 98.56 139 PRO B N 1
ATOM 2783 C CA . PRO B 1 139 ? -15.258 -6.988 -14.781 1 98.56 139 PRO B CA 1
ATOM 2784 C C . PRO B 1 139 ? -14.039 -6.324 -14.133 1 98.56 139 PRO B C 1
ATOM 2786 O O . PRO B 1 139 ? -13.133 -5.879 -14.836 1 98.56 139 PRO B O 1
ATOM 2789 N N . LYS B 1 140 ? -14.016 -6.262 -12.852 1 98.69 140 LYS B N 1
ATOM 2790 C CA . LYS B 1 140 ? -12.875 -5.703 -12.125 1 98.69 140 LYS B CA 1
ATOM 2791 C C . LYS B 1 140 ? -11.641 -6.586 -12.281 1 98.69 140 LYS B C 1
ATOM 2793 O O . LYS B 1 140 ? -10.516 -6.078 -12.375 1 98.69 140 LYS B O 1
ATOM 2798 N N . ALA B 1 141 ? -11.883 -7.883 -12.281 1 98.88 141 ALA B N 1
ATOM 2799 C CA . ALA B 1 141 ? -10.789 -8.828 -12.492 1 98.88 141 ALA B CA 1
ATOM 2800 C C . ALA B 1 141 ? -10.156 -8.633 -13.867 1 98.88 141 ALA B C 1
ATOM 2802 O O . ALA B 1 141 ? -8.93 -8.641 -14 1 98.88 141 ALA B O 1
ATOM 2803 N N . ARG B 1 142 ? -10.969 -8.391 -14.852 1 98.81 142 ARG B N 1
ATOM 2804 C CA . ARG B 1 142 ? -10.461 -8.148 -16.203 1 98.81 142 ARG B CA 1
ATOM 2805 C C . ARG B 1 142 ? -9.617 -6.883 -16.25 1 98.81 142 ARG B C 1
ATOM 2807 O O . ARG B 1 142 ? -8.578 -6.84 -16.906 1 98.81 142 ARG B O 1
ATOM 2814 N N . THR B 1 143 ? -10.078 -5.848 -15.531 1 98.69 143 THR B N 1
ATOM 2815 C CA . THR B 1 143 ? -9.32 -4.602 -15.453 1 98.69 143 THR B CA 1
ATOM 2816 C C . THR B 1 143 ? -7.957 -4.832 -14.805 1 98.69 143 THR B C 1
ATOM 2818 O O . THR B 1 143 ? -6.949 -4.285 -15.258 1 98.69 143 THR B O 1
ATOM 2821 N N . CYS B 1 144 ? -7.91 -5.652 -13.773 1 98.88 144 CYS B N 1
ATOM 2822 C CA . CYS B 1 144 ? -6.652 -5.969 -13.102 1 98.88 144 CYS B CA 1
ATOM 2823 C C . CYS B 1 144 ? -5.68 -6.648 -14.055 1 98.88 144 CYS B C 1
ATOM 2825 O O . CYS B 1 144 ? -4.531 -6.223 -14.188 1 98.88 144 CYS B O 1
ATOM 2827 N N . LEU B 1 145 ? -6.133 -7.688 -14.758 1 98.94 145 LEU B N 1
ATOM 2828 C CA . LEU B 1 145 ? -5.266 -8.438 -15.656 1 98.94 145 LEU B CA 1
ATOM 2829 C C . LEU B 1 145 ? -4.793 -7.562 -16.812 1 98.94 145 LEU B C 1
ATOM 2831 O O . LEU B 1 145 ? -3.627 -7.625 -17.203 1 98.94 145 LEU B O 1
ATOM 2835 N N . LYS B 1 146 ? -5.688 -6.758 -17.297 1 98.81 146 LYS B N 1
ATOM 2836 C CA . LYS B 1 146 ? -5.316 -5.855 -18.391 1 98.81 146 LYS B CA 1
ATOM 2837 C C . LYS B 1 146 ? -4.246 -4.863 -17.938 1 98.81 146 LYS B C 1
ATOM 2839 O O . LYS B 1 146 ? -3.273 -4.629 -18.656 1 98.81 146 LYS B O 1
ATOM 2844 N N . ALA B 1 147 ? -4.434 -4.258 -16.781 1 98.81 147 ALA B N 1
ATOM 2845 C CA . ALA B 1 147 ? -3.477 -3.287 -16.266 1 98.81 147 ALA B CA 1
ATOM 2846 C C . ALA B 1 147 ? -2.104 -3.922 -16.062 1 98.81 147 ALA B C 1
ATOM 2848 O O . ALA B 1 147 ? -1.086 -3.359 -16.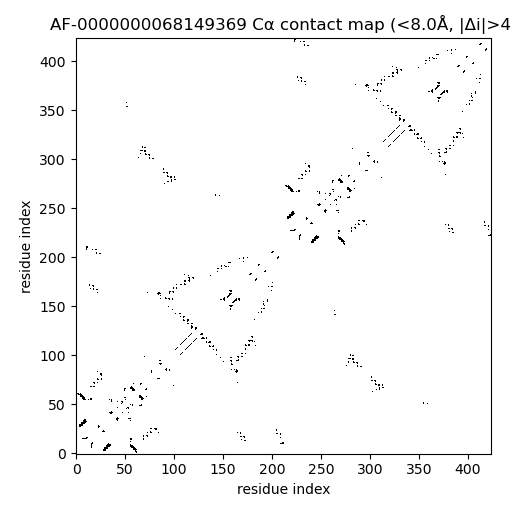484 1 98.81 147 ALA B O 1
ATOM 2849 N N . ILE B 1 148 ? -2.102 -5.094 -15.438 1 98.94 148 ILE B N 1
ATOM 2850 C CA . ILE B 1 148 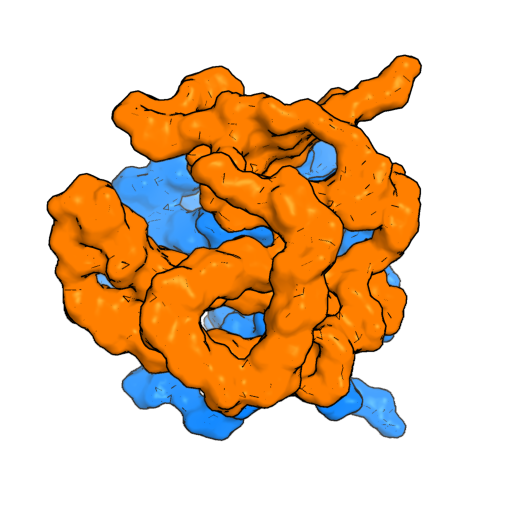? -0.85 -5.793 -15.172 1 98.94 148 ILE B CA 1
ATOM 2851 C C . ILE B 1 148 ? -0.17 -6.156 -16.484 1 98.94 148 ILE B C 1
ATOM 2853 O O . ILE B 1 148 ? 1.042 -5.988 -16.641 1 98.94 148 ILE B O 1
ATOM 2857 N N . SER B 1 149 ? -0.948 -6.637 -17.438 1 98.81 149 SER B N 1
ATOM 2858 C CA . SER B 1 149 ? -0.428 -7.012 -18.75 1 98.81 149 SER B CA 1
ATOM 2859 C C . SER B 1 149 ? 0.193 -5.816 -19.469 1 98.81 149 SER B C 1
ATOM 2861 O O . SER B 1 149 ? 1.27 -5.926 -20.062 1 98.81 149 SER B O 1
ATOM 2863 N N . GLU B 1 150 ? -0.475 -4.688 -19.422 1 98.44 150 GLU B N 1
ATOM 2864 C CA . GLU B 1 150 ? 0.004 -3.486 -20.094 1 98.44 150 GLU B CA 1
ATOM 2865 C C . GLU B 1 150 ? 1.296 -2.977 -19.453 1 98.44 150 GLU B C 1
ATOM 2867 O O . GLU B 1 150 ? 2.197 -2.516 -20.156 1 98.44 150 GLU B O 1
ATOM 2872 N N . ILE B 1 151 ? 1.407 -3.072 -18.172 1 98.75 151 ILE B N 1
ATOM 2873 C CA . ILE B 1 151 ? 2.621 -2.643 -17.484 1 98.75 151 ILE B CA 1
ATOM 2874 C C . ILE B 1 151 ? 3.773 -3.578 -17.844 1 98.75 151 ILE B C 1
ATOM 2876 O O . ILE B 1 151 ? 4.887 -3.125 -18.125 1 98.75 151 ILE B O 1
ATOM 2880 N N . MET B 1 152 ? 3.504 -4.84 -17.859 1 98.69 152 MET B N 1
ATOM 2881 C CA . MET B 1 152 ? 4.516 -5.848 -18.156 1 98.69 152 MET B CA 1
ATOM 2882 C C . MET B 1 152 ? 5.035 -5.691 -19.578 1 98.69 152 MET B C 1
ATOM 2884 O O . MET B 1 152 ? 6.234 -5.836 -19.828 1 98.69 152 MET B O 1
ATOM 2888 N N . GLY B 1 153 ? 4.102 -5.434 -20.469 1 98 153 GLY B N 1
ATOM 2889 C CA . GLY B 1 153 ? 4.473 -5.383 -21.875 1 98 153 GLY B CA 1
ATOM 2890 C C . GLY B 1 153 ? 4.984 -6.711 -22.406 1 98 153 GLY B C 1
ATOM 2891 O O . GLY B 1 153 ? 4.324 -7.742 -22.25 1 98 153 GLY B O 1
ATOM 2892 N N . THR B 1 154 ? 6.191 -6.711 -22.953 1 97.88 154 THR B N 1
ATOM 2893 C CA . THR B 1 154 ? 6.75 -7.922 -23.547 1 97.88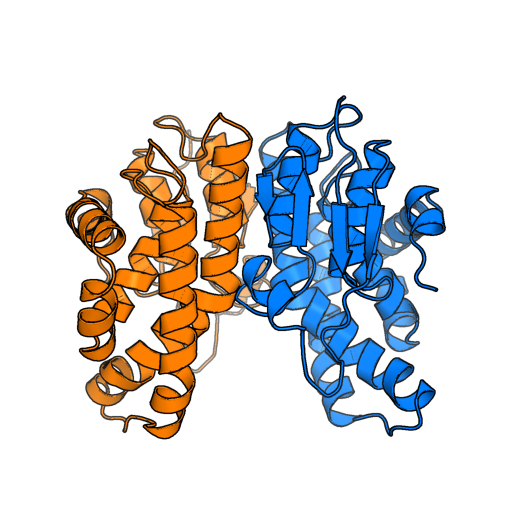 154 THR B CA 1
ATOM 2894 C C . THR B 1 154 ? 7.887 -8.469 -22.688 1 97.88 154 THR B C 1
ATOM 2896 O O . THR B 1 154 ? 8.633 -9.352 -23.125 1 97.88 154 THR B O 1
ATOM 2899 N N . ALA B 1 155 ? 8.117 -7.898 -21.531 1 98.31 155 ALA B N 1
ATOM 2900 C CA . ALA B 1 155 ? 9.195 -8.328 -20.656 1 98.31 155 ALA B CA 1
ATOM 2901 C C . ALA B 1 155 ? 8.914 -9.711 -20.078 1 98.31 155 ALA B C 1
ATOM 2903 O O . ALA B 1 155 ? 7.762 -10.156 -20.047 1 98.31 155 ALA B O 1
ATOM 2904 N N . PRO B 1 156 ? 9.938 -10.422 -19.672 1 98.31 156 PRO B N 1
ATOM 2905 C CA . PRO B 1 156 ? 9.734 -11.766 -19.125 1 98.31 156 PRO B CA 1
ATOM 2906 C C . PRO B 1 156 ? 9.148 -11.742 -17.719 1 98.31 156 PRO B C 1
ATOM 2908 O O . PRO B 1 156 ? 8.539 -12.727 -17.281 1 98.31 156 PRO B O 1
ATOM 2911 N N . TRP B 1 157 ? 9.359 -10.633 -17.016 1 98.81 157 TRP B N 1
ATOM 2912 C CA . TRP B 1 157 ? 8.828 -10.477 -15.664 1 98.81 157 TRP B CA 1
ATOM 2913 C C . TRP B 1 157 ? 7.953 -9.234 -15.57 1 98.81 157 TRP B C 1
ATOM 2915 O O . TRP B 1 157 ? 7.957 -8.391 -16.469 1 98.81 157 TRP B O 1
ATOM 2925 N N . LEU B 1 158 ? 7.172 -9.117 -14.492 1 98.94 158 LEU B N 1
ATOM 2926 C CA . LEU B 1 158 ? 6.105 -8.125 -14.438 1 98.94 158 LEU B CA 1
ATOM 2927 C C . LEU B 1 158 ? 6.672 -6.711 -14.5 1 98.94 158 LEU B C 1
ATOM 2929 O O . LEU B 1 158 ? 6.09 -5.832 -15.133 1 98.94 158 LEU B O 1
ATOM 2933 N N . ALA B 1 159 ? 7.824 -6.508 -13.797 1 98.75 159 ALA B N 1
ATOM 2934 C CA . ALA B 1 159 ? 8.375 -5.156 -13.742 1 98.75 159 ALA B CA 1
ATOM 2935 C C . ALA B 1 159 ? 9.633 -5.039 -14.594 1 98.75 159 ALA B C 1
ATOM 2937 O O . ALA B 1 159 ? 10.5 -4.203 -14.32 1 98.75 159 ALA B O 1
ATOM 2938 N N . GLY B 1 160 ? 9.789 -5.938 -15.578 1 98.19 160 GLY B N 1
ATOM 2939 C CA . GLY B 1 160 ? 10.93 -5.785 -16.469 1 98.19 160 GLY B CA 1
ATOM 2940 C C . GLY B 1 160 ? 11.688 -7.082 -16.688 1 98.19 160 GLY B C 1
ATOM 2941 O O . GLY B 1 160 ? 11.086 -8.156 -16.766 1 98.19 160 GLY B O 1
ATOM 2942 N N . GLU B 1 161 ? 13.031 -6.957 -16.734 1 97.25 161 GLU B N 1
ATOM 2943 C CA . GLU B 1 161 ? 13.875 -8.031 -17.25 1 97.25 161 GLU B CA 1
ATOM 2944 C C . GLU B 1 161 ? 14.203 -9.047 -16.156 1 97.25 161 GLU B C 1
ATOM 2946 O O . GLU B 1 161 ? 14.602 -10.172 -16.438 1 97.25 161 GLU B O 1
ATOM 2951 N N . THR B 1 162 ? 14.031 -8.633 -14.945 1 97.56 162 THR B N 1
ATOM 2952 C CA . THR B 1 162 ? 14.383 -9.516 -13.844 1 97.56 162 THR B CA 1
ATOM 2953 C C . THR B 1 162 ? 13.203 -9.695 -12.891 1 97.56 162 THR B C 1
ATOM 2955 O O . THR B 1 162 ? 12.367 -8.789 -12.75 1 97.56 162 THR B O 1
ATOM 2958 N N . MET B 1 163 ? 13.18 -10.898 -12.266 1 98.56 163 MET B N 1
ATOM 2959 C CA . MET B 1 163 ? 12.164 -11.141 -11.25 1 98.56 163 MET B CA 1
ATOM 2960 C C . MET B 1 163 ? 12.312 -10.164 -10.086 1 98.56 163 MET B C 1
ATOM 2962 O O . MET B 1 163 ? 13.422 -9.867 -9.648 1 98.56 163 MET B O 1
ATOM 2966 N N . SER B 1 164 ? 11.242 -9.664 -9.625 1 98.88 164 SER B N 1
ATOM 2967 C CA . SER B 1 164 ? 11.242 -8.68 -8.547 1 98.88 164 SER B CA 1
ATOM 2968 C C . SER B 1 164 ? 10.102 -8.922 -7.57 1 98.88 164 SER B C 1
ATOM 2970 O O . SER B 1 164 ? 9.383 -9.914 -7.688 1 98.88 164 SER B O 1
ATOM 2972 N N . LEU B 1 165 ? 9.922 -8.055 -6.613 1 98.94 165 LEU B N 1
ATOM 2973 C CA . LEU B 1 165 ? 8.836 -8.117 -5.641 1 98.94 165 LEU B CA 1
ATOM 2974 C C . LEU B 1 165 ? 7.484 -8.047 -6.336 1 98.94 165 LEU B C 1
ATOM 2976 O O . LEU B 1 165 ? 6.496 -8.602 -5.844 1 98.94 165 LEU B O 1
ATOM 2980 N N . ALA B 1 166 ? 7.434 -7.406 -7.5 1 98.94 166 ALA B N 1
ATOM 2981 C CA . ALA B 1 166 ? 6.184 -7.383 -8.258 1 98.94 166 ALA B CA 1
ATOM 2982 C C . ALA B 1 166 ? 5.695 -8.797 -8.562 1 98.94 166 ALA B C 1
ATOM 2984 O O . ALA B 1 166 ? 4.512 -9.094 -8.414 1 98.94 166 ALA B O 1
ATOM 2985 N N . ASP B 1 167 ? 6.605 -9.656 -8.945 1 98.94 167 ASP B N 1
ATOM 2986 C CA . ASP B 1 167 ? 6.273 -11.039 -9.273 1 98.94 167 ASP B CA 1
ATOM 2987 C C . ASP B 1 167 ? 5.891 -11.82 -8.016 1 98.94 167 ASP B C 1
ATOM 2989 O O . ASP B 1 167 ? 4.93 -12.594 -8.023 1 98.94 167 ASP B O 1
ATOM 2993 N N . LEU B 1 168 ? 6.613 -11.586 -6.965 1 98.94 168 LEU B N 1
ATOM 2994 C CA . LEU B 1 168 ? 6.402 -12.32 -5.727 1 98.94 168 LEU B CA 1
ATOM 2995 C C . LEU B 1 168 ? 5.086 -11.922 -5.07 1 98.94 168 LEU B C 1
ATOM 2997 O O . LEU B 1 168 ? 4.449 -12.734 -4.395 1 98.94 168 LEU B O 1
ATOM 3001 N N . TYR B 1 169 ? 4.645 -10.664 -5.266 1 98.88 169 TYR B N 1
ATOM 3002 C CA . TYR B 1 169 ? 3.355 -10.188 -4.777 1 98.88 169 TYR B CA 1
ATOM 3003 C C . TYR B 1 169 ? 2.211 -10.805 -5.57 1 98.88 169 TYR B C 1
ATOM 3005 O O . TYR B 1 169 ? 1.196 -11.211 -4.996 1 98.88 169 TYR B O 1
ATOM 3013 N N . ALA B 1 170 ? 2.418 -10.891 -6.824 1 98.94 170 ALA B N 1
ATOM 3014 C CA . ALA B 1 170 ? 1.341 -11.312 -7.715 1 98.94 170 ALA B CA 1
ATOM 3015 C C . ALA B 1 170 ? 1.15 -12.828 -7.668 1 98.94 170 ALA B C 1
ATOM 3017 O O . ALA B 1 170 ? 0.028 -13.32 -7.793 1 98.94 170 ALA B O 1
ATOM 3018 N N . ALA B 1 171 ? 2.166 -13.57 -7.465 1 98.94 171 ALA B N 1
ATOM 3019 C CA . ALA B 1 171 ? 2.174 -15.016 -7.688 1 98.94 171 ALA B CA 1
ATOM 3020 C C . ALA B 1 171 ? 1.17 -15.719 -6.777 1 98.94 171 ALA B C 1
ATOM 3022 O O . ALA B 1 171 ? 0.335 -16.5 -7.25 1 98.94 171 ALA B O 1
ATOM 3023 N N . PRO B 1 172 ? 1.178 -15.43 -5.438 1 98.94 172 PRO B N 1
ATOM 3024 C CA . PRO B 1 172 ? 0.187 -16.109 -4.598 1 98.94 172 PRO B CA 1
ATOM 3025 C C . PRO B 1 172 ? -1.248 -15.727 -4.953 1 98.94 172 PRO B C 1
ATOM 3027 O O . PRO B 1 172 ? -2.162 -16.547 -4.809 1 98.94 172 PRO B O 1
ATOM 3030 N N . ILE B 1 173 ? -1.464 -14.516 -5.414 1 98.94 173 ILE B N 1
ATOM 3031 C CA . ILE B 1 173 ? -2.785 -14.047 -5.816 1 98.94 173 ILE B CA 1
ATOM 3032 C C . ILE B 1 173 ? -3.258 -14.812 -7.047 1 98.94 173 ILE B C 1
ATOM 3034 O O . ILE B 1 173 ? -4.379 -15.328 -7.074 1 98.94 173 ILE B O 1
ATOM 3038 N N . PHE B 1 174 ? -2.371 -14.953 -8.023 1 98.94 174 PHE B N 1
ATOM 3039 C CA . PHE B 1 174 ? -2.699 -15.672 -9.242 1 98.94 174 PHE B CA 1
ATOM 3040 C C . PHE B 1 174 ? -2.893 -17.156 -8.961 1 98.94 174 PHE B C 1
ATOM 3042 O O . PHE B 1 174 ? -3.752 -17.812 -9.562 1 98.94 174 PHE B O 1
ATOM 3049 N N . ASP B 1 175 ? -2.086 -17.688 -8.07 1 98.88 175 ASP B N 1
ATOM 3050 C CA . ASP B 1 175 ? -2.207 -19.109 -7.727 1 98.88 175 ASP B CA 1
ATOM 3051 C C . ASP B 1 175 ? -3.615 -19.438 -7.234 1 98.88 175 ASP B C 1
ATOM 3053 O O . ASP B 1 175 ? -4.191 -20.453 -7.617 1 98.88 175 ASP B O 1
ATOM 3057 N N . TYR B 1 176 ? -4.184 -18.578 -6.41 1 98.88 176 TYR B N 1
ATOM 3058 C CA . TYR B 1 176 ? -5.551 -18.766 -5.938 1 98.88 176 TYR B CA 1
ATOM 3059 C C . TYR B 1 176 ? -6.559 -18.469 -7.039 1 98.88 176 TYR B C 1
ATOM 3061 O O . TYR B 1 176 ? -7.473 -19.25 -7.289 1 98.88 176 TYR B O 1
ATOM 3069 N N . PHE B 1 177 ? -6.371 -17.391 -7.719 1 98.94 177 PHE B N 1
ATOM 3070 C CA . PHE B 1 177 ? -7.297 -16.922 -8.742 1 98.94 177 PHE B CA 1
ATOM 3071 C C . PHE B 1 177 ? -7.488 -17.969 -9.828 1 98.94 177 PHE B C 1
ATOM 3073 O O . PHE B 1 177 ? -8.609 -18.188 -10.297 1 98.94 177 PHE B O 1
ATOM 3080 N N . LEU B 1 178 ? -6.457 -18.672 -10.141 1 98.81 178 LEU B N 1
ATOM 3081 C CA . LEU B 1 178 ? -6.461 -19.594 -11.273 1 98.81 178 LEU B CA 1
ATOM 3082 C C . LEU B 1 178 ? -7.039 -20.953 -10.883 1 98.81 178 LEU B C 1
ATOM 3084 O O . LEU B 1 178 ? -7.188 -21.828 -11.727 1 98.81 178 LEU B O 1
ATOM 3088 N N . ARG B 1 179 ? -7.383 -21.062 -9.648 1 98.56 179 ARG B N 1
ATOM 3089 C CA . ARG B 1 179 ? -8.148 -22.25 -9.25 1 98.56 179 ARG B CA 1
ATOM 3090 C C . ARG B 1 179 ? -9.602 -22.125 -9.695 1 98.56 179 ARG B C 1
ATOM 3092 O O . ARG B 1 179 ? -10.336 -23.125 -9.727 1 98.56 179 ARG B O 1
ATOM 3099 N N . ALA B 1 180 ? -10.031 -20.938 -9.906 1 98.69 180 ALA B N 1
ATOM 3100 C CA . ALA B 1 180 ? -11.367 -20.703 -10.445 1 98.69 180 ALA B CA 1
ATOM 3101 C C . ALA B 1 180 ? -11.375 -20.828 -11.969 1 98.69 180 ALA B C 1
ATOM 3103 O O . ALA B 1 180 ? -10.477 -20.312 -12.641 1 98.69 180 ALA B O 1
ATOM 3104 N N . PRO B 1 181 ? -12.391 -21.453 -12.531 1 98.19 181 PRO B N 1
ATOM 3105 C CA . PRO B 1 181 ? -12.461 -21.547 -13.992 1 98.19 181 PRO B CA 1
ATOM 3106 C C . PRO B 1 181 ? -12.43 -20.172 -14.672 1 98.19 181 PRO B C 1
ATOM 3108 O O . PRO B 1 181 ? -11.844 -20.031 -15.75 1 98.19 181 PRO B O 1
ATOM 3111 N N . GLU B 1 182 ? -13.086 -19.172 -14.102 1 98.31 182 GLU B N 1
ATOM 3112 C CA . GLU B 1 182 ? -13.078 -17.812 -14.656 1 98.31 182 GLU B CA 1
ATOM 3113 C C . GLU B 1 182 ? -11.656 -17.281 -14.773 1 98.31 182 GLU B C 1
ATOM 3115 O O . GLU B 1 182 ? -11.328 -16.594 -15.742 1 98.31 182 GLU B O 1
ATOM 3120 N N . GLY B 1 183 ? -10.828 -17.562 -13.742 1 98.75 183 GLY B N 1
ATOM 3121 C CA . GLY B 1 183 ? -9.445 -17.109 -13.766 1 98.75 183 GLY B CA 1
ATOM 3122 C C . GLY B 1 183 ? -8.633 -17.719 -14.898 1 98.75 183 GLY B C 1
ATOM 3123 O O . GLY B 1 183 ? -7.859 -17.031 -15.555 1 98.75 183 GLY B O 1
ATOM 3124 N N . GLN B 1 184 ? -8.828 -19 -15.133 1 98.56 184 GLN B N 1
ATOM 3125 C CA . GLN B 1 184 ? -8.141 -19.688 -16.219 1 98.56 184 GLN B CA 1
ATOM 3126 C C . GLN B 1 184 ? -8.523 -19.094 -17.578 1 98.56 184 GLN B C 1
ATOM 3128 O O . GLN B 1 184 ? -7.664 -18.859 -18.422 1 98.56 184 GLN B O 1
ATOM 3133 N N . GLU B 1 185 ? -9.781 -18.844 -17.734 1 98.44 185 GLU B N 1
ATOM 3134 C CA . GLU B 1 185 ? -10.273 -18.266 -18.984 1 98.44 185 GLU B CA 1
ATOM 3135 C C . GLU B 1 185 ? -9.688 -16.875 -19.219 1 98.44 185 GLU B C 1
ATOM 3137 O O . GLU B 1 185 ? -9.234 -16.562 -20.312 1 98.44 185 GLU B O 1
ATOM 3142 N N . MET B 1 186 ? -9.648 -16.062 -18.219 1 98.75 186 MET B N 1
ATOM 3143 C CA . MET B 1 186 ? -9.164 -14.695 -18.344 1 98.75 186 MET B CA 1
ATOM 3144 C C . MET B 1 186 ? -7.668 -14.672 -18.625 1 98.75 186 MET B C 1
ATOM 3146 O O . MET B 1 186 ? -7.191 -13.836 -19.391 1 98.75 186 MET B O 1
ATOM 3150 N N . LEU B 1 187 ? -6.941 -15.562 -17.938 1 98.75 187 LEU B N 1
ATOM 3151 C CA . LEU B 1 187 ? -5.496 -15.578 -18.141 1 98.75 187 LEU B CA 1
ATOM 3152 C C . LEU B 1 187 ? -5.164 -15.906 -19.594 1 98.75 187 LEU B C 1
ATOM 3154 O O . LEU B 1 187 ? -4.211 -15.359 -20.156 1 98.75 187 LEU B O 1
ATOM 3158 N N . ARG B 1 188 ? -5.91 -16.734 -20.25 1 97.94 188 ARG B N 1
ATOM 3159 C CA . ARG B 1 188 ? -5.676 -17.156 -21.625 1 97.94 188 ARG B CA 1
ATOM 3160 C C . ARG B 1 188 ? -5.805 -15.992 -22.594 1 97.94 188 ARG B C 1
ATOM 3162 O O . ARG B 1 188 ? -5.273 -16.031 -23.703 1 97.94 188 ARG B O 1
ATOM 3169 N N . GLU B 1 189 ? -6.488 -14.953 -22.172 1 98.06 189 GLU B N 1
ATOM 3170 C CA . GLU B 1 189 ? -6.676 -13.773 -23.016 1 98.06 189 GLU B CA 1
ATOM 3171 C C . GLU B 1 189 ? -5.422 -12.898 -23.031 1 98.06 189 GLU B C 1
ATOM 3173 O O . GLU B 1 189 ? -5.332 -11.945 -23.797 1 98.06 189 GLU B O 1
ATOM 3178 N N . HIS B 1 190 ? -4.43 -13.242 -22.188 1 98.62 190 HIS B N 1
ATOM 3179 C CA . HIS B 1 190 ? -3.193 -12.477 -22.062 1 98.62 190 HIS B CA 1
ATOM 3180 C C . HIS B 1 190 ? -1.973 -13.375 -22.25 1 98.62 190 HIS B C 1
ATOM 3182 O O . HIS B 1 190 ? -1.435 -13.906 -21.281 1 98.62 190 HIS B O 1
ATOM 3188 N N . GLU B 1 191 ? -1.473 -13.414 -23.422 1 98.25 191 GLU B N 1
ATOM 3189 C CA . GLU B 1 191 ? -0.433 -14.375 -23.797 1 98.25 191 GLU B CA 1
ATOM 3190 C C . GLU B 1 191 ? 0.827 -14.164 -22.953 1 98.25 191 GLU B C 1
ATOM 3192 O O . GLU B 1 191 ? 1.376 -15.125 -22.406 1 98.25 191 GLU B O 1
ATOM 3197 N N . MET B 1 192 ? 1.249 -12.891 -22.875 1 98.56 192 MET B N 1
ATOM 3198 C CA . MET B 1 192 ? 2.488 -12.617 -22.156 1 98.56 192 MET B CA 1
ATOM 3199 C C . MET B 1 192 ? 2.322 -12.898 -20.672 1 98.56 192 MET B C 1
ATOM 3201 O O . MET B 1 192 ? 3.248 -13.391 -20.016 1 98.56 192 MET B O 1
ATOM 3205 N N . LEU B 1 193 ? 1.186 -12.57 -20.141 1 98.69 193 LEU B N 1
ATOM 3206 C CA . LEU B 1 193 ? 0.914 -12.828 -18.719 1 98.69 193 LEU B CA 1
ATOM 3207 C C . LEU B 1 193 ? 0.841 -14.328 -18.453 1 98.69 193 LEU B C 1
ATOM 3209 O O . LEU B 1 193 ? 1.3 -14.797 -17.406 1 98.69 193 LEU B O 1
ATOM 3213 N N . ALA B 1 194 ? 0.219 -15.086 -19.359 1 98.81 194 ALA B N 1
ATOM 3214 C CA . ALA B 1 194 ? 0.185 -16.531 -19.25 1 98.81 194 ALA B CA 1
ATOM 3215 C C . ALA B 1 194 ? 1.595 -17.125 -19.266 1 98.81 194 ALA B C 1
ATOM 3217 O O . ALA B 1 194 ? 1.896 -18.062 -18.531 1 98.81 194 ALA B O 1
ATOM 3218 N N . ALA B 1 195 ? 2.412 -16.609 -20.109 1 98.81 195 ALA B N 1
ATOM 3219 C CA . ALA B 1 195 ? 3.803 -17.062 -20.172 1 98.81 195 ALA B CA 1
ATOM 3220 C C . ALA B 1 195 ? 4.539 -16.75 -18.859 1 98.81 195 ALA B C 1
ATOM 3222 O O . ALA B 1 195 ? 5.328 -17.562 -18.375 1 98.81 195 ALA B O 1
ATOM 3223 N N . TRP B 1 196 ? 4.316 -15.562 -18.359 1 98.88 196 TRP B N 1
ATOM 3224 C CA . TRP B 1 196 ? 4.883 -15.203 -17.062 1 98.88 196 TRP B CA 1
ATOM 3225 C C . TRP B 1 196 ? 4.469 -16.203 -15.992 1 98.88 196 TRP B C 1
ATOM 3227 O O . TRP B 1 196 ? 5.305 -16.672 -15.211 1 98.88 196 TRP B O 1
ATOM 3237 N N . TRP B 1 197 ? 3.191 -16.547 -15.914 1 98.88 197 TRP B N 1
ATOM 3238 C CA . TRP B 1 197 ? 2.701 -17.484 -14.906 1 98.88 197 TRP B CA 1
ATOM 3239 C C . TRP B 1 197 ? 3.346 -18.859 -15.078 1 98.88 197 TRP B C 1
ATOM 3241 O O . TRP B 1 197 ? 3.709 -19.5 -14.094 1 98.88 197 TRP B O 1
ATOM 3251 N N . ALA B 1 198 ? 3.479 -19.281 -16.281 1 98.75 198 ALA B N 1
ATOM 3252 C CA . ALA B 1 198 ? 4.105 -20.578 -16.562 1 98.75 198 ALA B CA 1
ATOM 3253 C C . ALA B 1 198 ? 5.531 -20.625 -16.016 1 98.75 198 ALA B C 1
ATOM 3255 O O . ALA B 1 198 ? 5.984 -21.656 -15.531 1 98.75 198 ALA B O 1
ATOM 3256 N N . ARG B 1 199 ? 6.238 -19.516 -16.094 1 98.62 199 ARG B N 1
ATOM 3257 C CA . ARG B 1 199 ? 7.59 -19.438 -15.547 1 98.62 199 ARG B CA 1
ATOM 3258 C C . ARG B 1 199 ? 7.566 -19.359 -14.023 1 98.62 199 ARG B C 1
ATOM 3260 O O . ARG B 1 199 ? 8.32 -20.062 -13.352 1 98.62 199 ARG B O 1
ATOM 3267 N N . MET B 1 200 ? 6.723 -18.562 -13.508 1 98.81 200 MET B N 1
ATOM 3268 C CA . MET B 1 200 ? 6.672 -18.281 -12.078 1 98.81 200 MET B CA 1
ATOM 3269 C C . MET B 1 200 ? 6.18 -19.5 -11.305 1 98.81 200 MET B C 1
ATOM 3271 O O . MET B 1 200 ? 6.73 -19.828 -10.25 1 98.81 200 MET B O 1
ATOM 3275 N N . SER B 1 201 ? 5.168 -20.203 -11.812 1 98.5 201 SER B N 1
ATOM 3276 C CA . SER B 1 201 ? 4.449 -21.234 -11.078 1 98.5 201 SER B CA 1
ATOM 3277 C C . SER B 1 201 ? 5.336 -22.453 -10.836 1 98.5 201 SER B C 1
ATOM 3279 O O . SER B 1 201 ? 5.062 -23.25 -9.945 1 98.5 201 SER B O 1
ATOM 3281 N N . VAL B 1 202 ? 6.418 -22.609 -11.547 1 98.19 202 VAL B N 1
ATOM 3282 C CA . VAL B 1 202 ? 7.215 -23.828 -11.43 1 98.19 202 VAL B CA 1
ATOM 3283 C C . VAL B 1 202 ? 8.523 -23.516 -10.695 1 98.19 202 VAL B C 1
ATOM 3285 O O . VAL B 1 202 ? 9.414 -24.359 -10.625 1 98.19 202 VAL B O 1
ATOM 3288 N N . ARG B 1 203 ? 8.664 -22.344 -10.234 1 98.31 203 ARG B N 1
ATOM 3289 C CA . ARG B 1 203 ? 9.867 -21.984 -9.484 1 98.31 203 ARG B CA 1
ATOM 3290 C C . ARG B 1 203 ? 9.953 -22.781 -8.188 1 98.31 203 ARG B C 1
ATOM 3292 O O . ARG B 1 203 ? 8.93 -23.109 -7.582 1 98.31 203 ARG B O 1
ATOM 3299 N N . ARG B 1 204 ? 11.172 -23 -7.727 1 98.19 204 ARG B N 1
ATOM 3300 C CA . ARG B 1 204 ? 11.398 -23.734 -6.48 1 98.19 204 ARG B CA 1
ATOM 3301 C C . ARG B 1 204 ? 10.734 -23.031 -5.305 1 98.19 204 ARG B C 1
ATOM 3303 O O . ARG B 1 204 ? 10.133 -23.672 -4.445 1 98.19 204 ARG B O 1
ATOM 3310 N N . SER B 1 205 ? 10.867 -21.688 -5.203 1 98.62 205 SER B N 1
ATOM 3311 C CA . SER B 1 205 ? 10.258 -20.938 -4.109 1 98.62 205 SER B CA 1
ATOM 3312 C C . SER B 1 205 ? 8.75 -21.141 -4.074 1 98.62 205 SER B C 1
ATOM 3314 O O . SER B 1 205 ? 8.156 -21.234 -2.996 1 98.62 205 SER B O 1
ATOM 3316 N N . MET B 1 206 ? 8.125 -21.234 -5.277 1 98.75 206 MET B N 1
ATOM 3317 C CA . MET B 1 206 ? 6.688 -21.469 -5.355 1 98.75 206 MET B CA 1
ATOM 3318 C C . MET B 1 206 ? 6.332 -22.844 -4.82 1 98.75 206 MET B C 1
ATOM 3320 O O . MET B 1 206 ? 5.344 -23 -4.102 1 98.75 206 MET B O 1
ATOM 3324 N N . MET B 1 207 ? 7.062 -23.812 -5.062 1 97.81 207 MET B N 1
ATOM 3325 C CA . MET B 1 207 ? 6.824 -25.172 -4.578 1 97.81 207 MET B CA 1
ATOM 3326 C C . MET B 1 207 ? 7.023 -25.25 -3.07 1 97.81 207 MET B C 1
ATOM 3328 O O . MET B 1 207 ? 6.219 -25.859 -2.365 1 97.81 207 MET B O 1
ATOM 3332 N N . GLU B 1 208 ? 8.039 -24.594 -2.604 1 97.44 208 GLU B N 1
ATOM 3333 C CA . GLU B 1 208 ? 8.422 -24.672 -1.197 1 97.44 208 GLU B CA 1
ATOM 3334 C C . GLU B 1 208 ? 7.41 -23.938 -0.311 1 97.44 208 GLU B C 1
ATOM 3336 O O . GLU B 1 208 ? 7.328 -24.203 0.89 1 97.44 208 GLU B O 1
ATOM 3341 N N . THR B 1 209 ? 6.668 -23 -0.934 1 98.31 209 THR B N 1
ATOM 3342 C CA . THR B 1 209 ? 5.773 -22.188 -0.116 1 98.31 209 THR B CA 1
ATOM 3343 C C . THR B 1 209 ? 4.316 -22.562 -0.378 1 98.31 209 THR B C 1
ATOM 3345 O O . THR B 1 209 ? 3.4 -21.891 0.092 1 98.31 209 THR B O 1
ATOM 3348 N N . ARG B 1 210 ? 4.078 -23.578 -1.123 1 97.19 210 ARG B N 1
ATOM 3349 C CA . ARG B 1 210 ? 2.717 -24.016 -1.419 1 97.19 210 ARG B CA 1
ATOM 3350 C C . ARG B 1 210 ? 1.922 -24.234 -0.136 1 97.19 210 ARG B C 1
ATOM 3352 O O . ARG B 1 210 ? 2.385 -24.938 0.773 1 97.19 210 ARG B O 1
ATOM 3359 N N . PRO B 1 211 ? 0.761 -23.547 -0.077 1 94.06 211 PRO B N 1
ATOM 3360 C CA . PRO B 1 211 ? -0.028 -23.766 1.138 1 94.06 211 PRO B CA 1
ATOM 3361 C C . PRO B 1 211 ? -0.398 -25.234 1.348 1 94.06 211 PRO B C 1
ATOM 3363 O O . PRO B 1 211 ? -0.589 -25.969 0.376 1 94.06 211 PRO B O 1
ATOM 3366 N N . ALA B 1 212 ? -0.404 -25.656 2.607 1 83 212 ALA B N 1
ATOM 3367 C CA . ALA B 1 212 ? -0.723 -27.047 2.959 1 83 212 ALA B CA 1
ATOM 3368 C C . ALA B 1 212 ? -2.195 -27.344 2.697 1 83 212 ALA B C 1
ATOM 3370 O O . ALA B 1 212 ? -3.045 -26.453 2.781 1 83 212 ALA B O 1
#

Radius of gyration: 21.14 Å; Cα contacts (8 Å, |Δi|>4): 695; chains: 2; bounding box: 51×53×48 Å

Solvent-accessible surface area (backbone atoms only — not comparable to full-atom values): 22032 Å² total; per-residue (Å²): 130,89,62,65,33,37,39,35,24,38,62,76,36,51,52,31,36,28,44,49,34,50,34,45,66,32,70,49,72,66,43,78,41,80,42,60,57,81,41,93,79,37,49,57,72,78,50,34,81,59,24,79,84,57,64,65,29,28,37,37,44,84,87,46,75,40,40,48,55,70,17,47,42,53,35,49,47,69,73,48,65,68,65,67,38,62,56,85,51,62,68,36,32,24,42,23,43,25,44,41,48,44,33,66,74,46,37,41,57,27,33,34,56,23,37,17,38,29,67,40,53,29,44,75,74,71,39,80,55,50,64,67,52,32,63,64,20,49,65,56,37,51,50,44,53,50,52,53,42,62,67,19,51,86,42,72,20,54,36,29,86,51,72,29,51,26,44,42,53,41,46,52,44,49,60,46,18,48,70,23,70,69,37,48,58,56,41,69,74,34,64,60,54,43,52,34,46,63,57,52,67,68,32,68,44,47,62,75,52,53,53,126,130,89,61,64,34,38,37,34,25,39,62,77,36,52,52,32,38,28,45,49,34,50,33,46,66,32,69,48,72,65,45,79,42,81,42,59,57,81,40,94,82,37,49,56,72,78,50,35,80,58,25,78,84,57,64,64,28,28,37,38,46,85,87,45,74,41,41,48,55,72,17,47,43,53,34,48,48,70,74,49,64,68,65,66,37,63,56,84,51,61,68,36,29,25,41,22,42,25,45,40,48,44,33,65,75,47,37,40,59,26,33,32,58,22,37,17,37,30,67,40,53,31,43,75,74,72,39,79,56,49,65,68,52,33,63,64,21,49,65,54,36,51,50,44,53,51,53,52,40,62,67,20,52,87,42,73,22,55,38,28,87,51,71,29,51,25,44,42,52,41,46,51,42,50,60,46,18,49,70,22,71,69,37,46,58,56,39,69,76,32,65,59,53,43,52,34,46,63,57,53,66,69,32,67,44,49,62,76,52,54,53,128

pLDDT: mean 96.74, std 6.29, range [37.75, 98.94]

InterPro domains:
  IPR004045 Glutathione S-transferase, N-terminal [PF13417] (7-83)
  IPR004045 Glutathione S-transferase, N-terminal [PS50404] (3-84)
  IPR004046 Glutathione S-transferase, C-terminal [PF00043] (128-201)
  IPR010987 Glutathione S-transferase, C-terminal-like [PS50405] (89-212)
  IPR036249 Thioredoxin-like superfamily [SSF52833] (5-87)
  IPR036282 Glutathione S-transferase, C-terminal domain superfamily [SSF47616] (82-211)
  IPR040079 Glutathione transferase family [SFLDS00019] (5-210)